Protein AF-0000000075406184 (afdb_homodimer)

Sequence (386 aa):
MPTIILLRHGETHWNRQQRIQGHGDSPLTLKGIDQARAYGRAVAPLLGAAQWRLVSSPLSRCMQTMAIFCEVAGLDFARVERDARLKEVSTGEYSGRLKAEFPPGELGGSGRQSWFFHCPGGESHDHMVARLSAWLESLSENDHVIAVSHGIAGKVLRGLYCGWDPDSALAQDSPQDALFLLRDGQMQRLACPMPTIILLRHGETHWNRQQRIQGHGDSPLTLKGIDQARAYGRAVAPLLGAAQWRLVSSPLSRCMQTMAIFCEVAGLDFARVERDARLKEVSTGEYSGRLKAEFPPGELGGSGRQSWFFHCPGGESHDHMVARLSAWLESLSENDHVIAVSHGIAGKVLRGLYCGWDPDSALAQDSPQDALFLLRDGQMQRLACP

pLDDT: mean 96.99, std 2.69, range [80.75, 98.88]

Structure (mmCIF, N/CA/C/O backbone):
data_AF-0000000075406184-model_v1
#
loop_
_entity.id
_entity.type
_entity.pdbx_description
1 polymer 'Probable phosphoglycerate mutase gpmB'
#
loop_
_atom_site.group_PDB
_atom_site.id
_atom_site.type_symbol
_atom_site.label_atom_id
_atom_site.label_alt_id
_atom_site.label_comp_id
_atom_site.label_asym_id
_atom_site.label_entity_id
_atom_site.label_seq_id
_atom_site.pdbx_PDB_ins_code
_atom_site.Cartn_x
_atom_site.Cartn_y
_atom_site.Cartn_z
_atom_site.occupancy
_atom_site.B_iso_or_equiv
_atom_site.auth_seq_id
_atom_site.auth_comp_id
_atom_site.auth_asym_id
_atom_site.auth_atom_id
_atom_site.pdbx_PDB_model_num
ATOM 1 N N . MET A 1 1 ? 10.797 29.266 11.422 1 92.31 1 MET A N 1
ATOM 2 C CA . MET A 1 1 ? 9.906 28.109 11.336 1 92.31 1 MET A CA 1
ATOM 3 C C . MET A 1 1 ? 10.125 27.359 10.031 1 92.31 1 MET A C 1
ATOM 5 O O . MET A 1 1 ? 10.469 27.953 9.008 1 92.31 1 MET A O 1
ATOM 9 N N . PRO A 1 2 ? 10.023 26.062 10.055 1 96.94 2 PRO A N 1
ATOM 10 C CA . PRO A 1 2 ? 10.219 25.312 8.82 1 96.94 2 PRO A CA 1
ATOM 11 C C . PRO A 1 2 ? 9.148 25.609 7.766 1 96.94 2 PRO A C 1
ATOM 13 O O . PRO A 1 2 ? 8.078 26.125 8.102 1 96.94 2 PRO A O 1
ATOM 16 N N . THR A 1 3 ? 9.484 25.438 6.539 1 97.75 3 THR A N 1
ATOM 17 C CA . THR A 1 3 ? 8.508 25.422 5.453 1 97.75 3 THR A CA 1
ATOM 18 C C . THR A 1 3 ? 8.008 24 5.195 1 97.75 3 THR A C 1
ATOM 20 O O . THR A 1 3 ? 8.812 23.094 5.02 1 97.75 3 THR A O 1
ATOM 23 N N . ILE A 1 4 ? 6.676 23.844 5.207 1 98.44 4 ILE A N 1
ATOM 24 C CA . ILE A 1 4 ? 6.109 22.5 5.082 1 98.44 4 ILE A CA 1
ATOM 25 C C . ILE A 1 4 ? 5.055 22.5 3.975 1 98.44 4 ILE A C 1
ATOM 27 O O . ILE A 1 4 ? 4.164 23.344 3.947 1 98.44 4 ILE A O 1
ATOM 31 N N . ILE A 1 5 ? 5.219 21.641 3.037 1 98.56 5 ILE A N 1
ATOM 32 C CA . ILE A 1 5 ? 4.121 21.281 2.148 1 98.56 5 ILE A CA 1
ATOM 33 C C . ILE A 1 5 ? 3.418 20.031 2.686 1 98.56 5 ILE A C 1
ATOM 35 O O . ILE A 1 5 ? 4.02 18.953 2.762 1 98.56 5 ILE A O 1
ATOM 39 N N . LEU A 1 6 ? 2.193 20.172 3.049 1 98.69 6 LEU A N 1
ATOM 40 C CA . LEU A 1 6 ? 1.434 19.125 3.711 1 98.69 6 LEU A CA 1
ATOM 41 C C . LEU A 1 6 ? 0.342 18.578 2.795 1 98.69 6 LEU A C 1
ATOM 43 O O . LEU A 1 6 ? -0.472 19.344 2.271 1 98.69 6 LEU A O 1
ATOM 47 N N . LEU A 1 7 ? 0.376 17.281 2.645 1 97.88 7 LEU A N 1
ATOM 48 C CA . LEU A 1 7 ? -0.595 16.562 1.817 1 97.88 7 LEU A CA 1
ATOM 49 C C . LEU A 1 7 ? -1.382 15.562 2.646 1 97.88 7 LEU A C 1
ATOM 51 O O . LEU A 1 7 ? -0.832 14.93 3.555 1 97.88 7 LEU A O 1
ATOM 55 N N . ARG A 1 8 ? -2.637 15.438 2.285 1 98.62 8 ARG A N 1
ATOM 56 C CA . ARG A 1 8 ? -3.412 14.289 2.727 1 98.62 8 ARG A CA 1
ATOM 57 C C . ARG A 1 8 ? -3.293 13.133 1.736 1 98.62 8 ARG A C 1
ATOM 59 O O . ARG A 1 8 ? -3.234 13.352 0.525 1 98.62 8 ARG A O 1
ATOM 66 N N . HIS A 1 9 ? -3.283 11.93 2.244 1 98.81 9 HIS A N 1
ATOM 67 C CA . HIS A 1 9 ? -3.262 10.789 1.337 1 98.81 9 HIS A CA 1
ATOM 68 C C . HIS A 1 9 ? -4.441 10.828 0.371 1 98.81 9 HIS A C 1
ATOM 70 O O . HIS A 1 9 ? -5.457 11.469 0.655 1 98.81 9 HIS A O 1
ATOM 76 N N . GLY A 1 10 ? -4.293 10.148 -0.766 1 98.5 10 GLY A N 1
ATOM 77 C CA . GLY A 1 10 ? -5.395 10.031 -1.711 1 98.5 10 GLY A CA 1
ATOM 78 C C . GLY A 1 10 ? -6.531 9.172 -1.198 1 98.5 10 GLY A C 1
ATOM 79 O O . GLY A 1 10 ? -6.395 8.492 -0.176 1 98.5 10 GLY A O 1
ATOM 80 N N . GLU A 1 11 ? -7.594 9.172 -1.975 1 98.56 11 GLU A N 1
ATOM 81 C CA . GLU A 1 11 ? -8.758 8.375 -1.605 1 98.56 11 GLU A CA 1
ATOM 82 C C . GLU A 1 11 ? -8.406 6.895 -1.503 1 98.56 11 GLU A C 1
ATOM 84 O O . GLU A 1 11 ? -7.691 6.359 -2.352 1 98.56 11 GLU A O 1
ATOM 89 N N . THR A 1 12 ? -8.891 6.262 -0.468 1 98.5 12 THR A N 1
ATOM 90 C CA . THR A 1 12 ? -8.703 4.832 -0.263 1 98.5 12 THR A CA 1
ATOM 91 C C . THR A 1 12 ? -10.016 4.078 -0.469 1 98.5 12 THR A C 1
ATOM 93 O O . THR A 1 12 ? -11.078 4.688 -0.546 1 98.5 12 THR A O 1
ATOM 96 N N . HIS A 1 13 ? -9.875 2.805 -0.583 1 98.38 13 HIS A N 1
ATOM 97 C CA . HIS A 1 13 ? -11.086 1.998 -0.695 1 98.38 13 HIS A CA 1
ATOM 98 C C . HIS A 1 13 ? -11.945 2.119 0.559 1 98.38 13 HIS A C 1
ATOM 100 O O . HIS A 1 13 ? -13.172 2.115 0.475 1 98.38 13 HIS A O 1
ATOM 106 N N . TRP A 1 14 ? -11.359 2.227 1.707 1 97.62 14 TRP A N 1
ATOM 107 C CA . TRP A 1 14 ? -12.125 2.391 2.936 1 97.62 14 TRP A CA 1
ATOM 108 C C . TRP A 1 14 ? -12.836 3.744 2.963 1 97.62 14 TRP A C 1
ATOM 110 O O . TRP A 1 14 ? -13.938 3.867 3.498 1 97.62 14 TRP A O 1
ATOM 120 N N . ASN A 1 15 ? -12.148 4.844 2.418 1 97.19 15 ASN A N 1
ATOM 121 C CA . ASN A 1 15 ? -12.875 6.098 2.238 1 97.19 15 ASN A CA 1
ATOM 122 C C . ASN A 1 15 ? -14.164 5.895 1.452 1 97.19 15 ASN A C 1
ATOM 124 O O . ASN A 1 15 ? -15.234 6.309 1.895 1 97.19 15 ASN A O 1
ATOM 128 N N . ARG A 1 16 ? -14.031 5.246 0.313 1 96.25 16 ARG A N 1
ATOM 129 C CA . ARG A 1 16 ? -15.148 5.043 -0.608 1 96.25 16 ARG A CA 1
ATOM 130 C C . ARG A 1 16 ? -16.25 4.215 0.041 1 96.25 16 ARG A C 1
ATOM 132 O O . ARG A 1 16 ? -17.438 4.469 -0.177 1 96.25 16 ARG A O 1
ATOM 139 N N . GLN A 1 17 ? -15.867 3.293 0.841 1 96.44 17 GLN A N 1
ATOM 140 C CA . GLN A 1 17 ? -16.812 2.395 1.501 1 96.44 17 GLN A CA 1
ATOM 141 C C . GLN A 1 17 ? -17.406 3.037 2.754 1 96.44 17 GLN A C 1
ATOM 143 O O . GLN A 1 17 ? -18.281 2.463 3.395 1 96.44 17 GLN A O 1
ATOM 148 N N . GLN A 1 18 ? -16.812 4.207 3.143 1 96.38 18 GLN A N 1
ATOM 149 C CA . GLN A 1 18 ? -17.219 4.895 4.367 1 96.38 18 GLN A CA 1
ATOM 150 C C . GLN A 1 18 ? -16.906 4.051 5.598 1 96.38 18 GLN A C 1
ATOM 152 O O . GLN A 1 18 ? -17.734 3.91 6.492 1 96.38 18 GLN A O 1
ATOM 157 N N . ARG A 1 19 ? -15.781 3.48 5.547 1 97.44 19 ARG A N 1
ATOM 158 C CA . ARG A 1 19 ? -15.242 2.742 6.688 1 97.44 19 ARG A CA 1
ATOM 159 C C . ARG A 1 19 ? -14.328 3.623 7.531 1 97.44 19 ARG A C 1
ATOM 161 O O . ARG A 1 19 ? -13.555 4.414 6.992 1 97.44 19 ARG A O 1
ATOM 168 N N . ILE A 1 20 ? -14.461 3.447 8.836 1 97.25 20 ILE A N 1
ATOM 169 C CA . ILE A 1 20 ? -13.586 4.176 9.75 1 97.25 20 ILE A CA 1
ATOM 170 C C . ILE A 1 20 ? -12.156 3.65 9.633 1 97.25 20 ILE A C 1
ATOM 172 O O . ILE A 1 20 ? -11.922 2.447 9.773 1 97.25 20 ILE A O 1
ATOM 176 N N . GLN A 1 21 ? -11.203 4.473 9.43 1 96.62 21 GLN A N 1
ATOM 177 C CA . GLN A 1 21 ? -9.852 3.998 9.164 1 96.62 21 GLN A CA 1
ATOM 178 C C . GLN A 1 21 ? -8.969 4.152 10.398 1 96.62 21 GLN A C 1
ATOM 180 O O . GLN A 1 21 ? -8.648 3.164 11.07 1 96.62 21 GLN A O 1
ATOM 185 N N . GLY A 1 22 ? -8.648 5.418 10.82 1 97.44 22 GLY A N 1
ATOM 186 C CA . GLY A 1 22 ? -7.637 5.602 11.852 1 97.44 22 GLY A CA 1
ATOM 187 C C . GLY A 1 22 ? -6.297 4.988 11.484 1 97.44 22 GLY A C 1
ATOM 188 O O . GLY A 1 22 ? -5.695 5.359 10.469 1 97.44 22 GLY A O 1
ATOM 189 N N . HIS A 1 23 ? -5.895 3.98 12.227 1 97.38 23 HIS A N 1
ATOM 190 C CA . HIS A 1 23 ? -4.641 3.311 11.906 1 97.38 23 HIS A CA 1
ATOM 191 C C . HIS A 1 23 ? -4.871 2.123 10.977 1 97.38 23 HIS A C 1
ATOM 193 O O . HIS A 1 23 ? -3.918 1.48 10.531 1 97.38 23 HIS A O 1
ATOM 199 N N . GLY A 1 24 ? -6.195 1.819 10.742 1 95.56 24 GLY A N 1
ATOM 200 C CA . GLY A 1 24 ? -6.484 0.854 9.695 1 95.56 24 GLY A CA 1
ATOM 201 C C . GLY A 1 24 ? -6.098 1.34 8.312 1 95.56 24 GLY A C 1
ATOM 202 O O . GLY A 1 24 ? -5.797 2.521 8.125 1 95.56 24 GLY A O 1
ATOM 203 N N . ASP A 1 25 ? -6.125 0.377 7.32 1 94.69 25 ASP A N 1
ATOM 204 C CA . ASP A 1 25 ? -5.512 0.74 6.047 1 94.69 25 ASP A CA 1
ATOM 205 C C . ASP A 1 25 ? -6.145 -0.03 4.891 1 94.69 25 ASP A C 1
ATOM 207 O O . ASP A 1 25 ? -6.566 -1.177 5.059 1 94.69 25 ASP A O 1
ATOM 211 N N . SER A 1 26 ? -6.242 0.601 3.787 1 97.31 26 SER A N 1
ATOM 212 C CA . SER A 1 26 ? -6.609 0.042 2.49 1 97.31 26 SER A CA 1
ATOM 213 C C . SER A 1 26 ? -5.898 0.767 1.354 1 97.31 26 SER A C 1
ATOM 215 O O . SER A 1 26 ? -5.445 1.901 1.521 1 97.31 26 SER A O 1
ATOM 217 N N . PRO A 1 27 ? -5.766 0.129 0.259 1 98.5 27 PRO A N 1
ATOM 218 C CA . PRO A 1 27 ? -5.07 0.767 -0.862 1 98.5 27 PRO A CA 1
ATOM 219 C C . PRO A 1 27 ? -5.828 1.974 -1.413 1 98.5 27 PRO A C 1
ATOM 221 O O . PRO A 1 27 ? -7.023 2.127 -1.16 1 98.5 27 PRO A O 1
ATOM 224 N N . LEU A 1 28 ? -5.074 2.762 -2.133 1 98.75 28 LEU A N 1
ATOM 225 C CA . LEU A 1 28 ? -5.691 3.855 -2.875 1 98.75 28 LEU A CA 1
ATOM 226 C C . LEU A 1 28 ? -6.625 3.322 -3.955 1 98.75 28 LEU A C 1
ATOM 228 O O . LEU A 1 28 ? -6.355 2.279 -4.555 1 98.75 28 LEU A O 1
ATOM 232 N N . THR A 1 29 ? -7.711 4.062 -4.215 1 98.5 29 THR A N 1
ATOM 233 C CA . THR A 1 29 ? -8.523 3.854 -5.406 1 98.5 29 THR A CA 1
ATOM 234 C C . THR A 1 29 ? -7.855 4.473 -6.633 1 98.5 29 THR A C 1
ATOM 236 O O . THR A 1 29 ? -6.844 5.164 -6.512 1 98.5 29 THR A O 1
ATOM 239 N N . LEU A 1 30 ? -8.422 4.246 -7.793 1 98.56 30 LEU A N 1
ATOM 240 C CA . LEU A 1 30 ? -7.934 4.926 -8.984 1 98.56 30 LEU A CA 1
ATOM 241 C C . LEU A 1 30 ? -8.055 6.438 -8.836 1 98.56 30 LEU A C 1
ATOM 243 O O . LEU A 1 30 ? -7.172 7.18 -9.281 1 98.56 30 LEU A O 1
ATOM 247 N N . LYS A 1 31 ? -9.148 6.859 -8.227 1 98.19 31 LYS A N 1
ATOM 248 C CA . LYS A 1 31 ? -9.281 8.281 -7.93 1 98.19 31 LYS A CA 1
ATOM 249 C C . LYS A 1 31 ? -8.172 8.766 -7 1 98.19 31 LYS A C 1
ATOM 251 O O . LYS A 1 31 ? -7.613 9.844 -7.203 1 98.19 31 LYS A O 1
ATOM 256 N N . GLY A 1 32 ? -7.859 7.973 -5.965 1 98.56 32 GLY A N 1
ATOM 257 C CA . GLY A 1 32 ? -6.762 8.305 -5.066 1 98.56 32 GLY A CA 1
ATOM 258 C C . GLY A 1 32 ? -5.422 8.398 -5.77 1 98.56 32 GLY A C 1
ATOM 259 O O . GLY A 1 32 ? -4.602 9.258 -5.441 1 98.56 32 GLY A O 1
ATOM 260 N N . ILE A 1 33 ? -5.219 7.535 -6.68 1 98.75 33 ILE A N 1
ATOM 261 C CA . ILE A 1 33 ? -4.004 7.543 -7.488 1 98.75 33 ILE A CA 1
ATOM 262 C C . ILE A 1 33 ? -3.936 8.836 -8.305 1 98.75 33 ILE A C 1
ATOM 264 O O . ILE A 1 33 ? -2.893 9.492 -8.352 1 98.75 33 ILE A O 1
ATOM 268 N N . ASP A 1 34 ? -5.031 9.188 -8.898 1 98.5 34 ASP A N 1
ATOM 269 C CA . ASP A 1 34 ? -5.086 10.422 -9.688 1 98.5 34 ASP A CA 1
ATOM 270 C C . ASP A 1 34 ? -4.848 11.641 -8.805 1 98.5 34 ASP A C 1
ATOM 272 O O . ASP A 1 34 ? -4.207 12.609 -9.234 1 98.5 34 ASP A O 1
ATOM 276 N N . GLN A 1 35 ? -5.348 11.648 -7.652 1 98.44 35 GLN A N 1
ATOM 277 C CA . GLN A 1 35 ? -5.129 12.742 -6.707 1 98.44 35 GLN A CA 1
ATOM 278 C C . GLN A 1 35 ? -3.652 12.875 -6.348 1 98.44 35 GLN A C 1
ATOM 280 O O . GLN A 1 35 ? -3.111 13.977 -6.324 1 98.44 35 GLN A O 1
ATOM 285 N N . ALA A 1 36 ? -2.996 11.742 -6.07 1 98.62 36 ALA A N 1
ATOM 286 C CA . ALA A 1 36 ? -1.569 11.75 -5.758 1 98.62 36 ALA A CA 1
ATOM 287 C C . ALA A 1 36 ? -0.754 12.312 -6.918 1 98.62 36 ALA A C 1
ATOM 289 O O . ALA A 1 36 ? 0.204 13.055 -6.707 1 98.62 36 ALA A O 1
ATOM 290 N N . ARG A 1 37 ? -1.132 11.938 -8.156 1 98.56 37 ARG A N 1
ATOM 291 C CA . ARG A 1 37 ? -0.475 12.484 -9.344 1 98.56 37 ARG A CA 1
ATOM 292 C C . ARG A 1 37 ? -0.646 14 -9.414 1 98.56 37 ARG A C 1
ATOM 294 O O . ARG A 1 37 ? 0.303 14.719 -9.719 1 98.56 37 ARG A O 1
ATOM 301 N N . ALA A 1 38 ? -1.874 14.422 -9.18 1 98.5 38 ALA A N 1
ATOM 302 C CA . ALA A 1 38 ? -2.174 15.852 -9.219 1 98.5 38 ALA A CA 1
ATOM 303 C C . ALA A 1 38 ? -1.329 16.609 -8.203 1 98.5 38 ALA A C 1
ATOM 305 O O . ALA A 1 38 ? -0.858 17.719 -8.484 1 98.5 38 ALA A O 1
ATOM 306 N N . TYR A 1 39 ? -1.15 16 -7.004 1 98.38 39 TYR A N 1
ATOM 307 C CA . TYR A 1 39 ? -0.278 16.609 -6.004 1 98.38 39 TYR A CA 1
ATOM 308 C C . TYR A 1 39 ? 1.125 16.828 -6.562 1 98.38 39 TYR A C 1
ATOM 310 O O . TYR A 1 39 ? 1.702 17.906 -6.41 1 98.38 39 TYR A O 1
ATOM 318 N N . GLY A 1 40 ? 1.672 15.766 -7.156 1 98.06 40 GLY A N 1
ATOM 319 C CA . GLY A 1 40 ? 3.008 15.859 -7.723 1 98.06 40 GLY A CA 1
ATOM 320 C C . GLY A 1 40 ? 3.141 16.953 -8.766 1 98.06 40 GLY A C 1
ATOM 321 O O . GLY A 1 40 ? 4.117 17.703 -8.758 1 98.06 40 GLY A O 1
ATOM 322 N N . ARG A 1 41 ? 2.133 17.047 -9.633 1 97.75 41 ARG A N 1
ATOM 323 C CA . ARG A 1 41 ? 2.139 18.047 -10.688 1 97.75 41 ARG A CA 1
ATOM 324 C C . ARG A 1 41 ? 2.09 19.469 -10.109 1 97.75 41 ARG A C 1
ATOM 326 O O . ARG A 1 41 ? 2.754 20.375 -10.609 1 97.75 41 ARG A O 1
ATOM 333 N N . ALA A 1 42 ? 1.304 19.609 -9.07 1 97.25 42 ALA A N 1
ATOM 334 C CA . ALA A 1 42 ? 1.122 20.938 -8.453 1 97.25 42 ALA A CA 1
ATOM 335 C C . ALA A 1 42 ? 2.387 21.375 -7.727 1 97.25 42 ALA A C 1
ATOM 337 O O . ALA A 1 42 ? 2.707 22.562 -7.695 1 97.25 42 ALA A O 1
ATOM 338 N N . VAL A 1 43 ? 3.105 20.469 -7.176 1 97.06 43 VAL A N 1
ATOM 339 C CA . VAL A 1 43 ? 4.211 20.797 -6.281 1 97.06 43 VAL A CA 1
ATOM 340 C C . VAL A 1 43 ? 5.496 20.953 -7.09 1 97.06 43 VAL A C 1
ATOM 342 O O . VAL A 1 43 ? 6.371 21.75 -6.727 1 97.06 43 VAL A O 1
ATOM 345 N N . ALA A 1 44 ? 5.621 20.25 -8.188 1 95.94 44 ALA A N 1
ATOM 346 C CA . ALA A 1 44 ? 6.852 20.188 -8.969 1 95.94 44 ALA A CA 1
ATOM 347 C C . ALA A 1 44 ? 7.383 21.594 -9.266 1 95.94 44 ALA A C 1
ATOM 349 O O . ALA A 1 44 ? 8.555 21.875 -9.016 1 95.94 44 ALA A O 1
ATOM 350 N N . PRO A 1 45 ? 6.52 22.547 -9.641 1 94.12 45 PRO A N 1
ATOM 351 C CA . PRO A 1 45 ? 7.016 23.875 -9.969 1 94.12 45 PRO A CA 1
ATOM 352 C C . PRO A 1 45 ? 7.418 24.672 -8.727 1 94.12 45 PRO A C 1
ATOM 354 O O . PRO A 1 45 ? 8.086 25.703 -8.844 1 94.12 45 PRO A O 1
ATOM 357 N N . LEU A 1 46 ? 7.023 24.203 -7.586 1 92.62 46 LEU A N 1
ATOM 358 C CA . LEU A 1 46 ? 7.258 24.938 -6.348 1 92.62 46 LEU A CA 1
ATOM 359 C C . LEU A 1 46 ? 8.594 24.531 -5.727 1 92.62 46 LEU A C 1
ATOM 361 O O . LEU A 1 46 ? 9.086 25.219 -4.82 1 92.62 46 LEU A O 1
ATOM 365 N N . LEU A 1 47 ? 9.188 23.438 -6.023 1 93.56 47 LEU A N 1
ATOM 366 C CA . LEU A 1 47 ? 10.312 22.844 -5.316 1 93.56 47 LEU A CA 1
ATOM 367 C C . LEU A 1 47 ? 11.586 23.656 -5.52 1 93.56 47 LEU A C 1
ATOM 369 O O . LEU A 1 47 ? 12.406 23.766 -4.609 1 93.56 47 LEU A O 1
ATOM 373 N N . GLY A 1 48 ? 11.789 24.25 -6.648 1 90.62 48 GLY A N 1
ATOM 374 C CA . GLY A 1 48 ? 12.984 25.047 -6.883 1 90.62 48 GLY A CA 1
ATOM 375 C C . GLY A 1 48 ? 14.266 24.297 -6.609 1 90.62 48 GLY A C 1
ATOM 376 O O . GLY A 1 48 ? 14.375 23.109 -6.934 1 90.62 48 GLY A O 1
ATOM 377 N N . ALA A 1 49 ? 15.273 25.078 -6.035 1 85.56 49 ALA A N 1
ATOM 378 C CA . ALA A 1 49 ? 16.594 24.484 -5.832 1 85.56 49 ALA A CA 1
ATOM 379 C C . ALA A 1 49 ? 16.734 23.953 -4.406 1 85.56 49 ALA A C 1
ATOM 381 O O . ALA A 1 49 ? 17.766 23.359 -4.059 1 85.56 49 ALA A O 1
ATOM 382 N N . ALA A 1 50 ? 15.773 24.188 -3.596 1 84.94 50 ALA A N 1
ATOM 383 C CA . ALA A 1 50 ? 15.852 23.766 -2.199 1 84.94 50 ALA A CA 1
ATOM 384 C C . ALA A 1 50 ? 15.891 22.25 -2.082 1 84.94 50 ALA A C 1
ATOM 386 O O . ALA A 1 50 ? 15.328 21.547 -2.924 1 84.94 50 ALA A O 1
ATOM 387 N N . GLN A 1 51 ? 16.547 21.844 -1.082 1 91.44 51 GLN A N 1
ATOM 388 C CA . GLN A 1 51 ? 16.531 20.438 -0.748 1 91.44 51 GLN A CA 1
ATOM 389 C C . GLN A 1 51 ? 15.352 20.109 0.167 1 91.44 51 GLN A C 1
ATOM 391 O O . GLN A 1 51 ? 15.336 20.5 1.336 1 91.44 51 GLN A O 1
ATOM 396 N N . TRP A 1 52 ? 14.453 19.453 -0.329 1 96.81 52 TRP A N 1
ATOM 397 C CA . TRP A 1 52 ? 13.25 19.109 0.426 1 96.81 52 TRP A CA 1
ATOM 398 C C . TRP A 1 52 ? 13.398 17.766 1.106 1 96.81 52 TRP A C 1
ATOM 400 O O . TRP A 1 52 ? 13.797 16.781 0.471 1 96.81 52 TRP A O 1
ATOM 410 N N . ARG A 1 53 ? 13.188 17.75 2.379 1 98 53 ARG A N 1
ATOM 411 C CA . ARG A 1 53 ? 13.016 16.484 3.072 1 98 53 ARG A CA 1
ATOM 412 C C . ARG A 1 53 ? 11.648 15.875 2.777 1 98 53 ARG A C 1
ATOM 414 O O . ARG A 1 53 ? 10.641 16.594 2.764 1 98 53 ARG A O 1
ATOM 421 N N . LEU A 1 54 ? 11.648 14.602 2.5 1 98.62 54 LEU A N 1
ATOM 422 C CA . LEU A 1 54 ? 10.414 13.875 2.242 1 98.62 54 LEU A CA 1
ATOM 423 C C . LEU A 1 54 ? 10.039 13 3.436 1 98.62 54 LEU A C 1
ATOM 425 O O . LEU A 1 54 ? 10.812 12.125 3.84 1 98.62 54 LEU A O 1
ATOM 429 N N . VAL A 1 55 ? 8.867 13.25 4.031 1 98.88 55 VAL A N 1
ATOM 430 C CA . VAL A 1 55 ? 8.438 12.523 5.223 1 98.88 55 VAL A CA 1
ATOM 431 C C . VAL A 1 55 ? 7 12.031 5.043 1 98.88 55 VAL A C 1
ATOM 433 O O . VAL A 1 55 ? 6.152 12.758 4.52 1 98.88 55 VAL A O 1
ATOM 436 N N . SER A 1 56 ? 6.734 10.812 5.48 1 98.81 56 SER A N 1
ATOM 437 C CA . SER A 1 56 ? 5.391 10.266 5.336 1 98.81 56 SER A CA 1
ATOM 438 C C . SER A 1 56 ? 4.969 9.5 6.586 1 98.81 56 SER A C 1
ATOM 440 O O . SER A 1 56 ? 5.805 8.883 7.25 1 98.81 56 SER A O 1
ATOM 442 N N . SER A 1 57 ? 3.639 9.656 6.867 1 98.88 57 SER A N 1
ATOM 443 C CA . SER A 1 57 ? 3.074 8.602 7.699 1 98.88 57 SER A CA 1
ATOM 444 C C . SER A 1 57 ? 3.434 7.219 7.16 1 98.88 57 SER A C 1
ATOM 446 O O . SER A 1 57 ? 3.412 6.996 5.949 1 98.88 57 SER A O 1
ATOM 448 N N . PRO A 1 58 ? 3.723 6.285 8.086 1 98.25 58 PRO A N 1
ATOM 449 C CA . PRO A 1 58 ? 4.133 4.965 7.609 1 98.25 58 PRO A CA 1
ATOM 450 C C . PRO A 1 58 ? 2.963 4.133 7.09 1 98.25 58 PRO A C 1
ATOM 452 O O . PRO A 1 58 ? 3.168 3.068 6.5 1 98.25 58 PRO A O 1
ATOM 455 N N . LEU A 1 59 ? 1.75 4.52 7.297 1 97.94 59 LEU A N 1
ATOM 456 C CA . LEU A 1 59 ? 0.61 3.746 6.816 1 97.94 59 LEU A CA 1
ATOM 457 C C . LEU A 1 59 ? 0.614 3.66 5.293 1 97.94 59 LEU A C 1
ATOM 459 O O . LEU A 1 59 ? 0.969 4.625 4.613 1 97.94 59 LEU A O 1
ATOM 463 N N . SER A 1 60 ? 0.198 2.6 4.762 1 97.5 60 SER A N 1
ATOM 464 C CA . SER A 1 60 ? 0.389 2.27 3.354 1 97.5 60 SER A CA 1
ATOM 465 C C . SER A 1 60 ? -0.276 3.303 2.449 1 97.5 60 SER A C 1
ATOM 467 O O . SER A 1 60 ? 0.238 3.615 1.373 1 97.5 60 SER A O 1
ATOM 469 N N . ARG A 1 61 ? -1.391 3.809 2.855 1 98.19 61 ARG A N 1
ATOM 470 C CA . ARG A 1 61 ? -2.086 4.785 2.025 1 98.19 61 ARG A CA 1
ATOM 471 C C . ARG A 1 61 ? -1.254 6.051 1.851 1 98.19 61 ARG A C 1
ATOM 473 O O . ARG A 1 61 ? -1.264 6.664 0.783 1 98.19 61 ARG A O 1
ATOM 480 N N . CYS A 1 62 ? -0.555 6.43 2.85 1 98.69 62 CYS A N 1
ATOM 481 C CA . CYS A 1 62 ? 0.315 7.598 2.762 1 98.69 62 CYS A CA 1
ATOM 482 C C . CYS A 1 62 ? 1.573 7.281 1.963 1 98.69 62 CYS A C 1
ATOM 484 O O . CYS A 1 62 ? 2.01 8.086 1.139 1 98.69 62 CYS A O 1
ATOM 486 N N . MET A 1 63 ? 2.121 6.113 2.17 1 98.62 63 MET A N 1
ATOM 487 C CA . MET A 1 63 ? 3.324 5.715 1.445 1 98.62 63 MET A CA 1
ATOM 488 C C . MET A 1 63 ? 3.041 5.57 -0.046 1 98.62 63 MET A C 1
ATOM 490 O O . MET A 1 63 ? 3.869 5.941 -0.878 1 98.62 63 MET A O 1
ATOM 494 N N . GLN A 1 64 ? 1.884 5.02 -0.405 1 98.75 64 GLN A N 1
ATOM 495 C CA . GLN A 1 64 ? 1.474 4.941 -1.803 1 98.75 64 GLN A CA 1
ATOM 496 C C . GLN A 1 64 ? 1.354 6.332 -2.42 1 98.75 64 GLN A C 1
ATOM 498 O O . GLN A 1 64 ? 1.838 6.566 -3.527 1 98.75 64 GLN A O 1
ATOM 503 N N . THR A 1 65 ? 0.732 7.219 -1.679 1 98.81 65 THR A N 1
ATOM 504 C CA . THR A 1 65 ? 0.578 8.602 -2.133 1 98.81 65 THR A CA 1
ATOM 505 C C . THR A 1 65 ? 1.939 9.25 -2.346 1 98.81 65 THR A C 1
ATOM 507 O O . THR A 1 65 ? 2.178 9.875 -3.383 1 98.81 65 THR A O 1
ATOM 510 N N . MET A 1 66 ? 2.818 9.07 -1.381 1 98.81 66 MET A N 1
ATOM 511 C CA . MET A 1 66 ? 4.16 9.648 -1.447 1 98.81 66 MET A CA 1
ATOM 512 C C . MET A 1 66 ? 4.934 9.094 -2.637 1 98.81 66 MET A C 1
ATOM 514 O O . MET A 1 66 ? 5.641 9.828 -3.324 1 98.81 66 MET A O 1
ATOM 518 N N . ALA A 1 67 ? 4.793 7.816 -2.895 1 98.81 67 ALA A N 1
ATOM 519 C CA . ALA A 1 67 ? 5.508 7.176 -3.994 1 98.81 67 ALA A CA 1
ATOM 520 C C . ALA A 1 67 ? 5.09 7.762 -5.34 1 98.81 67 ALA A C 1
ATOM 522 O O . ALA A 1 67 ? 5.938 8.109 -6.164 1 98.81 67 ALA A O 1
ATOM 523 N N . ILE A 1 68 ? 3.807 7.859 -5.574 1 98.81 68 ILE A N 1
ATOM 524 C CA . ILE A 1 68 ? 3.271 8.414 -6.812 1 98.81 68 ILE A CA 1
ATOM 525 C C . ILE A 1 68 ? 3.678 9.875 -6.945 1 98.81 68 ILE A C 1
ATOM 527 O O . ILE A 1 68 ? 4.164 10.305 -7.996 1 98.81 68 ILE A O 1
ATOM 531 N N . PHE A 1 69 ? 3.523 10.602 -5.84 1 98.69 69 PHE A N 1
ATOM 532 C CA . PHE A 1 69 ? 3.906 12.008 -5.77 1 98.69 69 PHE A CA 1
ATOM 533 C C . PHE A 1 69 ? 5.359 12.195 -6.188 1 98.69 69 PHE A C 1
ATOM 535 O O . PHE A 1 69 ? 5.668 13.039 -7.027 1 98.69 69 PHE A O 1
ATOM 542 N N . CYS A 1 70 ? 6.242 11.406 -5.617 1 98.5 70 CYS A N 1
ATOM 543 C CA . CYS A 1 70 ? 7.668 11.523 -5.883 1 98.5 70 CYS A CA 1
ATOM 544 C C . CYS A 1 70 ? 7.969 11.32 -7.363 1 98.5 70 CYS A C 1
ATOM 546 O O . CYS A 1 70 ? 8.719 12.086 -7.965 1 98.5 70 CYS A O 1
ATOM 548 N N . GLU A 1 71 ? 7.398 10.328 -7.934 1 98.5 71 GLU A N 1
ATOM 549 C CA . GLU A 1 71 ? 7.664 10.039 -9.336 1 98.5 71 GLU A CA 1
ATOM 550 C C . GLU A 1 71 ? 7.184 11.172 -10.242 1 98.5 71 GLU A C 1
ATOM 552 O O . GLU A 1 71 ? 7.871 11.555 -11.188 1 98.5 71 GLU A O 1
ATOM 557 N N . VAL A 1 72 ? 6.043 11.703 -9.953 1 98.31 72 VAL A N 1
ATOM 558 C CA . VAL A 1 72 ? 5.465 12.758 -10.789 1 98.31 72 VAL A CA 1
ATOM 559 C C . VAL A 1 72 ? 6.246 14.055 -10.602 1 98.31 72 VAL A C 1
ATOM 561 O O . VAL A 1 72 ? 6.473 14.789 -11.562 1 98.31 72 VAL A O 1
ATOM 564 N N . ALA A 1 73 ? 6.699 14.273 -9.367 1 97.81 73 ALA A N 1
ATOM 565 C CA . ALA A 1 73 ? 7.367 15.531 -9.039 1 97.81 73 ALA A CA 1
ATOM 566 C C . ALA A 1 73 ? 8.859 15.453 -9.328 1 97.81 73 ALA A C 1
ATOM 568 O O . ALA A 1 73 ? 9.586 16.438 -9.172 1 97.81 73 ALA A O 1
ATOM 569 N N . GLY A 1 74 ? 9.359 14.273 -9.742 1 96.69 74 GLY A N 1
ATOM 570 C CA . GLY A 1 74 ? 10.773 14.094 -10.047 1 96.69 74 GLY A CA 1
ATOM 571 C C . GLY A 1 74 ? 11.641 13.984 -8.805 1 96.69 74 GLY A C 1
ATOM 572 O O . GLY A 1 74 ? 12.781 14.445 -8.797 1 96.69 74 GLY A O 1
ATOM 573 N N . LEU A 1 75 ? 11.094 13.5 -7.73 1 97.5 75 LEU A N 1
ATOM 574 C CA . LEU A 1 75 ? 11.812 13.32 -6.477 1 97.5 75 LEU A CA 1
ATOM 575 C C . LEU A 1 75 ? 12.156 11.852 -6.25 1 97.5 75 LEU A C 1
ATOM 577 O O . LEU A 1 75 ? 11.539 10.969 -6.855 1 97.5 75 LEU A O 1
ATOM 581 N N . ASP A 1 76 ? 13.117 11.609 -5.445 1 96.75 76 ASP A N 1
ATOM 582 C CA . ASP A 1 76 ? 13.602 10.25 -5.207 1 96.75 76 ASP A CA 1
ATOM 583 C C . ASP A 1 76 ? 12.883 9.617 -4.016 1 96.75 76 ASP A C 1
ATOM 585 O O . ASP A 1 76 ? 13.148 9.961 -2.863 1 96.75 76 ASP A O 1
ATOM 589 N N . PHE A 1 77 ? 12.047 8.703 -4.27 1 98.12 77 PHE A N 1
ATOM 590 C CA . PHE A 1 77 ? 11.273 8.023 -3.234 1 98.12 77 PHE A CA 1
ATOM 591 C C . PHE A 1 77 ? 12.188 7.328 -2.238 1 98.12 77 PHE A C 1
ATOM 593 O O . PHE A 1 77 ? 11.82 7.133 -1.078 1 98.12 77 PHE A O 1
ATOM 600 N N . ALA A 1 78 ? 13.312 6.895 -2.646 1 96.12 78 ALA A N 1
ATOM 601 C CA . ALA A 1 78 ? 14.25 6.188 -1.779 1 96.12 78 ALA A CA 1
ATOM 602 C C . ALA A 1 78 ? 14.664 7.055 -0.593 1 96.12 78 ALA A C 1
ATOM 604 O O . ALA A 1 78 ? 15.172 6.547 0.408 1 96.12 78 ALA A O 1
ATOM 605 N N . ARG A 1 79 ? 14.461 8.344 -0.643 1 97.25 79 ARG A N 1
ATOM 606 C CA . ARG A 1 79 ? 14.875 9.281 0.393 1 97.25 79 ARG A CA 1
ATOM 607 C C . ARG A 1 79 ? 13.75 9.547 1.383 1 97.25 79 ARG A C 1
ATOM 609 O O . ARG A 1 79 ? 13.93 10.289 2.355 1 97.25 79 ARG A O 1
ATOM 616 N N . VAL A 1 80 ? 12.625 8.938 1.218 1 98.31 80 VAL A N 1
ATOM 617 C CA . VAL A 1 80 ? 11.461 9.203 2.062 1 98.31 80 VAL A CA 1
ATOM 618 C C . VAL A 1 80 ? 11.695 8.617 3.455 1 98.31 80 VAL A C 1
ATOM 620 O O . VAL A 1 80 ? 12.086 7.461 3.594 1 98.31 80 VAL A O 1
ATOM 623 N N . GLU A 1 81 ? 11.43 9.414 4.395 1 98.25 81 GLU A N 1
ATOM 624 C CA . GLU A 1 81 ? 11.469 8.992 5.789 1 98.25 81 GLU A CA 1
ATOM 625 C C . GLU A 1 81 ? 10.078 8.664 6.309 1 98.25 81 GLU A C 1
ATOM 627 O O . GLU A 1 81 ? 9.125 9.406 6.055 1 98.25 81 GLU A O 1
ATOM 632 N N . ARG A 1 82 ? 9.984 7.578 6.973 1 98.31 82 ARG A N 1
ATOM 633 C CA . ARG A 1 82 ? 8.742 7.246 7.656 1 98.31 82 ARG A CA 1
ATOM 634 C C . ARG A 1 82 ? 8.727 7.816 9.07 1 98.31 82 ARG A C 1
ATOM 636 O O . ARG A 1 82 ? 9.703 7.672 9.812 1 98.31 82 ARG A O 1
ATOM 643 N N . ASP A 1 83 ? 7.66 8.445 9.461 1 98.88 83 ASP A N 1
ATOM 644 C CA . ASP A 1 83 ? 7.551 8.992 10.812 1 98.88 83 ASP A CA 1
ATOM 645 C C . ASP A 1 83 ? 6.18 8.695 11.414 1 98.88 83 ASP A C 1
ATOM 647 O O . ASP A 1 83 ? 5.168 9.234 10.969 1 98.88 83 ASP A O 1
ATOM 651 N N . ALA A 1 84 ? 6.133 7.906 12.469 1 98.75 84 ALA A N 1
ATOM 652 C CA . ALA A 1 84 ? 4.891 7.422 13.07 1 98.75 84 ALA A CA 1
ATOM 653 C C . ALA A 1 84 ? 4.109 8.562 13.711 1 98.75 84 ALA A C 1
ATOM 655 O O . ALA A 1 84 ? 2.91 8.438 13.961 1 98.75 84 ALA A O 1
ATOM 656 N N . ARG A 1 85 ? 4.742 9.711 13.984 1 98.81 85 ARG A N 1
ATOM 657 C CA . ARG A 1 85 ? 4.066 10.844 14.602 1 98.81 85 ARG A CA 1
ATOM 658 C C . ARG A 1 85 ? 3.061 11.469 13.648 1 98.81 85 ARG A C 1
ATOM 660 O O . ARG A 1 85 ? 2.162 12.203 14.07 1 98.81 85 ARG A O 1
ATOM 667 N N . LEU A 1 86 ? 3.131 11.141 12.352 1 98.81 86 LEU A N 1
ATOM 668 C CA . LEU A 1 86 ? 2.268 11.734 11.336 1 98.81 86 LEU A CA 1
ATOM 669 C C . LEU A 1 86 ? 1.056 10.844 11.07 1 98.81 86 LEU A C 1
ATOM 671 O O . LEU A 1 86 ? 0.233 11.156 10.203 1 98.81 86 LEU A O 1
ATOM 675 N N . LYS A 1 87 ? 0.911 9.75 11.812 1 98.81 87 LYS A N 1
ATOM 676 C CA . LYS A 1 87 ? -0.223 8.844 11.633 1 98.81 87 LYS A CA 1
ATOM 677 C C . LYS A 1 87 ? -1.541 9.547 11.938 1 98.81 87 LYS A C 1
ATOM 679 O O . LYS A 1 87 ? -1.561 10.562 12.641 1 98.81 87 LYS A O 1
ATOM 684 N N . GLU A 1 88 ? -2.561 8.969 11.438 1 98.81 88 GLU A N 1
ATOM 685 C CA . GLU A 1 88 ? -3.908 9.422 11.766 1 98.81 88 GLU A CA 1
ATOM 686 C C . GLU A 1 88 ? -4.258 9.133 13.219 1 98.81 88 GLU A C 1
ATOM 688 O O . GLU A 1 88 ? -3.57 8.352 13.883 1 98.81 88 GLU A O 1
ATOM 693 N N . VAL A 1 89 ? -5.316 9.781 13.656 1 98.69 89 VAL A N 1
ATOM 694 C CA . VAL A 1 89 ? -5.828 9.453 14.977 1 98.69 89 VAL A CA 1
ATOM 695 C C . VAL A 1 89 ? -6.176 7.969 15.047 1 98.69 89 VAL A C 1
ATOM 697 O O . VAL A 1 89 ? -6.77 7.422 14.117 1 98.69 89 VAL A O 1
ATOM 700 N N . SER A 1 90 ? -5.734 7.305 16.125 1 98.56 90 SER A N 1
ATOM 701 C CA . SER A 1 90 ? -6.145 5.918 16.312 1 98.56 90 SER A CA 1
ATOM 702 C C . SER A 1 90 ? -7.617 5.824 16.703 1 98.56 90 SER A C 1
ATOM 704 O O . SER A 1 90 ? -8.055 6.473 17.656 1 98.56 90 SER A O 1
ATOM 706 N N . THR A 1 91 ? -8.375 5 16.047 1 98 91 THR A N 1
ATOM 707 C CA . THR A 1 91 ? -9.797 4.875 16.328 1 98 91 THR A CA 1
ATOM 708 C C . THR A 1 91 ? -10.086 3.594 17.109 1 98 91 THR A C 1
ATOM 710 O O . THR A 1 91 ? -11.242 3.193 17.234 1 98 91 THR A O 1
ATOM 713 N N . GLY A 1 92 ? -9 2.928 17.484 1 97.81 92 GLY A N 1
ATOM 714 C CA . GLY A 1 92 ? -9.125 1.771 18.359 1 97.81 92 GLY A CA 1
ATOM 715 C C . GLY A 1 92 ? -10.086 0.725 17.828 1 97.81 92 GLY A C 1
ATOM 716 O O . GLY A 1 92 ? -9.969 0.281 16.688 1 97.81 92 GLY A O 1
ATOM 717 N N . GLU A 1 93 ? -11.078 0.43 18.562 1 97.12 93 GLU A N 1
ATOM 718 C CA . GLU A 1 93 ? -12 -0.661 18.281 1 97.12 93 GLU A CA 1
ATOM 719 C C . GLU A 1 93 ? -12.93 -0.304 17.109 1 97.12 93 GLU A C 1
ATOM 721 O O . GLU A 1 93 ? -13.594 -1.177 16.562 1 97.12 93 GLU A O 1
ATOM 726 N N . TYR A 1 94 ? -13.023 0.919 16.703 1 97.38 94 TYR A N 1
ATOM 727 C CA . TYR A 1 94 ? -13.914 1.339 15.633 1 97.38 94 TYR A CA 1
ATOM 728 C C . TYR A 1 94 ? -13.273 1.109 14.273 1 97.38 94 TYR A C 1
ATOM 730 O O . TYR A 1 94 ? -13.953 1.146 13.242 1 97.38 94 TYR A O 1
ATOM 738 N N . SER A 1 95 ? -11.93 0.916 14.297 1 97.56 95 SER A N 1
ATOM 739 C CA . SER A 1 95 ? -11.18 0.793 13.047 1 97.56 95 SER A CA 1
ATOM 740 C C . SER A 1 95 ? -11.742 -0.319 12.172 1 97.56 95 SER A C 1
ATOM 742 O O . SER A 1 95 ? -11.945 -1.442 12.641 1 97.56 95 SER A O 1
ATOM 744 N N . GLY A 1 96 ? -12.008 0.03 10.977 1 97.25 96 GLY A N 1
ATOM 745 C CA . GLY A 1 96 ? -12.445 -0.954 9.992 1 97.25 96 GLY A CA 1
ATOM 746 C C . GLY A 1 96 ? -13.953 -1.096 9.914 1 97.25 96 GLY A C 1
ATOM 747 O O . GLY A 1 96 ? -14.477 -1.674 8.961 1 97.25 96 GLY A O 1
ATOM 748 N N . ARG A 1 97 ? -14.656 -0.576 10.859 1 97.19 97 ARG A N 1
ATOM 749 C CA . ARG A 1 97 ? -16.109 -0.7 10.891 1 97.19 97 ARG A CA 1
ATOM 750 C C . ARG A 1 97 ? -16.766 0.295 9.938 1 97.19 97 ARG A C 1
ATOM 752 O O . ARG A 1 97 ? -16.25 1.399 9.734 1 97.19 97 ARG A O 1
ATOM 759 N N . LEU A 1 98 ? -17.891 -0.107 9.391 1 97.12 98 LEU A N 1
ATOM 760 C CA . LEU A 1 98 ? -18.672 0.795 8.562 1 97.12 98 LEU A CA 1
ATOM 761 C C . LEU A 1 98 ? -19.359 1.856 9.414 1 97.12 98 LEU A C 1
ATOM 763 O O . LEU A 1 98 ? -19.891 1.55 10.484 1 97.12 98 LEU A O 1
ATOM 767 N N . LYS A 1 99 ? -19.312 3.082 8.961 1 96.19 99 LYS A N 1
ATOM 768 C CA . LYS A 1 99 ? -19.984 4.16 9.688 1 96.19 99 LYS A CA 1
ATOM 769 C C . LYS A 1 99 ? -21.469 3.857 9.859 1 96.19 99 LYS A C 1
ATOM 771 O O . LYS A 1 99 ? -22.062 4.215 10.883 1 96.19 99 LYS A O 1
ATOM 776 N N . ALA A 1 100 ? -22.062 3.141 8.914 1 95.69 100 ALA A N 1
ATOM 777 C CA . ALA A 1 100 ? -23.484 2.824 8.922 1 95.69 100 ALA A CA 1
ATOM 778 C C . ALA A 1 100 ? -23.828 1.85 10.047 1 95.69 100 ALA A C 1
ATOM 780 O O . ALA A 1 100 ? -25 1.673 10.391 1 95.69 100 ALA A O 1
ATOM 781 N N . GLU A 1 101 ? -22.828 1.218 10.609 1 96.25 101 GLU A N 1
ATOM 782 C CA . GLU A 1 101 ? -23.047 0.257 11.688 1 96.25 101 GLU A CA 1
ATOM 783 C C . GLU A 1 101 ? -23.359 0.965 13.008 1 96.25 101 GLU A C 1
ATOM 785 O O . GLU A 1 101 ? -23.812 0.336 13.969 1 96.25 101 GLU A O 1
ATOM 790 N N . PHE A 1 102 ? -23.094 2.164 13.094 1 95.44 102 PHE A N 1
ATOM 791 C CA . PHE A 1 102 ? -23.25 2.912 14.336 1 95.44 102 PHE A CA 1
ATOM 792 C C . PHE A 1 102 ? -24.594 3.639 14.359 1 95.44 102 PHE A C 1
ATOM 794 O O . PHE A 1 102 ? -25.031 4.168 13.336 1 95.44 102 PHE A O 1
ATOM 801 N N . PRO A 1 103 ? -25.188 3.588 15.547 1 92.19 103 PRO A N 1
ATOM 802 C CA . PRO A 1 103 ? -26.453 4.332 15.648 1 92.19 103 PRO A CA 1
ATOM 803 C C . PRO A 1 103 ? -26.281 5.824 15.367 1 92.19 103 PRO A C 1
ATOM 805 O O . PRO A 1 103 ? -25.188 6.371 15.57 1 92.19 103 PRO A O 1
ATOM 808 N N . PRO A 1 104 ? -27.406 6.363 14.969 1 86.56 104 PRO A N 1
ATOM 809 C CA . PRO A 1 104 ? -27.344 7.805 14.703 1 86.56 104 PRO A CA 1
ATOM 810 C C . PRO A 1 104 ? -26.844 8.602 15.906 1 86.56 104 PRO A C 1
ATOM 812 O O . PRO A 1 104 ? -27.219 8.32 17.047 1 86.56 104 PRO A O 1
ATOM 815 N N . GLY A 1 105 ? -25.859 9.477 15.734 1 86.06 105 GLY A N 1
ATOM 816 C CA . GLY A 1 105 ? -25.359 10.359 16.781 1 86.06 105 GLY A CA 1
ATOM 817 C C . GLY A 1 105 ? -24.109 9.844 17.453 1 86.06 105 GLY A C 1
ATOM 818 O O . GLY A 1 105 ? -23.375 10.602 18.094 1 86.06 105 GLY A O 1
ATOM 819 N N . GLU A 1 106 ? -23.906 8.531 17.375 1 88.62 106 GLU A N 1
ATOM 820 C CA . GLU A 1 106 ? -22.734 7.953 18.031 1 88.62 106 GLU A CA 1
ATOM 821 C C . GLU A 1 106 ? -21.438 8.5 17.438 1 88.62 106 GLU A C 1
ATOM 823 O O . GLU A 1 106 ? -20.453 8.711 18.141 1 88.62 106 GLU A O 1
ATOM 828 N N . LEU A 1 107 ? -21.5 8.711 16.141 1 93.88 107 LEU A N 1
ATOM 829 C CA . LEU A 1 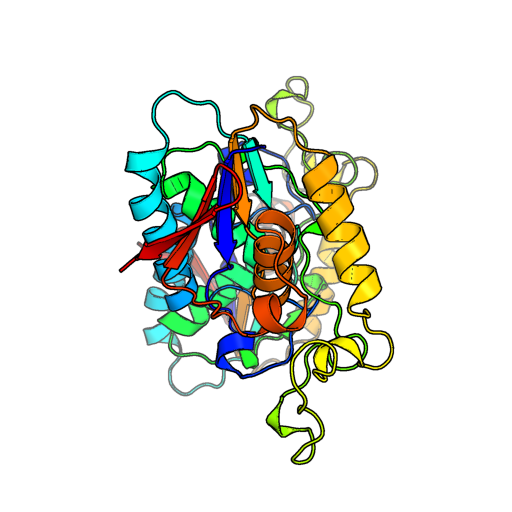107 ? -20.344 9.266 15.445 1 93.88 107 LEU A CA 1
ATOM 830 C C . LEU A 1 107 ? -20.469 10.781 15.289 1 93.88 107 LEU A C 1
ATOM 832 O O . LEU A 1 107 ? -20.203 11.32 14.219 1 93.88 107 LEU A O 1
ATOM 836 N N . GLY A 1 108 ? -20.844 11.375 16.344 1 92.38 108 GLY A N 1
ATOM 837 C CA . GLY A 1 108 ? -21.078 12.805 16.312 1 92.38 108 GLY A CA 1
ATOM 838 C C . GLY A 1 108 ? -20.016 13.594 17.062 1 92.38 108 GLY A C 1
ATOM 839 O O . GLY A 1 108 ? -18.875 13.148 17.203 1 92.38 108 GLY A O 1
ATOM 840 N N . GLY A 1 109 ? -20.359 14.898 17.328 1 92.25 109 GLY A N 1
ATOM 841 C CA . GLY A 1 109 ? -19.438 15.789 18.016 1 92.25 109 GLY A CA 1
ATOM 842 C C . GLY A 1 109 ? -18.703 16.719 17.094 1 92.25 109 GLY A C 1
ATOM 843 O O . GLY A 1 109 ? -18.734 16.547 15.867 1 92.25 109 GLY A O 1
ATOM 844 N N . SER A 1 110 ? -18.125 17.766 17.844 1 92.81 110 SER A N 1
ATOM 845 C CA . SER A 1 110 ? -17.344 18.734 17.094 1 92.81 110 SER A CA 1
ATOM 846 C C . SER A 1 110 ? -16.047 19.094 17.812 1 92.81 110 SER A C 1
ATOM 848 O O . SER A 1 110 ? -15.93 18.859 19.031 1 92.81 110 SER A O 1
ATOM 850 N N . GLY A 1 111 ? -15.156 19.484 17 1 94.81 111 GLY A N 1
ATOM 851 C CA . GLY A 1 111 ? -13.891 19.875 17.609 1 94.81 111 GLY A CA 1
ATOM 852 C C . GLY A 1 111 ? -13.273 18.766 18.453 1 94.81 111 GLY A C 1
ATOM 853 O O . GLY A 1 111 ? -13.203 17.625 18.016 1 94.81 111 GLY A O 1
ATOM 854 N N . ARG A 1 112 ? -12.828 19.109 19.609 1 94.94 112 ARG A N 1
ATOM 855 C CA . ARG A 1 112 ? -12.148 18.172 20.5 1 94.94 112 ARG A CA 1
ATOM 856 C C . ARG A 1 112 ? -13.117 17.125 21.031 1 94.94 112 ARG A C 1
ATOM 858 O O . ARG A 1 112 ? -12.688 16.094 21.562 1 94.94 112 ARG A O 1
ATOM 865 N N . GLN A 1 113 ? -14.359 17.406 20.859 1 94.44 113 GLN A N 1
ATOM 866 C CA . GLN A 1 113 ? -15.367 16.469 21.359 1 94.44 113 GLN A CA 1
ATOM 867 C C . GLN A 1 113 ? -15.844 15.523 20.266 1 94.44 113 GLN A C 1
ATOM 869 O O . GLN A 1 113 ? -16.75 14.711 20.5 1 94.44 113 GLN A O 1
ATOM 874 N N . SER A 1 114 ? -15.227 15.648 19.172 1 96.38 114 SER A N 1
ATOM 875 C CA . SER A 1 114 ? -15.586 14.742 18.078 1 96.38 114 SER A CA 1
ATOM 876 C C . SER A 1 114 ? -15.367 13.289 18.484 1 96.38 114 SER A C 1
ATOM 878 O O . SER A 1 114 ? -14.391 12.969 19.156 1 96.38 114 SER A O 1
ATOM 880 N N . TRP A 1 115 ? -16.141 12.422 17.969 1 96.88 115 TRP A N 1
ATOM 881 C CA . TRP A 1 115 ? -16.172 11.008 18.344 1 96.88 115 TRP A CA 1
ATOM 882 C C . TRP A 1 115 ? -14.828 10.344 18.094 1 96.88 115 TRP A C 1
ATOM 884 O O . TRP A 1 115 ? -14.438 9.43 18.812 1 96.88 115 TRP A O 1
ATOM 894 N N . PHE A 1 116 ? -14.094 10.812 17.094 1 96.62 116 PHE A N 1
ATOM 895 C CA . PHE A 1 116 ? -12.891 10.086 16.703 1 96.62 116 PHE A CA 1
ATOM 896 C C . PHE A 1 116 ? -11.781 10.273 17.734 1 96.62 116 PHE A C 1
ATOM 898 O O . PHE A 1 116 ? -10.758 9.594 17.672 1 96.62 116 PHE A O 1
ATOM 905 N N . PHE A 1 117 ? -11.984 11.086 18.734 1 98.06 117 PHE A N 1
ATOM 906 C CA . PHE A 1 117 ? -11.023 11.234 19.812 1 98.06 117 PHE A CA 1
ATOM 907 C C . PHE A 1 117 ? -11.469 10.453 21.047 1 98.06 117 PHE A C 1
ATOM 909 O O . PHE A 1 117 ? -10.789 10.461 22.062 1 98.06 117 PHE A O 1
ATOM 916 N N . HIS A 1 118 ? -12.594 9.773 20.922 1 96.62 118 HIS A N 1
ATOM 917 C CA . HIS A 1 118 ? -13.18 9.125 22.094 1 96.62 118 HIS A CA 1
ATOM 918 C C . HIS A 1 118 ? -13.531 7.672 21.797 1 96.62 118 HIS A C 1
ATOM 920 O O . HIS A 1 118 ? -14.359 7.074 22.484 1 96.62 118 HIS A O 1
ATOM 926 N N . CYS A 1 119 ? -12.938 7.086 20.859 1 96.94 119 CYS A N 1
ATOM 927 C CA . CYS A 1 119 ? -13.148 5.68 20.547 1 96.94 119 CYS A CA 1
ATOM 928 C C . CYS A 1 119 ? -12.516 4.777 21.594 1 96.94 119 CYS A C 1
ATOM 930 O O . CYS A 1 119 ? -11.406 5.039 22.047 1 96.94 119 CYS A O 1
ATOM 932 N N . PRO A 1 120 ? -13.219 3.68 21.922 1 97.25 120 PRO A N 1
ATOM 933 C CA . PRO A 1 120 ? -12.562 2.727 22.812 1 97.25 120 PRO A CA 1
ATOM 934 C C . PRO A 1 120 ? -11.227 2.229 22.281 1 97.25 120 PRO A C 1
ATOM 936 O O . PRO A 1 120 ? -11.148 1.744 21.156 1 97.25 120 PRO A O 1
ATOM 939 N N . GLY A 1 121 ? -10.172 2.41 23.156 1 97.94 121 GLY A N 1
ATOM 940 C CA . GLY A 1 121 ? -8.844 1.99 22.719 1 97.94 121 GLY A CA 1
ATOM 941 C C . GLY A 1 121 ? -8.211 2.939 21.719 1 97.94 121 GLY A C 1
ATOM 942 O O . GLY A 1 121 ? -7.184 2.625 21.125 1 97.94 121 GLY A O 1
ATOM 943 N N . GLY A 1 122 ? -8.891 4.066 21.5 1 98.06 122 GLY A N 1
ATOM 944 C CA . GLY A 1 122 ? -8.398 5.043 20.547 1 98.06 122 GLY A CA 1
ATOM 945 C C . GLY A 1 122 ? -7.477 6.078 21.172 1 98.06 122 GLY A C 1
ATOM 946 O O . GLY A 1 122 ? -6.934 5.859 22.25 1 98.06 122 GLY A O 1
ATOM 947 N N . GLU A 1 123 ? -7.219 7.043 20.438 1 98.5 123 GLU A N 1
ATOM 948 C CA . GLU A 1 123 ? -6.316 8.125 20.812 1 98.5 123 GLU A CA 1
ATOM 949 C C . GLU A 1 123 ? -7.09 9.391 21.172 1 98.5 123 GLU A C 1
ATOM 951 O O . GLU A 1 123 ? -8.055 9.742 20.484 1 98.5 123 GLU A O 1
ATOM 956 N N . SER A 1 124 ? -6.637 10.086 22.203 1 98.38 124 SER A N 1
ATOM 957 C CA . SER A 1 124 ? -7.262 11.352 22.562 1 98.38 124 SER A CA 1
ATOM 958 C C . SER A 1 124 ? -6.68 12.508 21.75 1 98.38 124 SER A C 1
ATOM 960 O O . SER A 1 124 ? -5.613 12.375 21.141 1 98.38 124 SER A O 1
ATOM 962 N N . HIS A 1 125 ? -7.422 13.578 21.797 1 98.5 125 HIS A N 1
ATOM 963 C CA . HIS A 1 125 ? -6.922 14.781 21.141 1 98.5 125 HIS A CA 1
ATOM 964 C C . HIS A 1 125 ? -5.574 15.211 21.719 1 98.5 125 HIS A C 1
ATOM 966 O O . HIS A 1 125 ? -4.652 15.555 20.969 1 98.5 125 HIS A O 1
ATOM 972 N N . ASP A 1 126 ? -5.375 15.133 23.031 1 98.38 126 ASP A N 1
ATOM 973 C CA . ASP A 1 126 ? -4.145 15.547 23.703 1 98.38 126 ASP A CA 1
ATOM 974 C C . ASP A 1 126 ? -2.963 14.688 23.25 1 98.38 126 ASP A C 1
ATOM 976 O O . ASP A 1 126 ? -1.863 15.211 23.047 1 98.38 126 ASP A O 1
ATOM 980 N N . HIS A 1 127 ? -3.219 13.43 23.156 1 98.5 127 HIS A N 1
ATOM 981 C CA . HIS A 1 127 ? -2.154 12.539 22.719 1 98.5 127 HIS A CA 1
ATOM 982 C C . HIS A 1 127 ? -1.727 12.859 21.281 1 98.5 127 HIS A C 1
ATOM 984 O O . HIS A 1 127 ? -0.533 12.867 20.984 1 98.5 127 HIS A O 1
ATOM 990 N N . MET A 1 128 ? -2.682 13.102 20.422 1 98.38 128 MET A N 1
ATOM 991 C CA . MET A 1 128 ? -2.379 13.461 19.031 1 98.38 128 MET A CA 1
ATOM 992 C C . MET A 1 128 ? -1.604 14.773 18.969 1 98.38 128 MET A C 1
ATOM 994 O O . MET A 1 128 ? -0.624 14.883 18.234 1 98.38 128 MET A O 1
ATOM 998 N N . VAL A 1 129 ? -2.047 15.719 19.75 1 98.69 129 VAL A N 1
ATOM 999 C CA . VAL A 1 129 ? -1.368 17.016 19.781 1 98.69 129 VAL A CA 1
ATOM 1000 C C . VAL A 1 129 ? 0.075 16.828 20.25 1 98.69 129 VAL A C 1
ATOM 1002 O O . VAL A 1 129 ? 0.997 17.422 19.672 1 98.69 129 VAL A O 1
ATOM 1005 N N . ALA A 1 130 ? 0.263 16 21.219 1 98.75 130 ALA A N 1
ATOM 1006 C CA . ALA A 1 130 ? 1.595 15.773 21.781 1 98.75 130 ALA A CA 1
ATOM 1007 C C . ALA A 1 130 ? 2.545 15.211 20.719 1 98.75 130 ALA A C 1
ATOM 1009 O O . ALA A 1 130 ? 3.664 15.703 20.562 1 98.75 130 ALA A O 1
ATOM 1010 N N . ARG A 1 131 ? 2.117 14.227 20 1 98.5 131 ARG A N 1
ATOM 1011 C CA . ARG A 1 131 ? 3.031 13.617 19.047 1 98.5 131 ARG A CA 1
ATOM 1012 C C . ARG A 1 131 ? 3.244 14.516 17.844 1 98.5 131 ARG A C 1
ATOM 1014 O O . ARG A 1 131 ? 4.348 14.586 17.297 1 98.5 131 ARG A O 1
ATOM 1021 N N . LEU A 1 132 ? 2.23 15.211 17.375 1 98.81 132 LEU A N 1
ATOM 1022 C CA . LEU A 1 132 ? 2.387 16.109 16.234 1 98.81 132 LEU A CA 1
ATOM 1023 C C . LEU A 1 132 ? 3.236 17.328 16.609 1 98.81 132 LEU A C 1
ATOM 1025 O O . LEU A 1 132 ? 4.031 17.812 15.805 1 98.81 132 LEU A O 1
ATOM 1029 N N . SER A 1 133 ? 3.055 17.812 17.844 1 98.69 133 SER A N 1
ATOM 1030 C CA . SER A 1 133 ? 3.896 18.891 18.344 1 98.69 133 SER A CA 1
ATOM 1031 C C . SER A 1 133 ? 5.359 18.469 18.422 1 98.69 133 SER A C 1
ATOM 1033 O O . SER A 1 133 ? 6.254 19.234 18.047 1 98.69 133 SER A O 1
ATOM 1035 N N . ALA A 1 134 ? 5.535 17.297 18.906 1 98.81 134 ALA A N 1
ATOM 1036 C CA . ALA A 1 134 ? 6.895 16.766 18.984 1 98.81 134 ALA A CA 1
ATOM 1037 C C . ALA A 1 134 ? 7.535 16.688 17.594 1 98.81 134 ALA A C 1
ATOM 1039 O O . ALA A 1 134 ? 8.727 16.969 17.438 1 98.81 134 ALA A O 1
ATOM 1040 N N . TRP A 1 135 ? 6.789 16.266 16.625 1 98.75 135 TRP A N 1
ATOM 1041 C CA . TRP A 1 135 ? 7.293 16.219 15.25 1 98.75 135 TRP A CA 1
ATOM 1042 C C . TRP A 1 135 ? 7.676 17.609 14.766 1 98.75 135 TRP A C 1
ATOM 1044 O O . TRP A 1 135 ? 8.773 17.812 14.234 1 98.75 135 TRP A O 1
ATOM 1054 N N . LEU A 1 136 ? 6.836 18.641 14.938 1 98.38 136 LEU A N 1
ATOM 1055 C CA . LEU A 1 136 ? 7.098 20.016 14.516 1 98.38 136 LEU A CA 1
ATOM 1056 C C . LEU A 1 136 ? 8.352 20.562 15.188 1 98.38 136 LEU A C 1
ATOM 1058 O O . LEU A 1 136 ? 9.18 21.203 14.547 1 98.38 136 LEU A O 1
ATOM 1062 N N . GLU A 1 137 ? 8.477 20.203 16.453 1 97.88 137 GLU A N 1
ATOM 1063 C CA . GLU A 1 137 ? 9.586 20.719 17.234 1 97.88 137 GLU A CA 1
ATOM 1064 C C . GLU A 1 137 ? 10.914 20.094 16.797 1 97.88 137 GLU A C 1
ATOM 1066 O O . GLU A 1 137 ? 11.984 20.656 17.047 1 97.88 137 GLU A O 1
ATOM 1071 N N . SER A 1 138 ? 10.805 18.938 16.203 1 98.25 138 SER A N 1
ATOM 1072 C CA . SER A 1 138 ? 12.016 18.25 15.766 1 98.25 138 SER A CA 1
ATOM 1073 C C . SER A 1 138 ? 12.57 18.875 14.484 1 98.25 138 SER A C 1
ATOM 1075 O O . SER A 1 138 ? 13.703 18.594 14.102 1 98.25 138 SER A O 1
ATOM 1077 N N . LEU A 1 139 ? 11.797 19.719 13.773 1 97.81 139 LEU A N 1
ATOM 1078 C CA . LEU A 1 139 ? 12.227 20.359 12.531 1 97.81 139 LEU A CA 1
ATOM 1079 C C . LEU A 1 139 ? 13.016 21.641 12.828 1 97.81 139 LEU A C 1
ATOM 1081 O O . LEU A 1 139 ? 12.68 22.375 13.75 1 97.81 139 LEU A O 1
ATOM 1085 N N . SER A 1 140 ? 14.008 21.875 12.031 1 96.44 140 SER A N 1
ATOM 1086 C CA . SER A 1 140 ? 14.773 23.109 12.133 1 96.44 140 SER A CA 1
ATOM 1087 C C . SER A 1 140 ? 14.047 24.266 11.445 1 96.44 140 SER A C 1
ATOM 1089 O O . SER A 1 140 ? 13.258 24.047 10.523 1 96.44 140 SER A O 1
ATOM 1091 N N . GLU A 1 141 ? 14.414 25.438 11.797 1 94.62 141 GLU A N 1
ATOM 1092 C CA . GLU A 1 141 ? 13.758 26.641 11.273 1 94.62 141 GLU A CA 1
ATOM 1093 C C . GLU A 1 141 ? 13.984 26.781 9.766 1 94.62 141 GLU A C 1
ATOM 1095 O O . GLU A 1 141 ? 13.148 27.328 9.055 1 94.62 141 GLU A O 1
ATOM 1100 N N . ASN A 1 142 ? 15.047 26.219 9.266 1 94.56 142 ASN A N 1
ATOM 1101 C CA . ASN A 1 142 ? 15.375 26.391 7.855 1 94.56 142 ASN A CA 1
ATOM 1102 C C . ASN A 1 142 ? 15.016 25.156 7.035 1 94.56 142 ASN A C 1
ATOM 1104 O O . ASN A 1 142 ? 15.297 25.094 5.836 1 94.56 142 ASN A O 1
ATOM 1108 N N . ASP A 1 143 ? 14.32 24.188 7.66 1 96.69 143 ASP A N 1
ATOM 1109 C CA . ASP A 1 143 ? 13.961 22.969 6.953 1 96.69 143 ASP A CA 1
ATOM 1110 C C . ASP A 1 143 ? 12.852 23.219 5.938 1 96.69 143 ASP A C 1
ATOM 1112 O O . ASP A 1 143 ? 11.953 24.031 6.18 1 96.69 143 ASP A O 1
ATOM 1116 N N . HIS A 1 144 ? 12.953 22.641 4.797 1 97.75 144 HIS A N 1
ATOM 1117 C CA . HIS A 1 144 ? 11.891 22.438 3.824 1 97.75 144 HIS A CA 1
ATOM 1118 C C . HIS A 1 144 ? 11.43 20.969 3.803 1 97.75 144 HIS A C 1
ATOM 1120 O O . HIS A 1 144 ? 12.227 20.078 3.514 1 97.75 144 HIS A O 1
ATOM 1126 N N . VAL A 1 145 ? 10.164 20.766 4.117 1 98.56 145 VAL A N 1
ATOM 1127 C CA . VAL A 1 145 ? 9.672 19.406 4.281 1 98.56 145 VAL A CA 1
ATOM 1128 C C . VAL A 1 145 ? 8.398 19.219 3.461 1 98.56 145 VAL A C 1
ATOM 1130 O O . VAL A 1 145 ? 7.523 20.078 3.445 1 98.56 145 VAL A O 1
ATOM 1133 N N . ILE A 1 146 ? 8.359 18.172 2.725 1 98.69 146 ILE A N 1
ATOM 1134 C CA . ILE A 1 146 ? 7.113 17.672 2.154 1 98.69 146 ILE A CA 1
ATOM 1135 C C . ILE A 1 146 ? 6.613 16.469 2.967 1 98.69 146 ILE A C 1
ATOM 1137 O O . ILE A 1 146 ? 7.32 15.477 3.111 1 98.69 146 ILE A O 1
ATOM 1141 N N . ALA A 1 147 ? 5.414 16.578 3.48 1 98.88 147 ALA A N 1
ATOM 1142 C CA . ALA A 1 147 ? 4.891 15.555 4.379 1 98.88 147 ALA A CA 1
ATOM 1143 C C . ALA A 1 147 ? 3.537 15.047 3.896 1 98.88 147 ALA A C 1
ATOM 1145 O O . ALA A 1 147 ? 2.662 15.836 3.533 1 98.88 147 ALA A O 1
ATOM 1146 N N . VAL A 1 148 ? 3.408 13.742 3.871 1 98.88 148 VAL A N 1
ATOM 1147 C CA . VAL A 1 148 ? 2.107 13.125 3.635 1 98.88 148 VAL A CA 1
ATOM 1148 C C . VAL A 1 148 ? 1.539 12.594 4.949 1 98.88 148 VAL A C 1
ATOM 1150 O O . VAL A 1 148 ? 2.195 11.82 5.648 1 98.88 148 VAL A O 1
ATOM 1153 N N . SER A 1 149 ? 0.356 13.008 5.23 1 98.69 149 SER A N 1
ATOM 1154 C CA . SER A 1 149 ? -0.35 12.578 6.434 1 98.69 149 SER A CA 1
ATOM 1155 C C . SER A 1 149 ? -1.823 12.312 6.145 1 98.69 149 SER A C 1
ATOM 1157 O O . SER A 1 149 ? -2.158 11.68 5.141 1 98.69 149 SER A O 1
ATOM 1159 N N . HIS A 1 150 ? -2.688 12.711 7.098 1 98.69 150 HIS A N 1
ATOM 1160 C CA . HIS A 1 150 ? -4.086 12.297 7.051 1 98.69 150 HIS A CA 1
ATOM 1161 C C . HIS A 1 150 ? -5.016 13.484 7.289 1 98.69 150 HIS A C 1
ATOM 1163 O O . HIS A 1 150 ? -4.574 14.633 7.309 1 98.69 150 HIS A O 1
ATOM 1169 N N . GLY A 1 151 ? -6.309 13.227 7.301 1 98.25 151 GLY A N 1
ATOM 1170 C CA . GLY A 1 151 ? -7.293 14.289 7.398 1 98.25 151 GLY A CA 1
ATOM 1171 C C . GLY A 1 151 ? -7.277 15 8.742 1 98.25 151 GLY A C 1
ATOM 1172 O O . GLY A 1 151 ? -6.969 16.188 8.82 1 98.25 151 GLY A O 1
ATOM 1173 N N . ILE A 1 152 ? -7.547 14.234 9.797 1 98.38 152 ILE A N 1
ATOM 1174 C CA . ILE A 1 152 ? -7.637 14.828 11.125 1 98.38 152 ILE A CA 1
ATOM 1175 C C . ILE A 1 152 ? -6.25 15.25 11.594 1 98.38 152 ILE A C 1
ATOM 1177 O O . ILE A 1 152 ? -6.066 16.359 12.094 1 98.38 152 ILE A O 1
ATOM 1181 N N . ALA A 1 153 ? -5.297 14.391 11.406 1 98.69 153 ALA A N 1
ATOM 1182 C CA . ALA A 1 153 ? -3.92 14.727 11.773 1 98.69 153 ALA A CA 1
ATOM 1183 C C . ALA A 1 153 ? -3.457 16 11.062 1 98.69 153 ALA A C 1
ATOM 1185 O O . ALA A 1 153 ? -2.783 16.844 11.664 1 98.69 153 ALA A O 1
ATOM 1186 N N . GLY A 1 154 ? -3.826 16.141 9.812 1 98.62 154 GLY A N 1
ATOM 1187 C CA . GLY A 1 154 ? -3.471 17.328 9.055 1 98.62 154 GLY A CA 1
ATOM 1188 C C . GLY A 1 154 ? -4.094 18.594 9.609 1 98.62 154 GLY A C 1
ATOM 1189 O O . GLY A 1 154 ? -3.455 19.656 9.641 1 98.62 154 GLY A O 1
ATOM 1190 N N . LYS A 1 155 ? -5.34 18.5 9.984 1 98.56 155 LYS A N 1
ATOM 1191 C CA . LYS A 1 155 ? -6.016 19.656 10.578 1 98.56 155 LYS A CA 1
ATOM 1192 C C . LYS A 1 155 ? -5.32 20.094 11.859 1 98.56 155 LYS A C 1
ATOM 1194 O O . LYS A 1 155 ? -5.07 21.281 12.062 1 98.56 155 LYS A O 1
ATOM 1199 N N . VAL A 1 156 ? -5.016 19.125 12.688 1 98.75 156 VAL A N 1
ATOM 1200 C CA . VAL A 1 156 ? -4.367 19.438 13.961 1 98.75 156 VAL A CA 1
ATOM 1201 C C . VAL A 1 156 ? -2.986 20.031 13.711 1 98.75 156 VAL A C 1
ATOM 1203 O O . VAL A 1 156 ? -2.607 21.016 14.336 1 98.75 156 VAL A O 1
ATOM 1206 N N . LEU A 1 157 ? -2.264 19.453 12.781 1 98.75 157 LEU A N 1
ATOM 1207 C CA . LEU A 1 157 ? -0.915 19.922 12.469 1 98.75 157 LEU A CA 1
ATOM 1208 C C . LEU A 1 157 ? -0.936 21.359 11.953 1 98.75 157 LEU A C 1
ATOM 1210 O O . LEU A 1 157 ? -0.112 22.172 12.359 1 98.75 157 LEU A O 1
ATOM 1214 N N . ARG A 1 158 ? -1.852 21.625 11.039 1 98.69 158 ARG A N 1
ATOM 1215 C CA . ARG A 1 158 ? -1.992 22.984 10.523 1 98.69 158 ARG A CA 1
ATOM 1216 C C . ARG A 1 158 ? -2.305 23.969 11.648 1 98.69 158 ARG A C 1
ATOM 1218 O O . ARG A 1 158 ? -1.751 25.078 11.688 1 98.69 158 ARG A O 1
ATOM 1225 N N . GLY A 1 159 ? -3.166 23.594 12.531 1 98.62 159 GLY A N 1
ATOM 1226 C CA . GLY A 1 159 ? -3.494 24.438 13.672 1 98.62 159 GLY A CA 1
ATOM 1227 C C . GLY A 1 159 ? -2.305 24.719 14.57 1 98.62 159 GLY A C 1
ATOM 1228 O O . GLY A 1 159 ? -2.084 25.859 14.977 1 98.62 159 GLY A O 1
ATOM 1229 N N . LEU A 1 160 ? -1.572 23.672 14.922 1 98.62 160 LEU A N 1
ATOM 1230 C CA . LEU A 1 160 ? -0.382 23.812 15.758 1 98.62 160 LEU A CA 1
ATOM 1231 C C . LEU A 1 160 ? 0.618 24.781 15.109 1 98.62 160 LEU A C 1
ATOM 1233 O O . LEU A 1 160 ? 1.187 25.641 15.789 1 98.62 160 LEU A O 1
ATOM 1237 N N . TYR A 1 161 ? 0.795 24.625 13.844 1 98.69 161 TYR A N 1
ATOM 1238 C CA . TYR A 1 161 ? 1.762 25.438 13.117 1 98.69 161 TYR A CA 1
ATOM 1239 C C . TYR A 1 161 ? 1.349 26.891 13.109 1 98.69 161 TYR A C 1
ATOM 1241 O O . TYR A 1 161 ? 2.189 27.781 13.266 1 98.69 161 TYR A O 1
ATOM 1249 N N . CYS A 1 162 ? 0.053 27.156 12.945 1 98.31 162 CYS A N 1
ATOM 1250 C CA . CYS A 1 162 ? -0.455 28.5 12.766 1 98.31 162 CYS A CA 1
ATOM 1251 C C . CYS A 1 162 ? -0.836 29.141 14.102 1 98.31 162 CYS A C 1
ATOM 1253 O O . CYS A 1 162 ? -1.184 30.312 14.156 1 98.31 162 CYS A O 1
ATOM 1255 N N . GLY A 1 163 ? -0.889 28.312 15.156 1 97.94 163 GLY A N 1
ATOM 1256 C CA . GLY A 1 163 ? -1.254 28.812 16.469 1 97.94 163 GLY A CA 1
ATOM 1257 C C . GLY A 1 163 ? -2.752 28.969 16.656 1 97.94 163 GLY A C 1
ATOM 1258 O O . GLY A 1 163 ? -3.211 29.891 17.328 1 97.94 163 GLY A O 1
ATOM 1259 N N . TRP A 1 164 ? -3.508 28.141 16.031 1 98 164 TRP A N 1
ATOM 1260 C CA . TRP A 1 164 ? -4.961 28.156 16.172 1 98 164 TRP A CA 1
ATOM 1261 C C . TRP A 1 164 ? -5.395 27.375 17.406 1 98 164 TRP A C 1
ATOM 1263 O O . TRP A 1 164 ? -4.695 26.469 17.859 1 98 164 TRP A O 1
ATOM 1273 N N . ASP A 1 165 ? -6.531 27.781 17.984 1 97.31 165 ASP A N 1
ATOM 1274 C CA . ASP A 1 165 ? -7.102 26.906 19.016 1 97.31 165 ASP A CA 1
ATOM 1275 C C . ASP A 1 165 ? -7.586 25.594 18.406 1 97.31 165 ASP A C 1
ATOM 1277 O O . ASP A 1 165 ? -7.871 25.516 17.219 1 97.31 165 ASP A O 1
ATOM 1281 N N . PRO A 1 166 ? -7.738 24.609 19.234 1 97.12 166 PRO A N 1
ATOM 1282 C CA . PRO A 1 166 ? -8.031 23.266 18.75 1 97.12 166 PRO A CA 1
ATOM 1283 C C . PRO A 1 166 ? -9.328 23.188 17.953 1 97.12 166 PRO A C 1
ATOM 1285 O O . PRO A 1 166 ? -9.391 22.516 16.922 1 97.12 166 PRO A O 1
ATOM 1288 N N . ASP A 1 167 ? -10.336 23.828 18.328 1 97.31 167 ASP A N 1
ATOM 1289 C CA . ASP A 1 167 ? -11.625 23.734 17.656 1 97.31 167 ASP A CA 1
ATOM 1290 C C . ASP A 1 167 ? -11.586 24.438 16.297 1 97.31 167 ASP A C 1
ATOM 1292 O O . ASP A 1 167 ? -12.203 23.969 15.336 1 97.31 167 ASP A O 1
ATOM 1296 N N . SER A 1 168 ? -10.922 25.578 16.25 1 97.12 168 SER A N 1
ATOM 1297 C CA . SER A 1 168 ? -10.727 26.266 14.977 1 97.12 168 SER A CA 1
ATOM 1298 C C . SER A 1 168 ? -9.938 25.391 14 1 97.12 168 SER A C 1
ATOM 1300 O O . SER A 1 168 ? -10.258 25.328 12.812 1 97.12 168 SER A O 1
ATOM 1302 N N . ALA A 1 169 ? -8.891 24.766 14.492 1 97.81 169 ALA A N 1
ATOM 1303 C CA . ALA A 1 169 ? -8.086 23.875 13.672 1 97.81 169 ALA A CA 1
ATOM 1304 C C . ALA A 1 169 ? -8.938 22.734 13.102 1 97.81 169 ALA A C 1
ATOM 1306 O O . ALA A 1 169 ? -8.875 22.453 11.906 1 97.81 169 ALA A O 1
ATOM 1307 N N . LEU A 1 170 ? -9.781 22.172 13.914 1 98.06 170 LEU A N 1
ATOM 1308 C CA . LEU A 1 170 ? -10.555 20.984 13.547 1 98.06 170 LEU A CA 1
ATOM 1309 C C . LEU A 1 170 ? -11.734 21.359 12.664 1 98.06 170 LEU A C 1
ATOM 1311 O O . LEU A 1 170 ? -12.352 20.5 12.039 1 98.06 170 LEU A O 1
ATOM 1315 N N . ALA A 1 171 ? -12.055 22.625 12.562 1 96.75 171 ALA A N 1
ATOM 1316 C CA . ALA A 1 171 ? -13.148 23.094 11.719 1 96.75 171 ALA A CA 1
ATOM 1317 C C . ALA A 1 171 ? -12.688 23.281 10.273 1 96.75 171 ALA A C 1
ATOM 1319 O O . ALA A 1 171 ? -13.508 23.469 9.375 1 96.75 171 ALA A O 1
ATOM 1320 N N . GLN A 1 172 ? -11.414 23.234 10.07 1 96.19 172 GLN A N 1
ATOM 1321 C CA . GLN A 1 172 ? -10.891 23.406 8.719 1 96.19 172 GLN A CA 1
ATOM 1322 C C . GLN A 1 172 ? -11.273 22.234 7.828 1 96.19 172 GLN A C 1
ATOM 1324 O O . GLN A 1 172 ? -11.617 21.156 8.328 1 96.19 172 GLN A O 1
ATOM 1329 N N . ASP A 1 173 ? -11.188 22.453 6.512 1 94.25 173 ASP A N 1
ATOM 1330 C CA . ASP A 1 173 ? -11.391 21.375 5.562 1 94.25 173 ASP A CA 1
ATOM 1331 C C . ASP A 1 173 ? -10.125 20.531 5.402 1 94.25 173 ASP A C 1
ATOM 1333 O O . ASP A 1 173 ? -9.031 20.984 5.742 1 94.25 173 ASP A O 1
ATOM 1337 N N . SER A 1 174 ? -10.305 19.359 4.934 1 93.94 174 SER A N 1
ATOM 1338 C CA . SER A 1 174 ? -9.203 18.453 4.629 1 93.94 174 SER A CA 1
ATOM 1339 C C . SER A 1 174 ? -9.438 17.719 3.312 1 93.94 174 SER A C 1
ATOM 1341 O O . SER A 1 174 ? -9.602 16.5 3.295 1 93.94 174 SER A O 1
ATOM 1343 N N . PRO A 1 175 ? -9.352 18.484 2.25 1 93.31 175 PRO A N 1
ATOM 1344 C CA . PRO A 1 175 ? -9.672 17.906 0.944 1 93.31 175 PRO A CA 1
ATOM 1345 C C . PRO A 1 175 ? -8.562 17.016 0.407 1 93.31 175 PRO A C 1
ATOM 1347 O O . PRO A 1 175 ? -7.449 17.016 0.94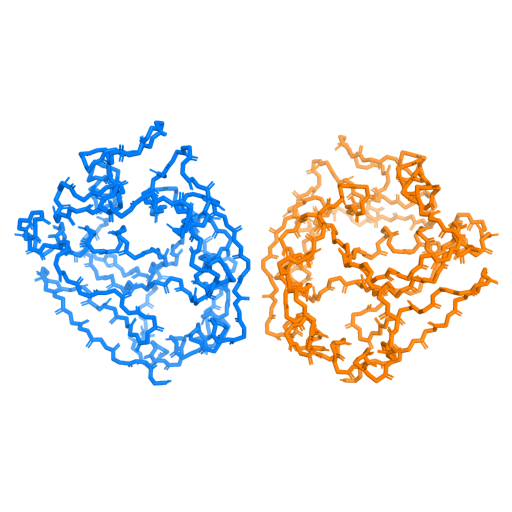2 1 93.31 175 PRO A O 1
ATOM 1350 N N . GLN A 1 176 ? -8.891 16.234 -0.63 1 94.81 176 GLN A N 1
ATOM 1351 C CA . GLN A 1 176 ? -7.891 15.422 -1.326 1 94.81 176 GLN A CA 1
ATOM 1352 C C . GLN A 1 176 ? -7.605 15.984 -2.715 1 94.81 176 GLN A C 1
ATOM 1354 O O . GLN A 1 176 ? -7 15.312 -3.551 1 94.81 176 GLN A O 1
ATOM 1359 N N . ASP A 1 177 ? -8.055 17.203 -2.918 1 93.75 177 ASP A N 1
ATOM 1360 C CA . ASP A 1 177 ? -7.797 17.891 -4.184 1 93.75 177 ASP A CA 1
ATOM 1361 C C . ASP A 1 177 ? -7.051 19.203 -3.961 1 93.75 177 ASP A C 1
ATOM 1363 O O . ASP A 1 177 ? -7.113 20.109 -4.793 1 93.75 177 ASP A O 1
ATOM 1367 N N . ALA A 1 178 ? -6.48 19.25 -2.787 1 96.44 178 ALA A N 1
ATOM 1368 C CA . ALA A 1 178 ? -5.664 20.406 -2.455 1 96.44 178 ALA A CA 1
ATOM 1369 C C . ALA A 1 178 ? -4.523 20.031 -1.517 1 96.44 178 ALA A C 1
ATOM 1371 O O . ALA A 1 178 ? -4.555 18.969 -0.885 1 96.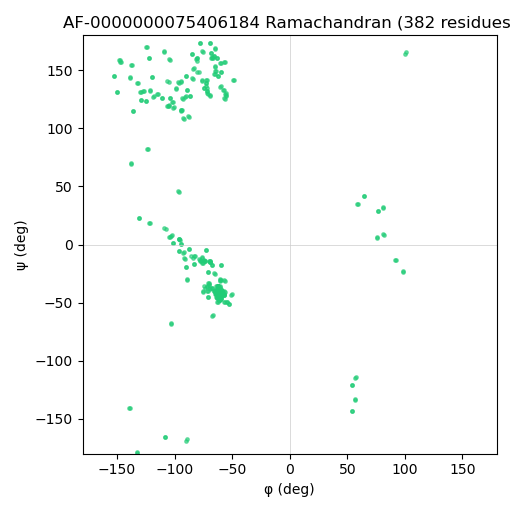44 178 ALA A O 1
ATOM 1372 N N . LEU A 1 179 ? -3.521 20.859 -1.517 1 97.31 179 LEU A N 1
ATOM 1373 C CA . LEU A 1 179 ? -2.441 20.75 -0.542 1 97.31 179 LEU A CA 1
ATOM 1374 C C . LEU A 1 179 ? -2.262 22.047 0.231 1 97.31 179 LEU A C 1
ATOM 1376 O O . LEU A 1 179 ? -2.848 23.078 -0.124 1 97.31 179 LEU A O 1
ATOM 1380 N N . PHE A 1 180 ? -1.445 22.031 1.304 1 98.31 180 PHE A N 1
ATOM 1381 C CA . PHE A 1 180 ? -1.271 23.188 2.158 1 98.31 180 PHE A CA 1
ATOM 1382 C C . PHE A 1 180 ? 0.204 23.562 2.279 1 98.31 180 PHE A C 1
ATOM 1384 O O . PHE A 1 180 ? 1.03 22.719 2.641 1 98.31 180 PHE A O 1
ATOM 1391 N N . LEU A 1 181 ? 0.505 24.75 1.943 1 98.06 181 LEU A N 1
ATOM 1392 C CA . LEU A 1 181 ? 1.831 25.312 2.176 1 98.06 181 LEU A CA 1
ATOM 1393 C C . LEU A 1 181 ? 1.873 26.078 3.494 1 98.06 181 LEU A C 1
ATOM 1395 O O . LEU A 1 181 ? 1.153 27.062 3.668 1 98.06 181 LEU A O 1
ATOM 1399 N N . LEU A 1 182 ? 2.641 25.594 4.422 1 98.38 182 LEU A N 1
ATOM 1400 C CA . LEU A 1 182 ? 2.852 26.25 5.715 1 98.38 182 LEU A CA 1
ATOM 1401 C C . LEU A 1 182 ? 4.18 27 5.738 1 98.38 182 LEU A C 1
ATOM 1403 O O . LEU A 1 182 ? 5.242 26.391 5.57 1 98.38 182 LEU A O 1
ATOM 1407 N N . ARG A 1 183 ? 4.078 28.234 5.91 1 97.19 183 ARG A N 1
ATOM 1408 C CA . ARG A 1 183 ? 5.258 29.094 5.91 1 97.19 183 ARG A CA 1
ATOM 1409 C C . ARG A 1 183 ? 5.051 30.312 6.809 1 97.19 183 ARG A C 1
ATOM 1411 O O . ARG A 1 183 ? 3.988 30.938 6.777 1 97.19 183 ARG A O 1
ATOM 1418 N N . ASP A 1 184 ? 6.02 30.594 7.688 1 96.81 184 ASP A N 1
ATOM 1419 C CA . ASP A 1 184 ? 6.043 31.797 8.516 1 96.81 184 ASP A CA 1
ATOM 1420 C C . ASP A 1 184 ? 4.797 31.875 9.398 1 96.81 184 ASP A C 1
ATOM 1422 O O . ASP A 1 184 ? 4.211 32.938 9.547 1 96.81 184 ASP A O 1
ATOM 1426 N N . GLY A 1 185 ? 4.363 30.719 9.812 1 96.69 185 GLY A N 1
ATOM 1427 C CA . GLY A 1 185 ? 3.24 30.672 10.734 1 96.69 185 GLY A CA 1
ATOM 1428 C C . GLY A 1 185 ? 1.896 30.812 10.047 1 96.69 185 GLY A C 1
ATOM 1429 O O . GLY A 1 185 ? 0.868 30.969 10.703 1 96.69 185 GLY A O 1
ATOM 1430 N N . GLN A 1 186 ? 1.941 30.766 8.711 1 97.75 186 GLN A N 1
ATOM 1431 C CA . GLN A 1 186 ? 0.72 30.906 7.922 1 97.75 186 GLN A CA 1
ATOM 1432 C C . GLN A 1 186 ? 0.496 29.703 7.023 1 97.75 186 GLN A C 1
ATOM 1434 O O . GLN A 1 186 ? 1.419 28.922 6.785 1 97.75 186 GLN A O 1
ATOM 1439 N N . MET A 1 187 ? -0.744 29.609 6.633 1 97.5 187 MET A N 1
ATOM 1440 C CA . MET A 1 187 ? -1.127 28.5 5.766 1 97.5 187 MET A CA 1
ATOM 1441 C C . MET A 1 187 ? -1.716 29.016 4.453 1 97.5 187 MET A C 1
ATOM 1443 O O . MET A 1 187 ? -2.525 29.938 4.457 1 97.5 187 MET A O 1
ATOM 1447 N N . GLN A 1 188 ? -1.25 28.469 3.377 1 97.5 188 GLN A N 1
ATOM 1448 C CA . GLN A 1 188 ? -1.839 28.703 2.062 1 97.5 188 GLN A CA 1
ATOM 1449 C C . GLN A 1 188 ? -2.357 27.406 1.458 1 97.5 188 GLN A C 1
ATOM 1451 O O . GLN A 1 188 ? -1.633 26.406 1.399 1 97.5 188 GLN A O 1
ATOM 1456 N N . ARG A 1 189 ? -3.58 27.438 1.065 1 97.06 189 ARG A N 1
ATOM 1457 C CA . ARG A 1 189 ? -4.176 26.297 0.371 1 97.06 189 ARG A CA 1
ATOM 1458 C C . ARG A 1 189 ? -3.91 26.375 -1.13 1 97.06 189 ARG A C 1
ATOM 1460 O O . ARG A 1 189 ? -4.145 27.406 -1.754 1 97.06 189 ARG A O 1
ATOM 1467 N N . LEU A 1 190 ? -3.402 25.359 -1.688 1 96.31 190 LEU A N 1
ATOM 1468 C CA . LEU A 1 190 ? -3.131 25.281 -3.119 1 96.31 190 LEU A CA 1
ATOM 1469 C C . LEU A 1 190 ? -3.998 24.219 -3.785 1 96.31 190 LEU A C 1
ATOM 1471 O O . LEU A 1 190 ? -3.996 23.062 -3.367 1 96.31 190 LEU A O 1
ATOM 1475 N N . ALA A 1 191 ? -4.664 24.578 -4.844 1 93.94 191 ALA A N 1
ATOM 1476 C CA . ALA A 1 191 ? -5.543 23.656 -5.555 1 93.94 191 ALA A CA 1
ATOM 1477 C C . ALA A 1 191 ? -4.738 22.672 -6.406 1 93.94 191 ALA A C 1
ATOM 1479 O O . ALA A 1 191 ? -3.73 23.047 -7.012 1 93.94 191 ALA A O 1
ATOM 1480 N N . CYS A 1 192 ? -5.199 21.453 -6.41 1 93.88 192 CYS A N 1
ATOM 1481 C CA . CYS A 1 192 ? -4.625 20.406 -7.258 1 93.88 192 CYS A CA 1
ATOM 1482 C C . CYS A 1 192 ? -5.688 19.797 -8.156 1 93.88 192 CYS A C 1
ATOM 1484 O O . CYS A 1 192 ? -6.211 18.719 -7.855 1 93.88 192 CYS A O 1
ATOM 1486 N N . PRO A 1 193 ? -6.043 20.375 -9.281 1 80.75 193 PRO A N 1
ATOM 1487 C CA . PRO A 1 193 ? -7.137 19.859 -10.109 1 80.75 193 PRO A CA 1
ATOM 1488 C C . PRO A 1 193 ? -6.832 18.484 -10.695 1 80.75 193 PRO A C 1
ATOM 1490 O O . PRO A 1 193 ? -5.664 18.141 -10.898 1 80.75 193 PRO A O 1
ATOM 1493 N N . MET B 1 1 ? -10.195 -29.859 -10.656 1 92.19 1 MET B N 1
ATOM 1494 C CA . MET B 1 1 ? -9.211 -28.875 -10.195 1 92.19 1 MET B CA 1
ATOM 1495 C C . MET B 1 1 ? -9.75 -27.453 -10.344 1 92.19 1 MET B C 1
ATOM 1497 O O . MET B 1 1 ? -10.516 -27.172 -11.273 1 92.19 1 MET B O 1
ATOM 1501 N N . PRO B 1 2 ? -9.438 -26.594 -9.453 1 96.94 2 PRO B N 1
ATOM 1502 C CA . PRO B 1 2 ? -9.922 -25.219 -9.57 1 96.94 2 PRO B CA 1
ATOM 1503 C C . PRO B 1 2 ? -9.352 -24.484 -10.781 1 96.94 2 PRO B C 1
ATOM 1505 O O . PRO B 1 2 ? -8.328 -24.906 -11.328 1 96.94 2 PRO B O 1
ATOM 1508 N N . THR B 1 3 ? -10.062 -23.547 -11.281 1 97.75 3 THR B N 1
ATOM 1509 C CA . THR B 1 3 ? -9.531 -22.594 -12.258 1 97.75 3 THR B CA 1
ATOM 1510 C C . THR B 1 3 ? -8.938 -21.375 -11.555 1 97.75 3 THR B C 1
ATOM 1512 O O . THR B 1 3 ? -9.594 -20.75 -10.719 1 97.75 3 THR B O 1
ATOM 1515 N N . ILE B 1 4 ? -7.676 -21.062 -11.906 1 98.44 4 ILE B N 1
ATOM 1516 C CA . ILE B 1 4 ? -6.988 -19.984 -11.211 1 98.44 4 ILE B CA 1
ATOM 1517 C C . ILE B 1 4 ? -6.395 -19.016 -12.234 1 98.44 4 ILE B C 1
ATOM 1519 O O . ILE B 1 4 ? -5.715 -19.438 -13.172 1 98.44 4 ILE B O 1
ATOM 1523 N N . ILE B 1 5 ? -6.734 -17.781 -12.125 1 98.62 5 ILE B N 1
ATOM 1524 C CA . ILE B 1 5 ? -5.969 -16.719 -12.766 1 98.62 5 ILE B CA 1
ATOM 1525 C C . ILE B 1 5 ? -4.941 -16.156 -11.789 1 98.62 5 ILE B C 1
ATOM 1527 O O . ILE B 1 5 ? -5.301 -15.578 -10.766 1 98.62 5 ILE B O 1
ATOM 1531 N N . LEU B 1 6 ? -3.701 -16.328 -12.102 1 98.69 6 LEU B N 1
ATOM 1532 C CA . LEU B 1 6 ? -2.605 -15.984 -11.203 1 98.69 6 LEU B CA 1
ATOM 1533 C C . LEU B 1 6 ? -1.83 -14.781 -11.742 1 98.69 6 LEU B C 1
ATOM 1535 O O . LEU B 1 6 ? -1.375 -14.797 -12.891 1 98.69 6 LEU B O 1
ATOM 1539 N N . LEU B 1 7 ? -1.71 -13.797 -10.891 1 97.94 7 LEU B N 1
ATOM 1540 C CA . LEU B 1 7 ? -0.992 -12.562 -11.211 1 97.94 7 LEU B CA 1
ATOM 1541 C C . LEU B 1 7 ? 0.183 -12.359 -10.258 1 97.94 7 LEU B C 1
ATOM 1543 O O . LEU B 1 7 ? 0.089 -12.68 -9.07 1 97.94 7 LEU B O 1
ATOM 1547 N N . ARG B 1 8 ? 1.232 -11.82 -10.82 1 98.69 8 ARG B N 1
ATOM 1548 C CA . ARG B 1 8 ? 2.285 -11.242 -9.992 1 98.69 8 ARG B CA 1
ATOM 1549 C C . ARG B 1 8 ? 2.012 -9.766 -9.711 1 98.69 8 ARG B C 1
ATOM 1551 O O . ARG B 1 8 ? 1.502 -9.047 -10.578 1 98.69 8 ARG B O 1
ATOM 1558 N N . HIS B 1 9 ? 2.375 -9.328 -8.547 1 98.81 9 HIS B N 1
ATOM 1559 C CA . HIS B 1 9 ? 2.221 -7.902 -8.258 1 98.81 9 HIS B CA 1
ATOM 1560 C C . HIS B 1 9 ? 2.973 -7.055 -9.281 1 98.81 9 HIS B C 1
ATOM 1562 O O . HIS B 1 9 ? 3.91 -7.531 -9.922 1 98.81 9 HIS B O 1
ATOM 1568 N N . GLY B 1 10 ? 2.551 -5.789 -9.422 1 98.56 10 GLY B N 1
ATOM 1569 C CA . GLY B 1 10 ? 3.26 -4.863 -10.289 1 98.56 10 GLY B CA 1
ATOM 1570 C C . GLY B 1 10 ? 4.625 -4.473 -9.758 1 98.56 10 GLY B C 1
ATOM 1571 O O . GLY B 1 10 ? 4.961 -4.781 -8.609 1 98.56 10 GLY B O 1
ATOM 1572 N N . GLU B 1 11 ? 5.336 -3.744 -10.594 1 98.56 11 GLU B N 1
ATOM 1573 C CA . GLU B 1 11 ? 6.668 -3.291 -10.203 1 98.56 11 GLU B CA 1
ATOM 1574 C C . GLU B 1 11 ? 6.613 -2.418 -8.953 1 98.56 11 GLU B C 1
ATOM 1576 O O . GLU B 1 11 ? 5.738 -1.558 -8.836 1 98.56 11 GLU B O 1
ATOM 1581 N N . THR B 1 12 ? 7.516 -2.67 -8.047 1 98.5 12 THR B N 1
ATOM 1582 C CA . THR B 1 12 ? 7.637 -1.88 -6.828 1 98.5 12 THR B CA 1
ATOM 1583 C C . THR B 1 12 ? 8.891 -1.017 -6.863 1 98.5 12 THR B C 1
ATOM 1585 O O . THR B 1 12 ? 9.758 -1.203 -7.723 1 98.5 12 THR B O 1
ATOM 1588 N N . HIS B 1 13 ? 8.922 -0.083 -5.969 1 98.38 13 HIS B N 1
ATOM 1589 C CA . HIS B 1 13 ? 10.125 0.731 -5.871 1 98.38 13 HIS B CA 1
ATOM 1590 C C . HIS B 1 13 ? 11.336 -0.119 -5.504 1 98.38 13 HIS B C 1
ATOM 1592 O O . HIS B 1 13 ? 12.445 0.135 -5.98 1 98.38 13 HIS B O 1
ATOM 1598 N N . TRP B 1 14 ? 11.18 -1.111 -4.695 1 97.69 14 TRP B N 1
ATOM 1599 C CA . TRP B 1 14 ? 12.289 -1.989 -4.34 1 97.69 14 TRP B CA 1
ATOM 1600 C C . TRP B 1 14 ? 12.742 -2.812 -5.543 1 97.69 14 TRP B C 1
ATOM 1602 O O . TRP B 1 14 ? 13.93 -3.107 -5.691 1 97.69 14 TRP B O 1
ATOM 1612 N N . ASN B 1 15 ? 11.742 -3.275 -6.426 1 97.19 15 ASN B N 1
ATOM 1613 C CA . ASN B 1 15 ? 12.156 -3.881 -7.688 1 97.19 15 ASN B CA 1
ATOM 1614 C C . ASN B 1 15 ? 13.109 -2.975 -8.461 1 97.19 15 ASN B C 1
ATOM 1616 O O . ASN B 1 15 ? 14.188 -3.408 -8.867 1 97.19 15 ASN B O 1
ATOM 1620 N N . ARG B 1 16 ? 12.695 -1.74 -8.633 1 96.31 16 ARG B N 1
ATOM 1621 C CA . ARG B 1 16 ? 13.438 -0.765 -9.43 1 96.31 16 ARG B CA 1
ATOM 1622 C C . ARG B 1 16 ? 14.812 -0.499 -8.82 1 96.31 16 ARG B C 1
ATOM 1624 O O . ARG B 1 16 ? 15.789 -0.328 -9.547 1 96.31 16 ARG B O 1
ATOM 1631 N N . GLN B 1 17 ? 14.883 -0.513 -7.539 1 96.44 17 GLN B N 1
ATOM 1632 C CA . GLN B 1 17 ? 16.125 -0.232 -6.82 1 96.44 17 GLN B CA 1
ATOM 1633 C C . GLN B 1 17 ? 17 -1.476 -6.73 1 96.44 17 GLN B C 1
ATOM 1635 O O . GLN B 1 17 ? 18.125 -1.412 -6.234 1 96.44 17 GLN B O 1
ATOM 1640 N N . GLN B 1 18 ? 16.406 -2.645 -7.133 1 96.38 18 GLN B N 1
ATOM 1641 C CA . GLN B 1 18 ? 17.094 -3.926 -7.031 1 96.38 18 GLN B CA 1
ATOM 1642 C C . GLN B 1 18 ? 17.359 -4.293 -5.574 1 96.38 18 GLN B C 1
ATOM 1644 O O . GLN B 1 18 ? 18.469 -4.719 -5.227 1 96.38 18 GLN B O 1
ATOM 1649 N N . ARG B 1 19 ? 16.406 -4.043 -4.809 1 97.44 19 ARG B N 1
ATOM 1650 C CA . ARG B 1 19 ? 16.422 -4.449 -3.406 1 97.44 19 ARG B CA 1
ATOM 1651 C C . ARG B 1 19 ? 15.727 -5.797 -3.221 1 97.44 19 ARG B C 1
ATOM 1653 O O . ARG B 1 19 ? 14.703 -6.066 -3.85 1 97.44 19 ARG B O 1
ATOM 1660 N N . ILE B 1 20 ? 16.328 -6.598 -2.35 1 97.25 20 ILE B N 1
ATOM 1661 C CA . ILE B 1 20 ? 15.719 -7.887 -2.027 1 97.25 20 ILE B CA 1
ATOM 1662 C C . ILE B 1 20 ? 14.438 -7.668 -1.229 1 97.25 20 ILE B C 1
ATOM 1664 O O . ILE B 1 20 ? 14.445 -6.988 -0.199 1 97.25 20 ILE B O 1
ATOM 1668 N N . GLN B 1 21 ? 13.367 -8.234 -1.623 1 96.69 21 GLN B N 1
ATOM 1669 C CA . GLN B 1 21 ? 12.094 -7.941 -0.974 1 96.69 21 GLN B CA 1
ATOM 1670 C C . GLN B 1 21 ? 11.68 -9.07 -0.033 1 96.69 21 GLN B C 1
ATOM 1672 O O . GLN B 1 21 ? 11.789 -8.938 1.188 1 96.69 21 GLN B O 1
ATOM 1677 N N . GLY B 1 22 ? 11.328 -10.273 -0.566 1 97.5 22 GLY B N 1
ATOM 1678 C CA . GLY B 1 22 ? 10.727 -11.297 0.273 1 97.5 22 GLY B CA 1
ATOM 1679 C C . GLY B 1 22 ? 9.453 -10.828 0.96 1 97.5 22 GLY B C 1
ATOM 1680 O O . GLY B 1 22 ? 8.492 -10.445 0.297 1 97.5 22 GLY B O 1
ATOM 1681 N N . HIS B 1 23 ? 9.508 -10.742 2.262 1 97.31 23 HIS B N 1
ATOM 1682 C CA . HIS B 1 23 ? 8.336 -10.25 2.986 1 97.31 23 HIS B CA 1
ATOM 1683 C C . HIS B 1 23 ? 8.414 -8.742 3.205 1 97.31 23 HIS B C 1
ATOM 1685 O O . HIS B 1 23 ? 7.477 -8.141 3.729 1 97.31 23 HIS B O 1
ATOM 1691 N N . GLY B 1 24 ? 9.609 -8.164 2.834 1 95.5 24 GLY B N 1
ATOM 1692 C CA . GLY B 1 24 ? 9.656 -6.711 2.795 1 95.5 24 GLY B CA 1
ATOM 1693 C C . GLY B 1 24 ? 8.742 -6.109 1.743 1 95.5 24 GLY B C 1
ATOM 1694 O O . GLY B 1 24 ? 8.211 -6.824 0.894 1 95.5 24 GLY B O 1
ATOM 1695 N N . ASP B 1 25 ? 8.57 -4.742 1.837 1 94.5 25 ASP B N 1
ATOM 1696 C CA . ASP B 1 25 ? 7.504 -4.172 1.021 1 94.5 25 ASP B CA 1
ATOM 1697 C C . ASP B 1 25 ? 7.801 -2.719 0.666 1 94.5 25 ASP B C 1
ATOM 1699 O O . ASP B 1 25 ? 8.414 -1.994 1.452 1 94.5 25 ASP B O 1
ATOM 1703 N N . SER B 1 26 ? 7.418 -2.328 -0.5 1 97.38 26 SER B N 1
ATOM 1704 C CA . SER B 1 26 ? 7.387 -0.957 -0.997 1 97.38 26 SER B CA 1
ATOM 1705 C C . SER B 1 26 ? 6.223 -0.741 -1.955 1 97.38 26 SER B C 1
ATOM 1707 O O . SER B 1 26 ? 5.688 -1.699 -2.518 1 97.38 26 SER B O 1
ATOM 1709 N N . PRO B 1 27 ? 5.805 0.459 -2.1 1 98.5 27 PRO B N 1
ATOM 1710 C CA . PRO B 1 27 ? 4.68 0.725 -3.002 1 98.5 27 PRO B CA 1
ATOM 1711 C C . PRO B 1 27 ? 5.016 0.429 -4.461 1 98.5 27 PRO B C 1
ATOM 1713 O O . PRO B 1 27 ? 6.191 0.324 -4.82 1 98.5 27 PRO B O 1
ATOM 1716 N N . LEU B 1 28 ? 3.963 0.306 -5.219 1 98.75 28 LEU B N 1
ATOM 1717 C CA . LEU B 1 28 ? 4.117 0.198 -6.664 1 98.75 28 LEU B CA 1
ATOM 1718 C C . LEU B 1 28 ? 4.688 1.486 -7.25 1 98.75 28 LEU B C 1
ATOM 1720 O O . LEU B 1 28 ? 4.395 2.578 -6.758 1 98.75 28 LEU B O 1
ATOM 1724 N N . THR B 1 29 ? 5.477 1.353 -8.305 1 98.5 29 THR B N 1
ATOM 1725 C CA . THR B 1 29 ? 5.848 2.48 -9.156 1 98.5 29 THR B CA 1
ATOM 1726 C C . THR B 1 29 ? 4.707 2.84 -10.102 1 98.5 29 THR B C 1
ATOM 1728 O O . THR B 1 29 ? 3.703 2.127 -10.172 1 98.5 29 THR B O 1
ATOM 1731 N N . LEU B 1 30 ? 4.863 3.916 -10.836 1 98.56 30 LEU B N 1
ATOM 1732 C CA . LEU B 1 30 ? 3.887 4.238 -11.867 1 98.56 30 LEU B CA 1
ATOM 1733 C C . LEU B 1 30 ? 3.809 3.125 -12.906 1 98.56 30 LEU B C 1
ATOM 1735 O O . LEU B 1 30 ? 2.725 2.807 -13.406 1 98.56 30 LEU B O 1
ATOM 1739 N N . LYS B 1 31 ? 4.961 2.557 -13.227 1 98.25 31 LYS B N 1
ATOM 1740 C CA . LYS B 1 31 ? 4.965 1.402 -14.117 1 98.25 31 LYS B CA 1
ATOM 1741 C C . LYS B 1 31 ? 4.184 0.237 -13.516 1 98.25 31 LYS B C 1
ATOM 1743 O O . LYS B 1 31 ? 3.426 -0.434 -14.219 1 98.25 31 LYS B O 1
ATOM 1748 N N . GLY B 1 32 ? 4.391 -0.022 -12.219 1 98.56 32 GLY B N 1
ATOM 1749 C CA . GLY B 1 32 ? 3.641 -1.062 -11.539 1 98.56 32 GLY B CA 1
ATOM 1750 C C . GLY B 1 32 ? 2.143 -0.831 -11.555 1 98.56 32 GLY B C 1
ATOM 1751 O O . GLY B 1 32 ? 1.364 -1.777 -11.688 1 98.56 32 GLY B O 1
ATOM 1752 N N . ILE B 1 33 ? 1.766 0.376 -11.414 1 98.75 33 ILE B N 1
ATOM 1753 C CA . ILE B 1 33 ? 0.359 0.758 -11.477 1 98.75 33 ILE B CA 1
ATOM 1754 C C . ILE B 1 33 ? -0.192 0.469 -12.867 1 98.75 33 ILE B C 1
ATOM 1756 O O . ILE B 1 33 ? -1.276 -0.102 -13.008 1 98.75 33 ILE B O 1
ATOM 1760 N N . ASP B 1 34 ? 0.56 0.829 -13.867 1 98.5 34 ASP B N 1
ATOM 1761 C CA . ASP B 1 34 ? 0.142 0.571 -15.242 1 98.5 34 ASP B CA 1
ATOM 1762 C C . ASP B 1 34 ? 0.036 -0.928 -15.508 1 98.5 34 ASP B C 1
ATOM 1764 O O . ASP B 1 34 ? -0.858 -1.372 -16.234 1 98.5 34 ASP B O 1
ATOM 1768 N N . GLN B 1 35 ? 0.903 -1.684 -15 1 98.44 35 GLN B N 1
ATOM 1769 C CA . GLN B 1 35 ? 0.861 -3.135 -15.141 1 98.44 35 GLN B CA 1
ATOM 1770 C C . GLN B 1 35 ? -0.401 -3.713 -14.508 1 98.44 35 GLN B C 1
ATOM 1772 O O . GLN B 1 35 ? -1.066 -4.562 -15.094 1 98.44 35 GLN B O 1
ATOM 1777 N N . ALA B 1 36 ? -0.74 -3.25 -13.297 1 98.69 36 ALA B N 1
ATOM 1778 C CA . ALA B 1 36 ? -1.95 -3.701 -12.617 1 98.69 36 ALA B CA 1
ATOM 1779 C C . ALA B 1 36 ? -3.197 -3.371 -13.43 1 98.69 36 ALA B C 1
ATOM 1781 O O . ALA B 1 36 ? -4.125 -4.176 -13.508 1 98.69 36 ALA B O 1
ATOM 1782 N N . ARG B 1 37 ? -3.221 -2.166 -14.039 1 98.56 37 ARG B N 1
ATOM 1783 C CA . ARG B 1 37 ? -4.324 -1.786 -14.914 1 98.56 37 ARG B CA 1
ATOM 1784 C C . ARG B 1 37 ? -4.43 -2.73 -16.109 1 98.56 37 ARG B C 1
ATOM 1786 O O . ARG B 1 37 ? -5.527 -3.148 -16.469 1 98.56 37 ARG B O 1
ATOM 1793 N N . ALA B 1 38 ? -3.285 -2.994 -16.688 1 98.56 38 ALA B N 1
ATOM 1794 C CA . ALA B 1 38 ? -3.248 -3.885 -17.844 1 98.56 38 ALA B CA 1
ATOM 1795 C C . ALA B 1 38 ? -3.799 -5.262 -17.5 1 98.56 38 ALA B C 1
ATOM 1797 O O . ALA B 1 38 ? -4.508 -5.879 -18.297 1 98.56 38 ALA B O 1
ATOM 1798 N N . TYR B 1 39 ? -3.443 -5.75 -16.281 1 98.38 39 TYR B N 1
ATOM 1799 C CA . TYR B 1 39 ? -4 -7.016 -15.82 1 98.38 39 TYR B CA 1
ATOM 1800 C C . TYR B 1 39 ? -5.523 -6.973 -15.82 1 98.38 39 TYR B C 1
ATOM 1802 O O . TYR B 1 39 ? -6.176 -7.902 -16.312 1 98.38 39 TYR B O 1
ATOM 1810 N N . GLY B 1 40 ? -6.078 -5.914 -15.219 1 98.12 40 GLY B N 1
ATOM 1811 C CA . GLY B 1 40 ? -7.523 -5.773 -15.164 1 98.12 40 GLY B CA 1
ATOM 1812 C C . GLY B 1 40 ? -8.18 -5.785 -16.531 1 98.12 40 GLY B C 1
ATOM 1813 O O . GLY B 1 40 ? -9.195 -6.449 -16.734 1 98.12 40 GLY B O 1
ATOM 1814 N N . ARG B 1 41 ? -7.555 -5.07 -17.469 1 97.81 41 ARG B N 1
ATOM 1815 C CA . ARG B 1 41 ? -8.086 -4.988 -18.828 1 97.81 41 ARG B CA 1
ATOM 1816 C C . ARG B 1 41 ? -8.055 -6.352 -19.516 1 97.81 41 ARG B C 1
ATOM 1818 O O . ARG B 1 41 ? -8.984 -6.707 -20.234 1 97.81 41 ARG B O 1
ATOM 1825 N N . ALA B 1 42 ? -6.996 -7.078 -19.266 1 97.38 42 ALA B N 1
ATOM 1826 C CA . ALA B 1 42 ? -6.824 -8.383 -19.906 1 97.38 42 ALA B CA 1
ATOM 1827 C C . ALA B 1 42 ? -7.809 -9.406 -19.359 1 97.38 42 ALA B C 1
ATOM 1829 O O . ALA B 1 42 ? -8.281 -10.281 -20.078 1 97.38 42 ALA B O 1
ATOM 1830 N N . VAL B 1 43 ? -8.141 -9.305 -18.125 1 97.19 43 VAL B N 1
ATOM 1831 C CA . VAL B 1 43 ? -8.906 -10.344 -17.438 1 97.19 43 VAL B CA 1
ATOM 1832 C C . VAL B 1 43 ? -10.398 -10.07 -17.594 1 97.19 43 VAL B C 1
ATOM 1834 O O . VAL B 1 43 ? -11.203 -11 -17.641 1 97.19 43 VAL B O 1
ATOM 1837 N N . ALA B 1 44 ? -10.773 -8.82 -17.703 1 96.12 44 ALA B N 1
ATOM 1838 C CA . ALA B 1 44 ? -12.18 -8.414 -17.703 1 96.12 44 ALA B CA 1
ATOM 1839 C C . ALA B 1 44 ? -12.992 -9.227 -18.703 1 96.12 44 ALA B C 1
ATOM 1841 O O . ALA B 1 44 ? -14.031 -9.781 -18.359 1 96.12 44 ALA B O 1
ATOM 1842 N N . PRO B 1 45 ? -12.469 -9.469 -19.906 1 94.31 45 PRO B N 1
ATOM 1843 C CA . PRO B 1 45 ? -13.25 -10.211 -20.906 1 94.31 45 PRO B CA 1
ATOM 1844 C C . PRO B 1 45 ? -13.32 -11.703 -20.594 1 94.31 45 PRO B C 1
ATOM 1846 O O . PRO B 1 45 ? -14.141 -12.422 -21.172 1 94.31 45 PRO B O 1
ATOM 1849 N N . LEU B 1 46 ? -12.492 -12.141 -19.703 1 93 46 LEU B N 1
ATOM 1850 C CA . LEU B 1 46 ? -12.391 -13.562 -19.406 1 93 46 LEU B CA 1
ATOM 1851 C C . LEU B 1 46 ? -13.352 -13.953 -18.281 1 93 46 LEU B C 1
ATOM 1853 O O . LEU B 1 46 ? -13.594 -15.141 -18.062 1 93 46 LEU B O 1
ATOM 1857 N N . LEU B 1 47 ? -13.836 -13.078 -17.484 1 93.81 47 LEU B N 1
ATOM 1858 C CA . LEU B 1 47 ? -14.531 -13.359 -16.234 1 93.81 47 LEU B CA 1
ATOM 1859 C C . LEU B 1 47 ? -15.906 -13.977 -16.5 1 93.81 47 LEU B C 1
ATOM 1861 O O . LEU B 1 47 ? -16.359 -14.828 -15.734 1 93.81 47 LEU B O 1
ATOM 1865 N N . GLY B 1 48 ? -16.578 -13.602 -17.531 1 90.88 48 GLY B N 1
ATOM 1866 C CA . GLY B 1 48 ? -17.891 -14.156 -17.828 1 90.88 48 GLY B CA 1
ATOM 1867 C C . GLY B 1 48 ? -18.875 -14.039 -16.672 1 90.88 48 GLY B C 1
ATOM 1868 O O . GLY B 1 48 ? -18.906 -13.023 -15.977 1 90.88 48 GLY B O 1
ATOM 1869 N N . ALA B 1 49 ? -19.719 -15.141 -16.562 1 86.12 49 ALA B N 1
ATOM 1870 C CA . ALA B 1 49 ? -20.781 -15.086 -15.547 1 86.12 49 ALA B CA 1
ATOM 1871 C C . ALA B 1 49 ? -20.328 -15.781 -14.258 1 86.12 49 ALA B C 1
ATOM 1873 O O . ALA B 1 49 ? -21.078 -15.797 -13.273 1 86.12 49 ALA B O 1
ATOM 1874 N N . ALA B 1 50 ? -19.203 -16.375 -14.281 1 85.38 50 ALA B N 1
ATOM 1875 C CA . ALA B 1 50 ? -18.719 -17.109 -13.109 1 85.38 50 ALA B CA 1
ATOM 1876 C C . ALA B 1 50 ? -18.484 -16.172 -11.93 1 85.38 50 ALA B C 1
ATOM 1878 O O . ALA B 1 50 ? -18.141 -15.008 -12.125 1 85.38 50 ALA B O 1
ATOM 1879 N N . GLN B 1 51 ? -18.672 -16.734 -10.812 1 91.56 51 GLN B N 1
ATOM 1880 C CA . GLN B 1 51 ? -18.297 -16.016 -9.594 1 91.56 51 GLN B CA 1
ATOM 1881 C C . GLN B 1 51 ? -16.844 -16.266 -9.219 1 91.56 51 GLN B C 1
ATOM 1883 O O . GLN B 1 51 ? -16.484 -17.375 -8.828 1 91.56 51 GLN B O 1
ATOM 1888 N N . TRP B 1 52 ? -16.094 -15.32 -9.352 1 96.81 52 TRP B N 1
ATOM 1889 C CA . TRP B 1 52 ? -14.672 -15.453 -9.07 1 96.81 52 TRP B CA 1
ATOM 1890 C C . TRP B 1 52 ? -14.359 -15.047 -7.637 1 96.81 52 TRP B C 1
ATOM 18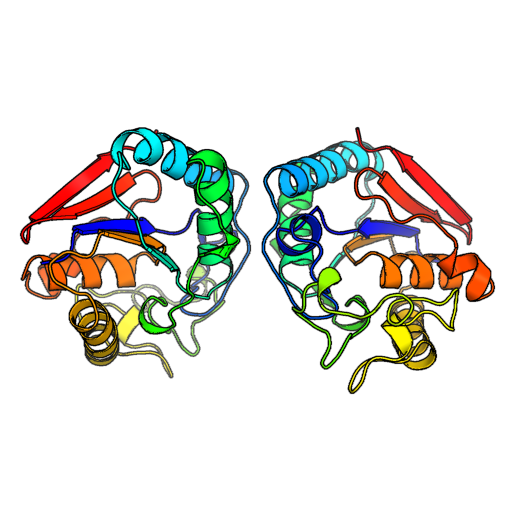92 O O . TRP B 1 52 ? -14.789 -13.992 -7.172 1 96.81 52 TRP B O 1
ATOM 1902 N N . ARG B 1 53 ? -13.711 -15.93 -6.945 1 98 53 ARG B N 1
ATOM 1903 C CA . ARG B 1 53 ? -13.117 -15.547 -5.672 1 98 53 ARG B CA 1
ATOM 1904 C C . ARG B 1 53 ? -11.859 -14.711 -5.891 1 98 53 ARG B C 1
ATOM 1906 O O . ARG B 1 53 ? -11.039 -15.023 -6.762 1 98 5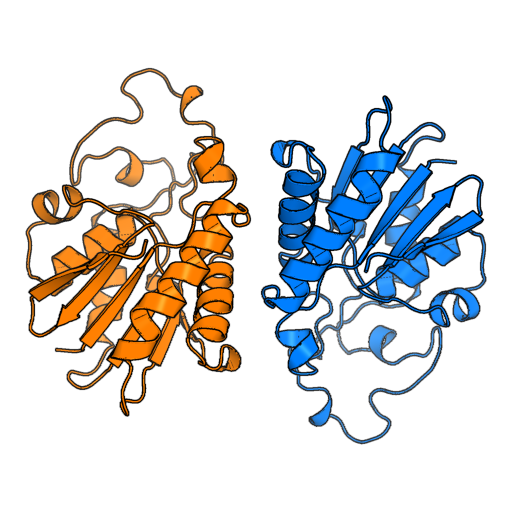3 ARG B O 1
ATOM 1913 N N . LEU B 1 54 ? -11.766 -13.656 -5.137 1 98.62 54 LEU B N 1
ATOM 1914 C CA . LEU B 1 54 ? -10.602 -12.781 -5.195 1 98.62 54 LEU B CA 1
ATOM 1915 C C . LEU B 1 54 ? -9.703 -12.992 -3.98 1 98.62 54 LEU B C 1
ATOM 1917 O O . LEU B 1 54 ? -10.141 -12.805 -2.842 1 98.62 54 LEU B O 1
ATOM 1921 N N . VAL B 1 55 ? -8.438 -13.398 -4.207 1 98.88 55 VAL B N 1
ATOM 1922 C CA . VAL B 1 55 ? -7.52 -13.703 -3.117 1 98.88 55 VAL B CA 1
ATOM 1923 C C . VAL B 1 55 ? -6.176 -13.023 -3.369 1 98.88 55 VAL B C 1
ATOM 1925 O O . VAL B 1 55 ? -5.684 -13.008 -4.5 1 98.88 55 VAL B O 1
ATOM 1928 N N . SER B 1 56 ? -5.598 -12.477 -2.328 1 98.88 56 SER B N 1
ATOM 1929 C CA . SER B 1 56 ? -4.316 -11.789 -2.486 1 98.88 56 SER B CA 1
ATOM 1930 C C . SER B 1 56 ? -3.375 -12.109 -1.329 1 98.88 56 SER B C 1
ATOM 1932 O O . SER B 1 56 ? -3.818 -12.305 -0.196 1 98.88 56 SER B O 1
ATOM 1934 N N . SER B 1 57 ? -2.066 -12.219 -1.732 1 98.88 57 SER B N 1
ATOM 1935 C CA . SER B 1 57 ? -1.088 -12.016 -0.668 1 98.88 57 SER B CA 1
ATOM 1936 C C . SER B 1 57 ? -1.391 -10.75 0.128 1 98.88 57 SER B C 1
ATOM 1938 O O . SER B 1 57 ? -1.758 -9.719 -0.444 1 98.88 57 SER B O 1
ATOM 1940 N N . PRO B 1 58 ? -1.185 -10.836 1.444 1 98.25 58 PRO B N 1
ATOM 1941 C CA . PRO B 1 58 ? -1.525 -9.664 2.258 1 98.25 58 PRO B CA 1
ATOM 1942 C C . PRO B 1 58 ? -0.495 -8.547 2.139 1 98.25 58 PRO B C 1
ATOM 1944 O O . PRO B 1 58 ? -0.725 -7.434 2.629 1 98.25 58 PRO B O 1
ATOM 1947 N N . LEU B 1 59 ? 0.638 -8.758 1.577 1 97.94 59 LEU B N 1
ATOM 1948 C CA . LEU B 1 59 ? 1.647 -7.711 1.456 1 97.94 59 LEU B CA 1
ATOM 1949 C C . LEU B 1 59 ? 1.131 -6.555 0.607 1 97.94 59 LEU B C 1
ATOM 1951 O O . LEU B 1 59 ? 0.419 -6.77 -0.376 1 97.94 59 LEU B O 1
ATOM 1955 N N . SER B 1 60 ? 1.5 -5.395 0.913 1 97.56 60 SER B N 1
ATOM 1956 C CA . SER B 1 60 ? 0.892 -4.184 0.377 1 97.56 60 SER B CA 1
ATOM 1957 C C . SER B 1 60 ? 1.025 -4.121 -1.141 1 97.56 60 SER B C 1
ATOM 1959 O O . SER B 1 60 ? 0.127 -3.631 -1.828 1 97.56 60 SER B O 1
ATOM 1961 N N . ARG B 1 61 ? 2.115 -4.578 -1.656 1 98.19 61 ARG B N 1
ATOM 1962 C CA . ARG B 1 61 ? 2.316 -4.527 -3.102 1 98.19 61 ARG B CA 1
ATOM 1963 C C . ARG B 1 61 ? 1.29 -5.391 -3.828 1 98.19 61 ARG B C 1
ATOM 1965 O O . ARG B 1 61 ? 0.835 -5.035 -4.918 1 98.19 61 ARG B O 1
ATOM 1972 N N . CYS B 1 62 ? 0.932 -6.473 -3.262 1 98.69 62 CYS B N 1
ATOM 1973 C CA . CYS B 1 62 ? -0.083 -7.336 -3.855 1 98.69 62 CYS B CA 1
ATOM 1974 C C . CYS B 1 62 ? -1.477 -6.746 -3.668 1 98.69 62 CYS B C 1
ATOM 1976 O O . CYS B 1 62 ? -2.291 -6.762 -4.594 1 98.69 62 CYS B O 1
ATOM 1978 N N . MET B 1 63 ? -1.727 -6.207 -2.506 1 98.62 63 MET B N 1
ATOM 1979 C CA . MET B 1 63 ? -3.027 -5.602 -2.234 1 98.62 63 MET B CA 1
ATOM 1980 C C . MET B 1 63 ? -3.26 -4.387 -3.127 1 98.62 63 MET B C 1
ATOM 1982 O O . MET B 1 63 ? -4.371 -4.168 -3.609 1 98.62 63 MET B O 1
ATOM 1986 N N . GLN B 1 64 ? -2.238 -3.564 -3.33 1 98.75 64 GLN B N 1
ATOM 1987 C CA . GLN B 1 64 ? -2.324 -2.434 -4.246 1 98.75 64 GLN B CA 1
ATOM 1988 C C . GLN B 1 64 ? -2.637 -2.9 -5.668 1 98.75 64 GLN B C 1
ATOM 1990 O O . GLN B 1 64 ? -3.502 -2.332 -6.336 1 98.75 64 GLN B O 1
ATOM 1995 N N . THR B 1 65 ? -1.951 -3.941 -6.09 1 98.81 65 THR B N 1
ATOM 1996 C CA . THR B 1 65 ? -2.18 -4.516 -7.414 1 98.81 65 THR B CA 1
ATOM 1997 C C . THR B 1 65 ? -3.615 -5.016 -7.543 1 98.81 65 THR B C 1
ATOM 1999 O O . THR B 1 65 ? -4.293 -4.73 -8.531 1 98.81 65 THR B O 1
ATOM 2002 N N . MET B 1 66 ? -4.07 -5.727 -6.535 1 98.81 66 MET B N 1
ATOM 2003 C CA . MET B 1 66 ? -5.422 -6.277 -6.531 1 98.81 66 MET B CA 1
ATOM 2004 C C . MET B 1 66 ? -6.465 -5.168 -6.57 1 98.81 66 MET B C 1
ATOM 2006 O O . MET B 1 66 ? -7.473 -5.277 -7.273 1 98.81 66 MET B O 1
ATOM 2010 N N . ALA B 1 67 ? -6.227 -4.109 -5.844 1 98.81 67 ALA B N 1
ATOM 2011 C CA . ALA B 1 67 ? -7.168 -2.994 -5.793 1 98.81 67 ALA B CA 1
ATOM 2012 C C . ALA B 1 67 ? -7.336 -2.355 -7.172 1 98.81 67 ALA B C 1
ATOM 2014 O O . ALA B 1 67 ? -8.461 -2.129 -7.625 1 98.81 67 ALA B O 1
ATOM 2015 N N . ILE B 1 68 ? -6.25 -2.043 -7.828 1 98.81 68 ILE B N 1
ATOM 2016 C CA . ILE B 1 68 ? -6.27 -1.438 -9.156 1 98.81 68 ILE B CA 1
ATOM 2017 C C . ILE B 1 68 ? -6.922 -2.396 -10.148 1 98.81 68 ILE B C 1
ATOM 2019 O O . ILE B 1 68 ? -7.801 -2 -10.914 1 98.81 68 ILE B O 1
ATOM 2023 N N . PHE B 1 69 ? -6.512 -3.664 -10.062 1 98.75 69 PHE B N 1
ATOM 2024 C CA . PHE B 1 69 ? -7.062 -4.723 -10.898 1 98.75 69 PHE B CA 1
ATOM 2025 C C . PHE B 1 69 ? -8.586 -4.77 -10.781 1 98.75 69 PHE B C 1
ATOM 2027 O O . PHE B 1 69 ? -9.289 -4.785 -11.789 1 98.75 69 PHE B O 1
ATOM 2034 N N . CYS B 1 70 ? -9.078 -4.785 -9.57 1 98.56 70 CYS B N 1
ATOM 2035 C CA . CYS B 1 70 ? -10.508 -4.895 -9.328 1 98.56 70 CYS B CA 1
ATOM 2036 C C . CYS B 1 70 ? -11.266 -3.734 -9.961 1 98.56 70 CYS B C 1
ATOM 2038 O O . CYS B 1 70 ? -12.289 -3.938 -10.617 1 98.56 70 CYS B O 1
ATOM 2040 N N . GLU B 1 71 ? -10.781 -2.57 -9.773 1 98.56 71 GLU B N 1
ATOM 2041 C CA . GLU B 1 71 ? -11.469 -1.401 -10.312 1 98.56 71 GLU B CA 1
ATOM 2042 C C . GLU B 1 71 ? -11.508 -1.441 -11.836 1 98.56 71 GLU B C 1
ATOM 2044 O O . GLU B 1 71 ? -12.539 -1.132 -12.445 1 98.56 71 GLU B O 1
ATOM 2049 N N . VAL B 1 72 ? -10.445 -1.832 -12.453 1 98.31 72 VAL B N 1
ATOM 2050 C CA . VAL B 1 72 ? -10.359 -1.849 -13.906 1 98.31 72 VAL B CA 1
ATOM 2051 C C . VAL B 1 72 ? -11.219 -2.982 -14.461 1 98.31 72 VAL B C 1
ATOM 2053 O O . VAL B 1 72 ? -11.883 -2.822 -15.492 1 98.31 72 VAL B O 1
ATOM 2056 N N . ALA B 1 73 ? -11.242 -4.098 -13.734 1 97.88 73 ALA B N 1
ATOM 2057 C CA . ALA B 1 73 ? -11.945 -5.289 -14.211 1 97.88 73 ALA B CA 1
ATOM 2058 C C . ALA B 1 73 ? -13.414 -5.254 -13.805 1 97.88 73 ALA B C 1
ATOM 2060 O O . ALA B 1 73 ? -14.188 -6.148 -14.164 1 97.88 73 ALA B O 1
ATOM 2061 N N . GLY B 1 74 ? -13.828 -4.242 -13.031 1 96.75 74 GLY B N 1
ATOM 2062 C CA . GLY B 1 74 ? -15.211 -4.121 -12.594 1 96.75 74 GLY B CA 1
ATOM 2063 C C . GLY B 1 74 ? -15.562 -5.074 -11.469 1 96.75 74 GLY B C 1
ATOM 2064 O O . GLY B 1 74 ? -16.688 -5.57 -11.398 1 96.75 74 GLY B O 1
ATOM 2065 N N . LEU B 1 75 ? -14.617 -5.438 -10.664 1 97.5 75 LEU B N 1
ATOM 2066 C CA . LEU B 1 75 ? -14.82 -6.332 -9.531 1 97.5 75 LEU B CA 1
ATOM 2067 C C . LEU B 1 75 ? -14.82 -5.555 -8.219 1 97.5 75 LEU B C 1
ATOM 2069 O O . LEU B 1 75 ? -14.328 -4.426 -8.156 1 97.5 75 LEU B O 1
ATOM 2073 N N . ASP B 1 76 ? -15.383 -6.129 -7.195 1 96.75 76 ASP B N 1
ATOM 2074 C CA . ASP B 1 76 ? -15.531 -5.457 -5.906 1 96.75 76 ASP B CA 1
ATOM 2075 C C . ASP B 1 76 ? -14.359 -5.773 -4.984 1 96.75 76 ASP B C 1
ATOM 2077 O O . ASP B 1 76 ? -14.266 -6.875 -4.438 1 96.75 76 ASP B O 1
ATOM 2081 N N . PHE B 1 77 ? -13.547 -4.84 -4.773 1 98 77 PHE B N 1
ATOM 2082 C CA . PHE B 1 77 ? -12.367 -5.012 -3.934 1 98 77 PHE B CA 1
ATOM 2083 C C . PHE B 1 77 ? -12.766 -5.395 -2.514 1 98 77 PHE B C 1
ATOM 2085 O O . PHE B 1 77 ? -12 -6.059 -1.809 1 98 77 PHE B O 1
ATOM 2092 N N . ALA B 1 78 ? -13.883 -4.988 -2.074 1 95.94 78 ALA B N 1
ATOM 2093 C CA . ALA B 1 78 ? -14.344 -5.285 -0.72 1 95.94 78 ALA B CA 1
ATOM 2094 C C . ALA B 1 78 ? -14.445 -6.789 -0.491 1 95.94 78 ALA B C 1
ATOM 2096 O O . ALA B 1 78 ? -14.5 -7.25 0.652 1 95.94 78 ALA B O 1
ATOM 2097 N N . ARG B 1 79 ? -14.469 -7.594 -1.546 1 97.25 79 ARG B N 1
ATOM 2098 C CA . ARG B 1 79 ? -14.648 -9.039 -1.453 1 97.25 79 ARG B CA 1
ATOM 2099 C C . ARG B 1 79 ? -13.305 -9.758 -1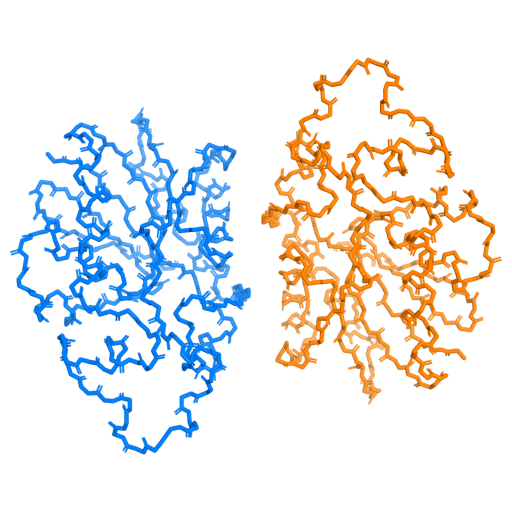.443 1 97.25 79 ARG B C 1
ATOM 2101 O O . ARG B 1 79 ? -13.25 -10.984 -1.327 1 97.25 79 ARG B O 1
ATOM 2108 N N . VAL B 1 80 ? -12.227 -9.055 -1.496 1 98.31 80 VAL B N 1
ATOM 2109 C CA . VAL B 1 80 ? -10.898 -9.664 -1.583 1 98.31 80 VAL B CA 1
ATOM 2110 C C . VAL B 1 80 ? -10.539 -10.305 -0.248 1 98.31 80 VAL B C 1
ATOM 2112 O O . VAL B 1 80 ? -10.672 -9.688 0.808 1 98.31 80 VAL B O 1
ATOM 2115 N N . GLU B 1 81 ? -10.094 -11.484 -0.344 1 98.25 81 GLU B N 1
ATOM 2116 C CA . GLU B 1 81 ? -9.578 -12.211 0.812 1 98.25 81 GLU B CA 1
ATOM 2117 C C . GLU B 1 81 ? -8.055 -12.148 0.872 1 98.25 81 GLU B C 1
ATOM 2119 O O . GLU B 1 81 ? -7.383 -12.32 -0.146 1 98.25 81 GLU B O 1
ATOM 2124 N N . ARG B 1 82 ? -7.574 -11.883 2.031 1 98.38 82 ARG B N 1
ATOM 2125 C CA . ARG B 1 82 ? -6.133 -11.953 2.25 1 98.38 82 ARG B CA 1
ATOM 2126 C C . ARG B 1 82 ? -5.715 -13.359 2.682 1 98.38 82 ARG B C 1
ATOM 2128 O O . ARG B 1 82 ? -6.336 -13.953 3.568 1 98.38 82 ARG B O 1
ATOM 2135 N N . ASP B 1 83 ? -4.684 -13.891 2.086 1 98.88 83 ASP B N 1
ATOM 2136 C CA . ASP B 1 83 ? -4.199 -15.219 2.465 1 98.88 83 ASP B CA 1
ATOM 2137 C C . ASP B 1 83 ? -2.676 -15.234 2.566 1 98.88 83 ASP B C 1
ATOM 2139 O O . ASP B 1 83 ? -1.98 -15.117 1.556 1 98.88 83 ASP B O 1
ATOM 2143 N N . ALA B 1 84 ? -2.145 -15.453 3.75 1 98.75 84 ALA B N 1
ATOM 2144 C CA . ALA B 1 84 ? -0.714 -15.367 4.031 1 98.75 84 ALA B CA 1
ATOM 2145 C C . ALA B 1 84 ? 0.053 -16.484 3.324 1 98.75 84 ALA B C 1
ATOM 2147 O O . ALA B 1 84 ? 1.271 -16.391 3.15 1 98.75 84 ALA B O 1
ATOM 2148 N N . ARG B 1 85 ? -0.622 -17.547 2.877 1 98.81 85 ARG B N 1
ATOM 2149 C CA . ARG B 1 85 ? 0.043 -18.656 2.197 1 98.81 85 ARG B CA 1
ATOM 2150 C C . ARG B 1 85 ? 0.541 -18.234 0.819 1 98.81 85 ARG B C 1
ATOM 2152 O O . ARG B 1 85 ? 1.406 -18.891 0.237 1 98.81 85 ARG B O 1
ATOM 2159 N N . LEU B 1 86 ? 0.076 -17.078 0.309 1 98.81 86 LEU B N 1
ATOM 2160 C CA . LEU B 1 86 ? 0.431 -16.625 -1.026 1 98.81 86 LEU B CA 1
ATOM 2161 C C . LEU B 1 86 ? 1.599 -15.641 -0.966 1 98.81 86 LEU B C 1
ATOM 2163 O O . LEU B 1 86 ? 2.008 -15.086 -1.991 1 98.81 86 LEU B O 1
ATOM 2167 N N . LYS B 1 87 ? 2.162 -15.422 0.229 1 98.81 87 LYS B N 1
ATOM 2168 C CA . LYS B 1 87 ? 3.287 -14.5 0.379 1 98.81 87 LYS B CA 1
ATOM 2169 C C . LYS B 1 87 ? 4.504 -14.992 -0.403 1 98.81 87 LYS B C 1
ATOM 2171 O O . LYS B 1 87 ? 4.605 -16.172 -0.727 1 98.81 87 LYS B O 1
ATOM 2176 N N . GLU B 1 88 ? 5.363 -14.07 -0.641 1 98.81 88 GLU B N 1
ATOM 2177 C CA . GLU B 1 88 ? 6.652 -14.398 -1.244 1 98.81 88 GLU B CA 1
ATOM 2178 C C . GLU B 1 88 ? 7.523 -15.195 -0.279 1 98.81 88 GLU B C 1
ATOM 2180 O O . GLU B 1 88 ? 7.242 -15.25 0.92 1 98.81 88 GLU B O 1
ATOM 2185 N N . VAL B 1 89 ? 8.547 -15.781 -0.849 1 98.69 89 VAL B N 1
ATOM 2186 C CA . VAL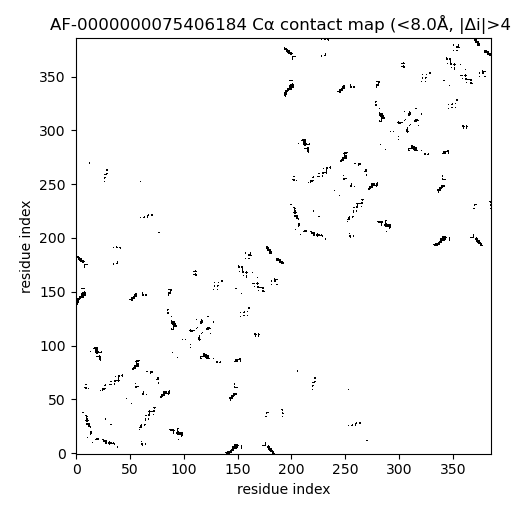 B 1 89 ? 9.539 -16.438 0.005 1 98.69 89 VAL B CA 1
ATOM 2187 C C . VAL B 1 89 ? 10.109 -15.43 0.996 1 98.69 89 VAL B C 1
ATOM 2189 O O . VAL B 1 89 ? 10.43 -14.297 0.625 1 98.69 89 VAL B O 1
ATOM 2192 N N . SER B 1 90 ? 10.18 -15.82 2.27 1 98.56 90 SER B N 1
ATOM 2193 C CA . SER B 1 90 ? 10.844 -14.961 3.244 1 98.56 90 SER B CA 1
ATOM 2194 C C . SER B 1 90 ? 12.352 -14.945 3.027 1 98.56 90 SER B C 1
ATOM 2196 O O . SER B 1 90 ? 12.992 -16 2.975 1 98.56 90 SER B O 1
ATOM 2198 N N . THR B 1 91 ? 12.953 -13.797 2.959 1 98 91 THR B N 1
ATOM 2199 C CA . THR B 1 91 ? 14.391 -13.688 2.723 1 98 91 THR B CA 1
ATOM 2200 C C . THR B 1 91 ? 15.125 -13.328 4.012 1 98 91 THR B C 1
ATOM 2202 O O . THR B 1 91 ? 16.297 -12.969 3.982 1 98 91 THR B O 1
ATOM 2205 N N . GLY B 1 92 ? 14.352 -13.32 5.094 1 97.81 92 GLY B N 1
ATOM 2206 C CA . GLY B 1 92 ? 14.945 -13.148 6.406 1 97.81 92 GLY B CA 1
ATOM 2207 C C . GLY B 1 92 ? 15.812 -11.906 6.508 1 97.81 92 GLY B C 1
ATOM 2208 O O . GLY B 1 92 ? 15.367 -10.805 6.18 1 97.81 92 GLY B O 1
ATOM 2209 N N . GLU B 1 93 ? 17.031 -12.086 6.828 1 97.12 93 GLU B N 1
ATOM 2210 C CA . GLU B 1 93 ? 17.938 -10.992 7.121 1 97.12 93 GLU B CA 1
ATOM 2211 C C . GLU B 1 93 ? 18.344 -10.25 5.848 1 97.12 93 GLU B C 1
ATOM 2213 O O . GLU B 1 93 ? 18.906 -9.148 5.91 1 97.12 93 GLU B O 1
ATOM 2218 N N . TYR B 1 94 ? 18.109 -10.781 4.691 1 97.38 94 TYR B N 1
ATOM 2219 C CA . TYR B 1 94 ? 18.5 -10.148 3.436 1 97.38 94 TYR B CA 1
ATOM 2220 C C . TYR B 1 94 ? 17.469 -9.109 3.006 1 97.38 94 TYR B C 1
ATOM 2222 O O . TYR B 1 94 ? 17.734 -8.289 2.129 1 97.38 94 TYR B O 1
ATOM 2230 N N . SER B 1 95 ? 16.266 -9.211 3.627 1 97.62 95 SER B N 1
ATOM 2231 C CA . SER B 1 95 ? 15.164 -8.344 3.223 1 97.62 95 SER B CA 1
ATOM 2232 C C . SER B 1 95 ? 15.555 -6.875 3.303 1 97.62 95 SER B C 1
ATOM 2234 O O . SER B 1 95 ? 16.078 -6.418 4.324 1 97.62 95 SER B O 1
ATOM 2236 N N . GLY B 1 96 ? 15.328 -6.207 2.246 1 97.31 96 GLY B N 1
ATOM 2237 C CA . GLY B 1 96 ? 15.539 -4.77 2.217 1 97.31 96 GLY B CA 1
ATOM 2238 C C . GLY B 1 96 ? 16.938 -4.379 1.75 1 97.31 96 GLY B C 1
ATOM 2239 O O . GLY B 1 96 ? 17.172 -3.219 1.408 1 97.31 96 GLY B O 1
ATOM 2240 N N . ARG B 1 97 ? 17.828 -5.297 1.686 1 97.19 97 ARG B N 1
ATOM 2241 C CA . ARG B 1 97 ? 19.203 -5.004 1.29 1 97.19 97 ARG B CA 1
ATOM 2242 C C . ARG B 1 97 ? 19.328 -4.891 -0.226 1 97.19 97 ARG B C 1
ATOM 2244 O O . ARG B 1 97 ? 18.609 -5.574 -0.964 1 97.19 97 ARG B O 1
ATOM 2251 N N . LEU B 1 98 ? 20.234 -4.055 -0.658 1 97.12 98 LEU B N 1
ATOM 2252 C CA . LEU B 1 98 ? 20.547 -3.947 -2.08 1 97.12 98 LEU B CA 1
ATOM 2253 C C . LEU B 1 98 ? 21.312 -5.176 -2.566 1 97.12 98 LEU B C 1
ATOM 2255 O O . LEU B 1 98 ? 22.219 -5.656 -1.889 1 97.12 98 LEU B O 1
ATOM 2259 N N . LYS B 1 99 ? 20.906 -5.68 -3.693 1 96.19 99 LYS B N 1
ATOM 2260 C CA . LYS B 1 99 ? 21.609 -6.82 -4.266 1 96.19 99 LYS B CA 1
ATOM 2261 C C . LYS B 1 99 ? 23.094 -6.52 -4.453 1 96.19 99 LYS B C 1
ATOM 2263 O O . LYS B 1 99 ? 23.938 -7.402 -4.305 1 96.19 99 LYS B O 1
ATOM 2268 N N . ALA B 1 100 ? 23.438 -5.266 -4.715 1 95.69 100 ALA B N 1
ATOM 2269 C CA . ALA B 1 100 ? 24.797 -4.84 -4.973 1 95.69 100 ALA B CA 1
ATOM 2270 C C . ALA B 1 100 ? 25.656 -4.938 -3.713 1 95.69 100 ALA B C 1
ATOM 2272 O O . ALA B 1 100 ? 26.891 -4.883 -3.783 1 95.69 100 ALA B O 1
ATOM 2273 N N . GLU B 1 101 ? 25.031 -5.07 -2.572 1 96.25 101 GLU B N 1
ATOM 2274 C CA . GLU B 1 101 ? 25.75 -5.164 -1.309 1 96.25 101 GLU B CA 1
ATOM 2275 C C . GLU B 1 101 ? 26.375 -6.543 -1.131 1 96.25 101 GLU B C 1
ATOM 2277 O O . GLU B 1 101 ? 27.219 -6.738 -0.258 1 96.25 101 GLU B O 1
ATOM 2282 N N . PHE B 1 102 ? 25.984 -7.449 -1.854 1 95.5 102 PHE B N 1
ATOM 2283 C CA . PHE B 1 102 ? 26.438 -8.82 -1.698 1 95.5 102 PHE B CA 1
ATOM 2284 C C . PHE B 1 102 ? 27.578 -9.125 -2.672 1 95.5 102 PHE B C 1
ATOM 2286 O O . PHE B 1 102 ? 27.547 -8.68 -3.82 1 95.5 102 PHE B O 1
ATOM 2293 N N . PRO B 1 103 ? 28.547 -9.875 -2.123 1 92.12 103 PRO B N 1
ATOM 2294 C CA . PRO B 1 103 ? 29.641 -10.258 -3.033 1 92.12 103 PRO B CA 1
ATOM 2295 C C . PRO B 1 103 ? 29.141 -11.086 -4.215 1 92.12 103 PRO B C 1
ATOM 2297 O O . PRO B 1 103 ? 28.125 -11.773 -4.113 1 92.12 103 PRO B O 1
ATOM 2300 N N . PRO B 1 104 ? 29.969 -10.984 -5.242 1 86.44 104 PRO B N 1
ATOM 2301 C CA . PRO B 1 104 ? 29.594 -11.773 -6.414 1 86.44 104 PRO B CA 1
ATOM 2302 C C . PRO B 1 104 ? 29.406 -13.258 -6.094 1 86.44 104 PRO B C 1
ATOM 2304 O O . PRO B 1 104 ? 30.203 -13.828 -5.332 1 86.44 104 PRO B O 1
ATOM 2307 N N . GLY B 1 105 ? 28.312 -13.891 -6.488 1 86.06 105 GLY B N 1
ATOM 2308 C CA . GLY B 1 105 ? 28.078 -15.312 -6.32 1 86.06 105 GLY B CA 1
ATOM 2309 C C . GLY B 1 105 ? 27.219 -15.641 -5.113 1 86.06 105 GLY B C 1
ATOM 2310 O O . GLY B 1 105 ? 26.641 -16.734 -5.031 1 86.06 105 GLY B O 1
ATOM 2311 N N . GLU B 1 106 ? 27.203 -14.727 -4.137 1 88.75 106 GLU B N 1
ATOM 2312 C CA . GLU B 1 106 ? 26.438 -14.984 -2.93 1 88.75 106 GLU B CA 1
ATOM 2313 C C . GLU B 1 106 ? 24.938 -15.117 -3.246 1 88.75 106 GLU B C 1
ATOM 2315 O O . GLU B 1 106 ? 24.25 -15.93 -2.639 1 88.75 106 GLU B O 1
ATOM 2320 N N . LEU B 1 107 ? 24.531 -14.32 -4.203 1 93.81 107 LEU B N 1
ATOM 2321 C CA . LEU B 1 107 ? 23.141 -14.375 -4.621 1 93.81 107 LEU B CA 1
ATOM 2322 C C . LEU B 1 107 ? 22.969 -15.258 -5.855 1 93.81 107 LEU B C 1
ATOM 2324 O O . LEU B 1 107 ? 22.266 -14.891 -6.793 1 93.81 107 LEU B O 1
ATOM 2328 N N . GLY B 1 108 ? 23.578 -16.359 -5.781 1 92.38 108 GLY B N 1
ATOM 2329 C CA . GLY B 1 108 ? 23.562 -17.281 -6.91 1 92.38 108 GLY B CA 1
ATOM 2330 C C . GLY B 1 108 ? 22.719 -18.516 -6.664 1 92.38 108 GLY B C 1
ATOM 2331 O O . GLY B 1 108 ? 21.797 -18.484 -5.855 1 92.38 108 GLY B O 1
ATOM 2332 N N . GLY B 1 109 ? 22.922 -19.531 -7.566 1 92.31 109 GLY B N 1
ATOM 2333 C CA . GLY B 1 109 ? 22.188 -20.781 -7.477 1 92.31 109 GLY B CA 1
ATOM 2334 C C . GLY B 1 109 ? 21.031 -20.859 -8.461 1 92.31 109 GLY B C 1
ATOM 2335 O O . GLY B 1 109 ? 20.672 -19.859 -9.094 1 92.31 109 GLY B O 1
ATOM 2336 N N . SER B 1 110 ? 20.594 -22.188 -8.547 1 92.88 110 SER B N 1
ATOM 2337 C CA . SER B 1 110 ? 19.453 -22.422 -9.43 1 92.88 110 SER B CA 1
ATOM 2338 C C . SER B 1 110 ? 18.453 -23.391 -8.805 1 92.88 110 SER B C 1
ATOM 2340 O O . SER B 1 110 ? 18.797 -24.125 -7.875 1 92.88 110 SER B O 1
ATOM 2342 N N . GLY B 1 111 ? 17.281 -23.203 -9.273 1 94.81 111 GLY B N 1
ATOM 2343 C CA . GLY B 1 111 ? 16.266 -24.094 -8.742 1 94.81 111 GLY B CA 1
ATOM 2344 C C . GLY B 1 111 ? 16.156 -24.047 -7.234 1 94.81 111 GLY B C 1
ATOM 2345 O O . GLY B 1 111 ? 16.125 -22.969 -6.641 1 94.81 111 GLY B O 1
ATOM 2346 N N . ARG B 1 112 ? 16.109 -25.188 -6.625 1 94.94 112 ARG B N 1
ATOM 2347 C CA . ARG B 1 112 ? 15.93 -25.312 -5.18 1 94.94 112 ARG B CA 1
ATOM 2348 C C . ARG B 1 112 ? 17.172 -24.828 -4.438 1 94.94 112 ARG B C 1
ATOM 2350 O O . ARG B 1 112 ? 17.109 -24.578 -3.23 1 94.94 112 ARG B O 1
ATOM 2357 N N . GLN B 1 113 ? 18.219 -24.688 -5.164 1 94.5 113 GLN B N 1
ATOM 2358 C CA . GLN B 1 113 ? 19.469 -24.266 -4.543 1 94.5 113 GLN B CA 1
ATOM 2359 C C . GLN B 1 113 ? 19.672 -22.75 -4.684 1 94.5 113 GLN B C 1
ATOM 2361 O O . GLN B 1 113 ? 20.703 -22.219 -4.277 1 94.5 113 GLN B O 1
ATOM 2366 N N . SER B 1 114 ? 18.703 -22.156 -5.219 1 96.38 114 SER B N 1
ATOM 2367 C CA . SER B 1 114 ? 18.797 -20.703 -5.344 1 96.38 114 SER B CA 1
ATOM 2368 C C . SER B 1 114 ? 18.953 -20.047 -3.979 1 96.38 114 SER B C 1
ATOM 2370 O O . SER B 1 114 ? 18.328 -20.469 -3 1 96.38 114 SER B O 1
ATOM 2372 N N . TRP B 1 115 ? 19.625 -18.969 -3.918 1 96.94 115 TRP B N 1
ATOM 2373 C CA . TRP B 1 115 ? 20.016 -18.281 -2.693 1 96.94 115 TRP B CA 1
ATOM 2374 C C . TRP B 1 115 ? 18.781 -17.859 -1.89 1 96.94 115 TRP B C 1
ATOM 2376 O O . TRP B 1 115 ? 18.828 -17.844 -0.658 1 96.94 115 TRP B O 1
ATOM 2386 N N . PHE B 1 116 ? 17.688 -17.562 -2.566 1 96.75 116 PHE B N 1
ATOM 2387 C CA . PHE B 1 116 ? 16.547 -16.984 -1.863 1 96.75 116 PHE B CA 1
ATOM 2388 C C . PHE B 1 116 ? 15.852 -18.031 -0.999 1 96.75 116 PHE B C 1
ATOM 2390 O O . PHE B 1 116 ? 14.992 -17.703 -0.185 1 96.75 116 PHE B O 1
ATOM 2397 N N . PHE B 1 117 ? 16.266 -19.266 -1.062 1 98.06 117 PHE B N 1
ATOM 2398 C CA . PHE B 1 117 ? 15.727 -20.312 -0.186 1 98.06 117 PHE B CA 1
ATOM 2399 C C . PHE B 1 117 ? 16.688 -20.594 0.963 1 98.06 117 PHE B C 1
ATOM 2401 O O . PHE B 1 117 ? 16.406 -21.438 1.812 1 98.06 117 PHE B O 1
ATOM 2408 N N . HIS B 1 118 ? 17.781 -19.875 0.99 1 96.69 118 HIS B N 1
ATOM 2409 C CA . HIS B 1 118 ? 18.828 -20.188 1.952 1 96.69 118 HIS B CA 1
ATOM 2410 C C . HIS B 1 118 ? 19.281 -18.938 2.703 1 96.69 118 HIS B C 1
ATOM 2412 O O . HIS B 1 118 ? 20.391 -18.906 3.26 1 96.69 118 HIS B O 1
ATOM 2418 N N . CYS B 1 119 ? 18.5 -17.953 2.775 1 96.94 119 CYS B N 1
ATOM 2419 C CA . CYS B 1 119 ? 18.812 -16.75 3.523 1 96.94 119 CYS B CA 1
ATOM 2420 C C . CYS B 1 119 ? 18.734 -16.984 5.023 1 96.94 119 CYS B C 1
ATOM 2422 O O . CYS B 1 119 ? 17.812 -17.672 5.496 1 96.94 119 CYS B O 1
ATOM 2424 N N . PRO B 1 120 ? 19.656 -16.375 5.77 1 97.25 120 PRO B N 1
ATOM 2425 C CA . PRO B 1 120 ? 19.516 -16.484 7.227 1 97.25 120 PRO B CA 1
ATOM 2426 C C . PRO B 1 120 ? 18.172 -15.969 7.723 1 97.25 120 PRO B C 1
ATOM 2428 O O . PRO B 1 120 ? 17.781 -14.836 7.414 1 97.25 120 PRO B O 1
ATOM 2431 N N . GLY B 1 121 ? 17.469 -16.875 8.492 1 97.94 121 GLY B N 1
ATOM 2432 C CA . GLY B 1 121 ? 16.156 -16.484 8.992 1 97.94 121 GLY B CA 1
ATOM 2433 C C . GLY B 1 121 ? 15.078 -16.516 7.926 1 97.94 121 GLY B C 1
ATOM 2434 O O . GLY B 1 121 ? 13.961 -16.031 8.148 1 97.94 121 GLY B O 1
ATOM 2435 N N . GLY B 1 122 ? 15.461 -17 6.746 1 98.12 122 GLY B N 1
ATOM 2436 C CA . GLY B 1 122 ? 14.516 -17.047 5.641 1 98.12 122 GLY B CA 1
ATOM 2437 C C . GLY B 1 122 ? 13.719 -18.344 5.586 1 98.12 122 GLY B C 1
ATOM 2438 O O . GLY B 1 122 ? 13.617 -19.062 6.586 1 98.12 122 GLY B O 1
ATOM 2439 N N . GLU B 1 123 ? 13.094 -18.5 4.523 1 98.5 123 GLU B N 1
ATOM 2440 C CA . GLU B 1 123 ? 12.227 -19.656 4.285 1 98.5 123 GLU B CA 1
ATOM 2441 C C . GLU B 1 123 ? 12.867 -20.641 3.312 1 98.5 123 GLU B C 1
ATOM 2443 O O . GLU B 1 123 ? 13.461 -20.234 2.312 1 98.5 123 GLU B O 1
ATOM 2448 N N . SER B 1 124 ? 12.688 -21.938 3.594 1 98.44 124 SER B N 1
ATOM 2449 C CA . SER B 1 124 ? 13.195 -22.953 2.68 1 98.44 124 SER B CA 1
ATOM 2450 C C . SER B 1 124 ? 12.195 -23.234 1.562 1 98.44 124 SER B C 1
ATOM 2452 O O . SER B 1 124 ? 11.023 -22.875 1.663 1 98.44 124 SER B O 1
ATOM 2454 N N . HIS B 1 125 ? 12.727 -23.875 0.559 1 98.5 125 HIS B N 1
ATOM 2455 C CA . HIS B 1 125 ? 11.852 -24.297 -0.53 1 98.5 125 HIS B CA 1
ATOM 2456 C C . HIS B 1 125 ? 10.742 -25.219 -0.024 1 98.5 125 HIS B C 1
ATOM 2458 O O . HIS B 1 125 ? 9.578 -25.047 -0.399 1 98.5 125 HIS B O 1
ATOM 2464 N N . ASP B 1 126 ? 11.023 -26.125 0.886 1 98.38 126 ASP B N 1
ATOM 2465 C CA . ASP B 1 126 ? 10.055 -27.078 1.416 1 98.38 126 ASP B CA 1
ATOM 2466 C C . ASP B 1 126 ? 8.938 -26.375 2.174 1 98.38 126 ASP B C 1
ATOM 2468 O O . ASP B 1 126 ? 7.766 -26.734 2.057 1 98.38 126 ASP B O 1
ATOM 2472 N N . HIS B 1 127 ? 9.344 -25.406 2.939 1 98.5 127 HIS B N 1
ATOM 2473 C CA . HIS B 1 127 ? 8.336 -24.656 3.688 1 98.5 127 HIS B CA 1
ATOM 2474 C C . HIS B 1 127 ? 7.398 -23.906 2.748 1 98.5 127 HIS B C 1
ATOM 2476 O O . HIS B 1 127 ? 6.188 -23.875 2.967 1 98.5 127 HIS B O 1
ATOM 2482 N N . MET B 1 128 ? 7.949 -23.297 1.722 1 98.44 128 MET B N 1
ATOM 2483 C CA . MET B 1 128 ? 7.137 -22.594 0.739 1 98.44 128 MET B CA 1
ATOM 2484 C C . MET B 1 128 ? 6.191 -23.562 0.022 1 98.44 128 MET B C 1
ATOM 2486 O O . MET B 1 128 ? 5.012 -23.25 -0.158 1 98.44 128 MET B O 1
ATOM 2490 N N . VAL B 1 129 ? 6.727 -24.688 -0.349 1 98.69 129 VAL B N 1
ATOM 2491 C CA . VAL B 1 129 ? 5.91 -25.688 -1.022 1 98.69 129 VAL B CA 1
ATOM 2492 C C . VAL B 1 129 ? 4.766 -26.125 -0.11 1 98.69 129 VAL B C 1
ATOM 2494 O O . VAL B 1 129 ? 3.625 -26.25 -0.555 1 98.69 129 VAL B O 1
ATOM 2497 N N . ALA B 1 130 ? 5.047 -26.297 1.131 1 98.75 130 ALA B N 1
ATOM 2498 C CA . ALA B 1 130 ? 4.043 -26.75 2.086 1 98.75 130 ALA B CA 1
ATOM 2499 C C . ALA B 1 130 ? 2.887 -25.766 2.191 1 98.75 130 ALA B C 1
ATOM 2501 O O . ALA B 1 130 ? 1.719 -26.156 2.125 1 98.75 130 ALA B O 1
ATOM 2502 N N . ARG B 1 131 ? 3.188 -24.531 2.318 1 98.56 131 ARG B N 1
ATOM 2503 C CA . ARG B 1 131 ? 2.105 -23.578 2.508 1 98.56 131 ARG B CA 1
ATOM 2504 C C . ARG B 1 131 ? 1.349 -23.328 1.205 1 98.56 131 ARG B C 1
ATOM 2506 O O . ARG B 1 131 ? 0.128 -23.156 1.212 1 98.56 131 ARG B O 1
ATOM 2513 N N . LEU B 1 132 ? 2.02 -23.312 0.079 1 98.81 132 LEU B N 1
ATOM 2514 C CA . LEU B 1 132 ? 1.341 -23.125 -1.199 1 98.81 132 LEU B CA 1
ATOM 2515 C C . LEU B 1 132 ? 0.498 -24.344 -1.549 1 98.81 132 LEU B C 1
ATOM 2517 O O . LEU B 1 132 ? -0.593 -24.203 -2.107 1 98.81 132 LEU B O 1
ATOM 2521 N N . SER B 1 133 ? 1.021 -25.531 -1.231 1 98.69 133 SER B N 1
ATOM 2522 C CA . SER B 1 133 ? 0.245 -26.75 -1.427 1 98.69 133 SER B CA 1
ATOM 2523 C C . SER B 1 133 ? -1.015 -26.75 -0.566 1 98.69 133 SER B C 1
ATOM 2525 O O . SER B 1 133 ? -2.09 -27.141 -1.029 1 98.69 133 SER B O 1
ATOM 2527 N N . ALA B 1 134 ? -0.829 -26.328 0.633 1 98.81 134 ALA B N 1
ATOM 2528 C CA . ALA B 1 134 ? -1.977 -26.234 1.533 1 98.81 134 ALA B CA 1
ATOM 2529 C C . ALA B 1 134 ? -3.037 -25.297 0.979 1 98.81 134 ALA B C 1
ATOM 2531 O O . ALA B 1 134 ? -4.234 -25.562 1.093 1 98.81 134 ALA B O 1
ATOM 2532 N N . TRP B 1 135 ? -2.625 -24.188 0.438 1 98.75 135 TRP B N 1
ATOM 2533 C CA . TRP B 1 135 ? -3.561 -23.25 -0.174 1 98.75 135 TRP B CA 1
ATOM 2534 C C . TRP B 1 135 ? -4.301 -23.906 -1.339 1 98.75 135 TRP B C 1
ATOM 2536 O O . TRP B 1 135 ? -5.527 -23.828 -1.424 1 98.75 135 TRP B O 1
ATOM 2546 N N . LEU B 1 136 ? -3.623 -24.594 -2.26 1 98.38 136 LEU B N 1
ATOM 2547 C CA . LEU B 1 136 ? -4.227 -25.266 -3.412 1 98.38 136 LEU B CA 1
ATOM 2548 C C . LEU B 1 136 ? -5.23 -26.312 -2.967 1 98.38 136 LEU B C 1
ATOM 2550 O O . LEU B 1 136 ? -6.324 -26.406 -3.529 1 98.38 136 LEU B O 1
ATOM 2554 N N . GLU B 1 137 ? -4.855 -27 -1.918 1 97.88 137 GLU B N 1
ATOM 2555 C CA . GLU B 1 137 ? -5.691 -28.094 -1.424 1 97.88 137 GLU B CA 1
ATOM 2556 C C . GLU B 1 137 ? -6.969 -27.562 -0.785 1 97.88 137 GLU B C 1
ATOM 2558 O O . GLU B 1 137 ? -7.957 -28.297 -0.665 1 97.88 137 GLU B O 1
ATOM 2563 N N . SER B 1 138 ? -6.898 -26.328 -0.348 1 98.25 138 SER B N 1
ATOM 2564 C CA . SER B 1 138 ? -8.062 -25.75 0.301 1 98.25 138 SER B CA 1
ATOM 2565 C C . SER B 1 138 ? -9.117 -25.328 -0.724 1 98.25 138 SER B C 1
ATOM 2567 O O . SER B 1 138 ? -10.258 -25.047 -0.365 1 98.25 138 SER B O 1
ATOM 2569 N N . LEU B 1 139 ? -8.789 -25.25 -2.031 1 97.81 139 LEU B N 1
ATOM 2570 C CA . LEU B 1 139 ? -9.711 -24.859 -3.088 1 97.81 139 LEU B CA 1
ATOM 2571 C C . LEU B 1 139 ? -10.539 -26.047 -3.561 1 97.81 139 LEU B C 1
ATOM 2573 O O . LEU B 1 139 ? -10.023 -27.172 -3.658 1 97.81 139 LEU B O 1
ATOM 2577 N N . SER B 1 140 ? -11.766 -25.797 -3.861 1 96.38 140 SER B N 1
ATOM 2578 C CA . SER B 1 140 ? -12.625 -26.828 -4.43 1 96.38 140 SER B CA 1
ATOM 2579 C C . SER B 1 140 ? -12.383 -27 -5.926 1 96.38 140 SER B C 1
ATOM 2581 O O . SER B 1 140 ? -11.938 -26.062 -6.594 1 96.38 140 SER B O 1
ATOM 2583 N N . GLU B 1 141 ? -12.789 -28.109 -6.426 1 94.56 141 GLU B N 1
ATOM 2584 C CA . GLU B 1 141 ? -12.547 -28.422 -7.832 1 94.56 141 GLU B CA 1
ATOM 2585 C C . GLU B 1 141 ? -13.305 -27.469 -8.75 1 94.56 141 GLU B C 1
ATOM 2587 O O . GLU B 1 141 ? -12.867 -27.203 -9.875 1 94.56 141 GLU B O 1
ATOM 2592 N N . ASN B 1 142 ? -14.367 -26.891 -8.281 1 94.5 142 ASN B N 1
ATOM 2593 C CA . ASN B 1 142 ? -15.195 -26.047 -9.133 1 94.5 142 ASN B CA 1
ATOM 2594 C C . ASN B 1 142 ? -14.945 -24.562 -8.859 1 94.5 142 ASN B C 1
ATOM 2596 O O . ASN B 1 142 ? -15.609 -23.703 -9.438 1 94.5 142 ASN B O 1
ATOM 2600 N N . ASP B 1 143 ? -13.945 -24.266 -8.039 1 96.69 143 ASP B N 1
ATOM 2601 C CA . ASP B 1 143 ? -13.664 -22.875 -7.699 1 96.69 143 ASP B CA 1
ATOM 2602 C C . ASP B 1 143 ? -13.031 -22.141 -8.883 1 96.69 143 ASP B C 1
ATOM 2604 O O . ASP B 1 143 ? -12.234 -22.719 -9.625 1 96.69 143 ASP B O 1
ATOM 2608 N N . HIS B 1 144 ? -13.43 -20.938 -9.102 1 97.75 144 HIS B N 1
ATOM 2609 C CA . HIS B 1 144 ? -12.742 -19.938 -9.906 1 97.75 144 HIS B CA 1
ATOM 2610 C C . HIS B 1 144 ? -12.102 -18.859 -9.031 1 97.75 144 HIS B C 1
ATOM 2612 O O . HIS B 1 144 ? -12.797 -18.172 -8.273 1 97.75 144 HIS B O 1
ATOM 2618 N N . VAL B 1 145 ? -10.789 -18.75 -9.125 1 98.56 145 VAL B N 1
ATOM 2619 C CA . VAL B 1 145 ? -10.062 -17.875 -8.219 1 98.56 145 VAL B CA 1
ATOM 2620 C C . VAL B 1 145 ? -9.141 -16.953 -9.008 1 98.56 145 VAL B C 1
ATOM 2622 O O . VAL B 1 145 ? -8.477 -17.391 -9.953 1 98.56 145 VAL B O 1
ATOM 2625 N N . ILE B 1 146 ? -9.195 -15.711 -8.711 1 98.69 146 ILE B N 1
ATOM 2626 C CA . ILE B 1 146 ? -8.164 -14.766 -9.125 1 98.69 146 ILE B CA 1
ATOM 2627 C C . ILE B 1 146 ? -7.234 -14.469 -7.949 1 98.69 146 ILE B C 1
ATOM 2629 O O . ILE B 1 146 ? -7.684 -14.016 -6.895 1 98.69 146 ILE B O 1
ATOM 2633 N N . ALA B 1 147 ? -5.957 -14.719 -8.141 1 98.88 147 ALA B N 1
ATOM 2634 C CA . ALA B 1 147 ? -5.004 -14.594 -7.039 1 98.88 147 ALA B CA 1
ATOM 2635 C C . ALA B 1 147 ? -3.838 -13.688 -7.43 1 98.88 147 ALA B C 1
ATOM 2637 O O . ALA B 1 147 ? -3.277 -13.82 -8.516 1 98.88 147 ALA B O 1
ATOM 2638 N N . VAL B 1 148 ? -3.529 -12.766 -6.551 1 98.88 148 VAL B N 1
ATOM 2639 C CA . VAL B 1 148 ? -2.312 -11.977 -6.703 1 98.88 148 VAL B CA 1
ATOM 2640 C C . VAL B 1 148 ? -1.248 -12.477 -5.727 1 98.88 148 VAL B C 1
ATOM 2642 O O . VAL B 1 148 ? -1.488 -12.555 -4.52 1 98.88 148 VAL B O 1
ATOM 2645 N N . SER B 1 149 ? -0.116 -12.781 -6.27 1 98.75 149 SER B N 1
ATOM 2646 C CA . SER B 1 149 ? 1.022 -13.25 -5.488 1 98.75 149 SER B CA 1
ATOM 2647 C C . SER B 1 149 ? 2.324 -12.625 -5.977 1 98.75 149 SER B C 1
ATOM 2649 O O . SER B 1 149 ? 2.387 -11.422 -6.219 1 98.75 149 SER B O 1
ATOM 2651 N N . HIS B 1 150 ? 3.395 -13.445 -5.992 1 98.75 150 HIS B N 1
ATOM 2652 C CA . HIS B 1 150 ? 4.734 -12.914 -6.207 1 98.75 150 HIS B CA 1
ATOM 2653 C C . HIS B 1 150 ? 5.492 -13.742 -7.242 1 98.75 150 HIS B C 1
ATOM 2655 O O . HIS B 1 150 ? 4.91 -14.602 -7.902 1 98.75 150 HIS B O 1
ATOM 2661 N N . GLY B 1 151 ? 6.723 -13.359 -7.504 1 98.25 151 GLY B N 1
ATOM 2662 C CA . GLY B 1 151 ? 7.5 -13.992 -8.555 1 98.25 151 GLY B CA 1
ATOM 2663 C C . GLY B 1 151 ? 7.844 -15.438 -8.25 1 98.25 151 GLY B C 1
ATOM 2664 O O . GLY B 1 151 ? 7.402 -16.344 -8.961 1 98.25 151 GLY B O 1
ATOM 2665 N N . ILE B 1 152 ? 8.57 -15.648 -7.164 1 98.44 152 ILE B N 1
ATOM 2666 C CA . ILE B 1 152 ? 9.023 -16.984 -6.828 1 98.44 152 ILE B CA 1
ATOM 2667 C C . ILE B 1 152 ? 7.84 -17.828 -6.363 1 98.44 152 ILE B C 1
ATOM 2669 O O . ILE B 1 152 ? 7.672 -18.969 -6.805 1 98.44 152 ILE B O 1
ATOM 2673 N N . ALA B 1 153 ? 7.02 -17.281 -5.52 1 98.75 153 ALA B N 1
ATOM 2674 C CA . ALA B 1 153 ? 5.828 -17.984 -5.062 1 98.75 153 ALA B CA 1
ATOM 2675 C C . ALA B 1 153 ? 4.957 -18.406 -6.242 1 98.75 153 ALA B C 1
ATOM 2677 O O . ALA B 1 153 ? 4.41 -19.516 -6.254 1 98.75 153 ALA B O 1
ATOM 2678 N N . GLY B 1 154 ? 4.836 -17.531 -7.223 1 98.62 154 GLY B N 1
ATOM 2679 C CA . GLY B 1 154 ? 4.059 -17.859 -8.414 1 98.62 154 GLY B CA 1
ATOM 2680 C C . GLY B 1 154 ? 4.629 -19.016 -9.211 1 98.62 154 GLY B C 1
ATOM 2681 O O . GLY B 1 154 ? 3.883 -19.844 -9.727 1 98.62 154 GLY B O 1
ATOM 2682 N N . LYS B 1 155 ? 5.93 -19.016 -9.352 1 98.62 155 LYS B N 1
ATOM 2683 C CA . LYS B 1 155 ? 6.586 -20.125 -10.055 1 98.62 155 LYS B CA 1
ATOM 2684 C C . LYS B 1 155 ? 6.316 -21.453 -9.367 1 98.62 155 LYS B C 1
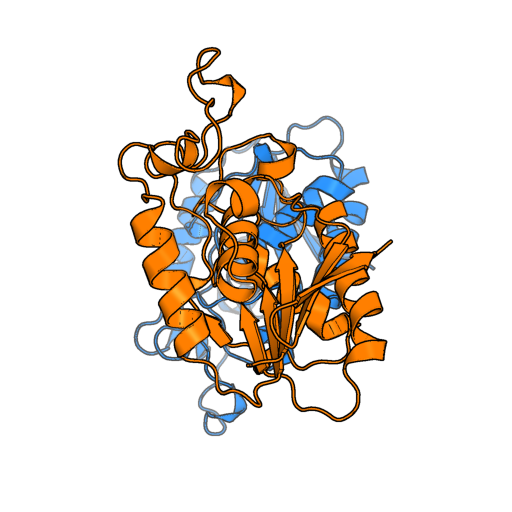ATOM 2686 O O . LYS B 1 155 ? 5.969 -22.438 -10.016 1 98.62 155 LYS B O 1
ATOM 2691 N N . VAL B 1 156 ? 6.48 -21.438 -8.07 1 98.75 156 VAL B N 1
ATOM 2692 C CA . VAL B 1 156 ? 6.277 -22.672 -7.297 1 98.75 156 VAL B CA 1
ATOM 2693 C C . VAL B 1 156 ? 4.82 -23.109 -7.398 1 98.75 156 VAL B C 1
ATOM 2695 O O . VAL B 1 156 ? 4.531 -24.281 -7.605 1 98.75 156 VAL B O 1
ATOM 2698 N N . LEU B 1 157 ? 3.908 -22.172 -7.297 1 98.75 157 LEU B N 1
ATOM 2699 C CA . LEU B 1 157 ? 2.48 -22.469 -7.348 1 98.75 157 LEU B CA 1
ATOM 2700 C C . LEU B 1 157 ? 2.096 -23.062 -8.695 1 98.75 157 LEU B C 1
ATOM 2702 O O . LEU B 1 157 ? 1.347 -24.047 -8.758 1 98.75 157 LEU B O 1
ATOM 2706 N N . ARG B 1 158 ? 2.588 -22.438 -9.758 1 98.69 158 ARG B N 1
ATOM 2707 C CA . ARG B 1 158 ? 2.324 -22.969 -11.094 1 98.69 158 ARG B CA 1
ATOM 2708 C C . ARG B 1 158 ? 2.85 -24.391 -11.242 1 98.69 158 ARG B C 1
ATOM 2710 O O . ARG B 1 158 ? 2.178 -25.25 -11.82 1 98.69 158 ARG B O 1
ATOM 2717 N N . GLY B 1 159 ? 4.02 -24.641 -10.734 1 98.62 159 GLY B N 1
ATOM 2718 C CA . GLY B 1 159 ? 4.582 -25.969 -10.773 1 98.62 159 GLY B CA 1
ATOM 2719 C C . GLY B 1 159 ? 3.75 -27 -10.023 1 98.62 159 GLY B C 1
ATOM 2720 O O . GLY B 1 159 ? 3.508 -28.094 -10.523 1 98.62 159 GLY B O 1
ATOM 2721 N N . LEU B 1 160 ? 3.357 -26.656 -8.812 1 98.62 160 LEU B N 1
ATOM 2722 C CA . LEU B 1 160 ? 2.523 -27.547 -8 1 98.62 160 LEU B CA 1
ATOM 2723 C C . LEU B 1 160 ? 1.227 -27.891 -8.727 1 98.62 160 LEU B C 1
ATOM 2725 O O . LEU B 1 160 ? 0.804 -29.047 -8.742 1 98.62 160 LEU B O 1
ATOM 2729 N N . TYR B 1 161 ? 0.64 -26.891 -9.32 1 98.69 161 TYR B N 1
ATOM 2730 C CA . TYR B 1 161 ? -0.635 -27.078 -10.008 1 98.69 161 TYR B CA 1
ATOM 2731 C C . TYR B 1 161 ? -0.483 -28 -11.203 1 98.69 161 TYR B C 1
ATOM 2733 O O . TYR B 1 161 ? -1.344 -28.844 -11.461 1 98.69 161 TYR B O 1
ATOM 2741 N N . CYS B 1 162 ? 0.626 -27.844 -11.938 1 98.31 162 CYS B N 1
ATOM 2742 C CA . CYS B 1 162 ? 0.82 -28.547 -13.195 1 98.31 162 CYS B CA 1
ATOM 2743 C C . CYS B 1 162 ? 1.54 -29.859 -12.977 1 98.31 162 CYS B C 1
ATOM 2745 O O . CYS B 1 162 ? 1.701 -30.656 -13.914 1 98.31 162 CYS B O 1
ATOM 2747 N N . GLY B 1 163 ? 2.078 -30.062 -11.773 1 97.94 163 GLY B N 1
ATOM 2748 C CA . GLY B 1 163 ? 2.799 -31.297 -11.469 1 97.94 163 GLY B CA 1
ATOM 2749 C C . GLY B 1 163 ? 4.227 -31.297 -11.984 1 97.94 163 GLY B C 1
ATOM 2750 O O . GLY B 1 163 ? 4.742 -32.312 -12.414 1 97.94 163 GLY B O 1
ATOM 2751 N N . TRP B 1 164 ? 4.832 -30.156 -12.023 1 98 164 TRP B N 1
ATOM 2752 C CA . TRP B 1 164 ? 6.223 -30.047 -12.453 1 98 164 TRP B CA 1
ATOM 2753 C C . TRP B 1 164 ? 7.176 -30.344 -11.305 1 98 164 TRP B C 1
ATOM 2755 O O . TRP B 1 164 ? 6.828 -30.172 -10.133 1 98 164 TRP B O 1
ATOM 2765 N N . ASP B 1 165 ? 8.367 -30.844 -11.641 1 97.31 165 ASP B N 1
ATOM 2766 C CA . ASP B 1 165 ? 9.383 -30.906 -10.594 1 97.31 165 ASP B CA 1
ATOM 2767 C C . ASP B 1 165 ? 9.836 -29.516 -10.172 1 97.31 165 ASP B C 1
ATOM 2769 O O . ASP B 1 165 ? 9.695 -28.562 -10.938 1 97.31 165 ASP B O 1
ATOM 2773 N N . PRO B 1 166 ? 10.414 -29.438 -9.023 1 97.19 166 PRO B N 1
ATOM 2774 C CA . PRO B 1 166 ? 10.734 -28.125 -8.445 1 97.19 166 PRO B CA 1
ATOM 2775 C C . PRO B 1 166 ? 11.664 -27.297 -9.32 1 97.19 166 PRO B C 1
ATOM 2777 O O . PRO B 1 166 ? 11.469 -26.094 -9.477 1 97.19 166 PRO B O 1
ATOM 2780 N N . ASP B 1 167 ? 12.633 -27.844 -9.906 1 97.38 167 ASP B N 1
ATOM 2781 C CA . ASP B 1 167 ? 13.602 -27.094 -10.695 1 97.38 167 ASP B CA 1
ATOM 2782 C C . ASP B 1 167 ? 12.977 -26.594 -11.992 1 97.38 167 ASP B C 1
ATOM 2784 O O . ASP B 1 167 ? 13.281 -25.484 -12.453 1 97.38 167 ASP B O 1
ATOM 2788 N N . SER B 1 168 ? 12.164 -27.422 -12.617 1 97.19 168 SER B N 1
ATOM 2789 C CA . SER B 1 168 ? 11.438 -27 -13.805 1 97.19 168 SER B CA 1
ATOM 2790 C C . SER B 1 168 ? 10.5 -25.828 -13.484 1 97.19 168 SER B C 1
ATOM 2792 O O . SER B 1 168 ? 10.391 -24.875 -14.258 1 97.19 168 SER B O 1
ATOM 2794 N N . ALA B 1 169 ? 9.805 -25.953 -12.375 1 97.88 169 ALA B N 1
ATOM 2795 C CA . ALA B 1 169 ? 8.914 -24.875 -11.938 1 97.88 169 ALA B CA 1
ATOM 2796 C C . ALA B 1 169 ? 9.672 -23.562 -11.766 1 97.88 169 ALA B C 1
ATOM 2798 O O . ALA B 1 169 ? 9.242 -22.516 -12.25 1 97.88 169 ALA B O 1
ATOM 2799 N N . LEU B 1 170 ? 10.828 -23.625 -11.172 1 98.06 170 LEU B N 1
ATOM 2800 C CA . LEU B 1 170 ? 11.602 -22.453 -10.812 1 98.06 170 LEU B CA 1
ATOM 2801 C C . LEU B 1 170 ? 12.328 -21.875 -12.023 1 98.06 170 LEU B C 1
ATOM 2803 O O . LEU B 1 170 ? 12.812 -20.75 -11.984 1 98.06 170 LEU B O 1
ATOM 2807 N N . ALA B 1 171 ? 12.383 -22.609 -13.102 1 96.75 171 ALA B N 1
ATOM 2808 C CA . ALA B 1 171 ? 13.031 -22.141 -14.32 1 96.75 171 ALA B CA 1
ATOM 2809 C C . ALA B 1 171 ? 12.078 -21.312 -15.172 1 96.75 171 ALA B C 1
ATOM 2811 O O . ALA B 1 171 ? 12.5 -20.641 -16.125 1 96.75 171 ALA B O 1
ATOM 2812 N N . GLN B 1 172 ? 10.836 -21.312 -14.812 1 96.19 172 GLN B N 1
ATOM 2813 C CA . GLN B 1 172 ? 9.852 -20.547 -15.562 1 96.19 172 GLN B CA 1
ATOM 2814 C C . GLN B 1 172 ? 10.086 -19.047 -15.391 1 96.19 172 GLN B C 1
ATOM 2816 O O . GLN B 1 172 ? 10.719 -18.609 -14.43 1 96.19 172 GLN B O 1
ATOM 2821 N N . ASP B 1 173 ? 9.516 -18.266 -16.328 1 94.25 173 ASP B N 1
ATOM 2822 C CA . ASP B 1 173 ? 9.531 -16.812 -16.203 1 94.25 173 ASP B CA 1
ATOM 2823 C C . ASP B 1 173 ? 8.43 -16.344 -15.258 1 94.25 173 ASP B C 1
ATOM 2825 O O . ASP B 1 173 ? 7.449 -17.062 -15.031 1 94.25 173 ASP B O 1
ATOM 2829 N N . SER B 1 174 ? 8.625 -15.195 -14.734 1 93.88 174 SER B N 1
ATOM 2830 C CA . SER B 1 174 ? 7.637 -14.547 -13.891 1 93.88 174 SER B CA 1
ATOM 2831 C C . SER B 1 174 ? 7.52 -13.062 -14.219 1 93.88 174 SER B C 1
ATOM 2833 O O . SER B 1 174 ? 7.844 -12.203 -13.398 1 93.88 174 SER B O 1
ATOM 2835 N N . PRO B 1 175 ? 6.977 -12.797 -15.383 1 93.56 175 PRO B N 1
ATOM 2836 C CA . PRO B 1 175 ? 6.914 -11.406 -15.844 1 93.56 175 PRO B CA 1
ATOM 2837 C C . PRO B 1 175 ? 5.824 -10.602 -15.133 1 93.56 175 PRO B C 1
ATOM 2839 O O . PRO B 1 175 ? 4.973 -11.18 -14.453 1 93.56 175 PRO B O 1
ATOM 2842 N N . GLN B 1 176 ? 5.895 -9.289 -15.281 1 95.12 176 GLN B N 1
ATOM 2843 C CA . GLN B 1 176 ? 4.852 -8.406 -14.766 1 95.12 176 GLN B CA 1
ATOM 2844 C C . GLN B 1 176 ? 4.004 -7.836 -15.898 1 95.12 176 GLN B C 1
ATOM 2846 O O . GLN B 1 176 ? 3.232 -6.895 -15.688 1 95.12 176 GLN B O 1
ATOM 2851 N N . ASP B 1 177 ? 4.16 -8.422 -17.047 1 93.94 177 ASP B N 1
ATOM 2852 C CA . ASP B 1 177 ? 3.367 -8 -18.203 1 93.94 177 ASP B CA 1
ATOM 2853 C C . ASP B 1 177 ? 2.564 -9.172 -18.766 1 93.94 177 ASP B C 1
ATOM 2855 O O . ASP B 1 177 ? 2.209 -9.172 -19.953 1 93.94 177 ASP B O 1
ATOM 2859 N N . ALA B 1 178 ? 2.438 -10.148 -17.922 1 96.62 178 ALA B N 1
ATOM 2860 C CA . ALA B 1 178 ? 1.622 -11.305 -18.281 1 96.62 178 ALA B CA 1
ATOM 2861 C C . ALA B 1 178 ? 0.942 -11.898 -17.062 1 96.62 178 ALA B C 1
ATOM 2863 O O . ALA B 1 178 ? 1.348 -11.633 -15.922 1 96.62 178 ALA B O 1
ATOM 2864 N N . LEU B 1 179 ? -0.108 -12.617 -17.328 1 97.5 179 LEU B N 1
ATOM 2865 C CA . LEU B 1 179 ? -0.755 -13.406 -16.281 1 97.5 179 LEU B CA 1
ATOM 2866 C C . LEU B 1 179 ? -0.854 -14.867 -16.688 1 97.5 179 LEU B C 1
ATOM 2868 O O . LEU B 1 179 ? -0.588 -15.211 -17.844 1 97.5 179 LEU B O 1
ATOM 2872 N N . PHE B 1 180 ? -1.232 -15.758 -15.75 1 98.38 180 PHE B N 1
ATOM 2873 C CA . PHE B 1 180 ? -1.276 -17.188 -16.016 1 98.38 180 PHE B CA 1
ATOM 2874 C C . PHE B 1 180 ? -2.652 -17.75 -15.695 1 98.38 180 PHE B C 1
ATOM 2876 O O . PHE B 1 180 ? -3.158 -17.578 -14.586 1 98.38 180 PHE B O 1
ATOM 2883 N N . LEU B 1 181 ? -3.242 -18.359 -16.656 1 98.06 181 LEU B N 1
ATOM 2884 C CA . LEU B 1 181 ? -4.473 -19.109 -16.453 1 98.06 181 LEU B CA 1
ATOM 2885 C C . LEU B 1 181 ? -4.176 -20.594 -16.203 1 98.06 181 LEU B C 1
ATOM 2887 O O . LEU B 1 181 ? -3.604 -21.266 -17.062 1 98.06 181 LEU B O 1
ATOM 2891 N N . LEU B 1 182 ? -4.488 -21.062 -15.047 1 98.38 182 LEU B N 1
ATOM 2892 C CA . LEU B 1 182 ? -4.336 -22.453 -14.664 1 98.38 182 LEU B CA 1
ATOM 2893 C C . LEU B 1 182 ? -5.672 -23.188 -14.727 1 98.38 182 LEU B C 1
ATOM 2895 O O . LEU B 1 182 ? -6.617 -22.828 -14.023 1 98.38 182 LEU B O 1
ATOM 2899 N N . ARG B 1 183 ? -5.715 -24.125 -15.547 1 97.19 183 ARG B N 1
ATOM 2900 C CA . ARG B 1 183 ? -6.941 -24.891 -15.758 1 97.19 183 ARG B CA 1
ATOM 2901 C C . ARG B 1 183 ? -6.625 -26.328 -16.172 1 97.19 183 ARG B C 1
ATOM 2903 O O . ARG B 1 183 ? -5.754 -26.562 -17.016 1 97.19 183 ARG B O 1
ATOM 2910 N N . ASP B 1 184 ? -7.258 -27.312 -15.516 1 96.81 184 ASP B N 1
ATOM 2911 C CA . ASP B 1 184 ? -7.18 -28.719 -15.875 1 96.81 184 ASP B CA 1
ATOM 2912 C C . ASP B 1 184 ? -5.738 -29.219 -15.844 1 96.81 184 ASP B C 1
ATOM 2914 O O . ASP B 1 184 ? -5.312 -29.969 -16.734 1 96.81 184 ASP B O 1
ATOM 2918 N N . GLY B 1 185 ? -5.012 -28.656 -14.906 1 96.69 185 GLY B N 1
ATOM 2919 C CA . GLY B 1 185 ? -3.646 -29.125 -14.719 1 96.69 185 GLY B CA 1
ATOM 2920 C C . GLY B 1 185 ? -2.666 -28.5 -15.695 1 96.69 185 GLY B C 1
ATOM 2921 O O . GLY B 1 185 ? -1.511 -28.922 -15.773 1 96.69 185 GLY B O 1
ATOM 2922 N N . GLN B 1 186 ? -3.164 -27.516 -16.438 1 97.75 186 GLN B N 1
ATOM 2923 C CA . GLN B 1 186 ? -2.332 -26.844 -17.438 1 97.75 186 GLN B CA 1
ATOM 2924 C C . GLN B 1 186 ? -2.248 -25.344 -17.188 1 97.75 186 GLN B C 1
ATOM 2926 O O . GLN B 1 186 ? -3.066 -24.797 -16.453 1 97.75 186 GLN B O 1
ATOM 2931 N N . MET B 1 187 ? -1.229 -24.828 -17.781 1 97.5 187 MET B N 1
ATOM 2932 C CA . MET B 1 187 ? -1.006 -23.391 -17.625 1 97.5 187 MET B CA 1
ATOM 2933 C C . MET B 1 187 ? -0.991 -22.703 -18.984 1 97.5 187 MET B C 1
ATOM 2935 O O . MET B 1 187 ? -0.383 -23.203 -19.938 1 97.5 187 MET B O 1
ATOM 2939 N N . GLN B 1 188 ? -1.705 -21.625 -19.094 1 97.5 188 GLN B N 1
ATOM 2940 C CA . GLN B 1 188 ? -1.65 -20.734 -20.25 1 97.5 188 GLN B CA 1
ATOM 2941 C C . GLN B 1 188 ? -1.178 -19.344 -19.844 1 97.5 188 GLN B C 1
ATOM 2943 O O . GLN B 1 188 ? -1.711 -18.734 -18.906 1 97.5 188 GLN B O 1
ATOM 2948 N N . ARG B 1 189 ? -0.19 -18.891 -20.531 1 97.12 189 ARG B N 1
ATOM 2949 C CA . ARG B 1 189 ? 0.296 -17.531 -20.328 1 97.12 189 ARG B CA 1
ATOM 2950 C C . ARG B 1 189 ? -0.478 -16.547 -21.188 1 97.12 189 ARG B C 1
ATOM 2952 O O . ARG B 1 189 ? -0.639 -16.75 -22.391 1 97.12 189 ARG B O 1
ATOM 2959 N N . LEU B 1 190 ? -0.979 -15.539 -20.625 1 96.5 190 LEU B N 1
ATOM 2960 C CA . LEU B 1 190 ? -1.712 -14.5 -21.344 1 96.5 190 LEU B CA 1
ATOM 2961 C C . LEU B 1 190 ? -0.975 -13.164 -21.266 1 96.5 190 LEU B C 1
ATOM 2963 O O . LEU B 1 190 ? -0.658 -12.688 -20.172 1 96.5 190 LEU B O 1
ATOM 2967 N N . ALA B 1 191 ? -0.775 -12.547 -22.391 1 94.12 191 ALA B N 1
ATOM 2968 C CA . ALA B 1 191 ? -0.066 -11.273 -22.438 1 94.12 191 ALA B CA 1
ATOM 2969 C C . ALA B 1 191 ? -0.957 -10.125 -21.969 1 94.12 191 ALA B C 1
ATOM 2971 O O . ALA B 1 191 ? -2.154 -10.102 -22.281 1 94.12 191 ALA B O 1
ATOM 2972 N N . CYS B 1 192 ? -0.343 -9.219 -21.25 1 94.06 192 CYS B N 1
ATOM 2973 C CA . CYS B 1 192 ? -1.014 -8 -20.812 1 94.06 192 CYS B CA 1
ATOM 2974 C C . CYS B 1 192 ? -0.25 -6.762 -21.266 1 94.06 192 CYS B C 1
ATOM 2976 O O . CYS B 1 192 ? 0.525 -6.188 -20.5 1 94.06 192 CYS B O 1
ATOM 2978 N N . PRO B 1 193 ? -0.409 -6.297 -22.5 1 81.06 193 PRO B N 1
ATOM 2979 C CA . PRO B 1 193 ? 0.393 -5.176 -23 1 81.06 193 PRO B CA 1
ATOM 2980 C C . PRO B 1 193 ? 0.112 -3.871 -22.25 1 81.06 193 PRO B C 1
ATOM 2982 O O . PRO B 1 193 ? -0.986 -3.678 -21.734 1 81.06 193 PRO B O 1
#

Solvent-accessible surface area (backbone atoms only — not comparable to full-atom values): 19358 Å² total; per-residue (Å²): 94,42,35,35,40,42,33,41,34,32,45,25,49,38,60,76,67,43,28,38,36,41,74,45,83,45,45,51,34,73,67,10,49,51,31,18,38,23,47,9,61,58,43,40,81,68,50,74,87,63,75,66,45,41,36,22,11,66,52,62,38,19,41,43,24,48,40,41,19,19,61,58,37,73,45,67,58,89,65,53,40,71,37,74,53,38,40,40,54,32,22,40,75,50,38,64,38,49,57,84,76,50,59,90,69,66,82,30,69,56,47,80,59,19,33,63,34,66,29,64,81,32,32,40,59,67,58,52,49,50,39,40,50,50,52,60,67,71,54,49,52,84,40,37,34,39,35,28,26,26,52,69,38,41,25,48,46,53,12,64,60,49,67,48,56,69,46,65,18,54,66,51,84,65,57,58,50,38,38,35,42,32,45,84,53,38,79,42,81,42,79,25,119,96,40,36,34,41,42,33,41,33,31,46,23,50,38,60,76,66,44,28,38,38,40,74,45,82,45,44,51,34,73,67,11,48,51,31,17,37,21,46,9,59,58,42,41,81,68,50,74,88,63,76,64,44,41,36,22,12,65,52,62,38,20,41,42,25,49,40,42,18,19,62,60,39,72,46,67,56,89,64,52,39,72,37,74,55,38,41,38,53,32,23,39,74,48,38,65,39,48,58,84,76,50,60,91,70,66,82,31,70,57,48,79,59,20,33,62,34,66,29,63,81,32,32,41,59,66,57,52,49,51,38,38,49,51,54,59,68,70,53,47,51,84,39,36,34,39,35,29,27,26,54,67,36,42,27,49,46,52,12,63,60,49,66,47,56,69,46,64,17,54,66,51,84,64,57,57,48,39,36,36,42,33,46,84,54,38,78,42,81,42,79,25,120

Radius of gyration: 22.43 Å; Cα contacts (8 Å, |Δi|>4): 861; chains: 2; bounding box: 57×63×47 Å

Secondary structure (DSSP, 8-state):
--EEEEEEPPPBHHHHHTB--TT---PBPHHHHHHHHHHHHHHGGG-TTS--EEEE-SSHHHHHHHHHHHHHHT--GGGPEE-GGGPPPP-GGGTT-BGGGSPTTTT---GGGSGGGS-TT---HHHHHHHHHHHHHHS-TT-EEEEEE-HHHHHHHHHHHHT--HHHHHTS---SSEEEEEETTEEEEEE--/--EEEEEEPPPBHHHHHTB--TT---PBPHHHHHHHHHHHHHHGGG-TTS--EEEE-SSHHHHHHHHHHHHHHT--GGGPEE-GGGPPPP-GGGTT-BGGGSPTTTT---GGGSGGGS-TT---HHHHHHHHHHHHHHS-TT-EEEEEE-HHHHHHHHHHHHT--HHHHHTS---SSEEEEEETTEEEEEE--

Organism: Magnetospirillum gryphiswaldense (strain DSM 6361 / JCM 21280 / NBRC 15271 / MSR-1) (NCBI:txid431944)

InterPro domains:
  IPR001345 Phosphoglycerate/bisphosphoglycerate mutase, active site [PS00175] (6-15)
  IPR013078 Histidine phosphatase superfamily, clade-1 [PF00300] (4-168)
  IPR013078 Histidine phosphatase superfamily, clade-1 [SM00855] (3-157)
  IPR013078 Histidine phosphatase superfamily, clade-1 [cd07067] (3-182)
  IPR029033 Histidine phosphatase superfamily [G3DSA:3.40.50.1240] (1-191)
  IPR029033 Histidine phosphatase superfamily [SSF53254] (1-182)
  IPR050275 Phosphoglycerate Mutase/Phosphatase [PTHR48100] (1-164)

Nearest PDB structures (foldseek):
  4ij6-assembly1_B  TM=8.095E-01  e=4.653E-14  Hydrogenobacter thermophilus TK-6
  4ij5-assembly1_B  TM=8.152E-01  e=1.860E-13  Hydrogenobacter thermophilus TK-6
  2a6p-assembly1_B  TM=7.912E-01  e=1.086E-12  Mycobacterium tuberculosis H37Rv
  6e4b-assembly2_C  TM=7.447E-01  e=1.311E-12  Escherichia coli K-12
  5vve-assembly1_A  TM=8.047E-01  e=6.941E-11  Naegleria fowleri

Foldseek 3Di:
DEKEKEAEFFAFPCNVQQAAAQPHAGEHDPRRLVLLLLLLVQCLVVCPPDDAQAEEAPGPRGLSSSVSSCVNSVHDSVRYHHDNLQGGWFQAPRHGPHPVVDDPPCQDDAFQGGNSQVHVRIHHPVRNLVSLVVVVVVDDPHHHYYYYHHWQSVLSNLCVLLVHPRRVSRPDGRDSQWIWIRDPSDIDIGGRD/DEKEKEAEFFAFPCNVQQAAAQLHAGEHDPRRLVLLLLLLVQCLVVCPPDDAQAEEAPGPRGLSSSVSSCVNSVHDSVRYHHDNLQGGWFQAPSHGPHPVVDDPPCQDDAFQGGNSQVHVRIHHPVRNLVSLVVVVVVDDPHHHYYYYHHWQSVLSNLCVLLVHPRRVSRPDGRDSQWIWIRDPSDIDIGGRD